Protein AF-A0A3D0MBP3-F1 (afdb_monomer)

Solvent-accessible surface area (backbone atoms only — not comparable to full-atom values): 20313 Å² total; per-residue (Å²): 134,84,72,78,56,65,65,60,55,48,53,52,51,52,50,44,51,55,41,31,74,75,62,36,69,68,48,31,51,51,40,54,50,46,57,50,48,50,50,56,39,34,67,31,51,85,76,56,79,44,67,65,50,31,54,47,48,19,72,72,70,76,48,88,60,51,53,69,51,49,50,47,50,38,62,76,66,43,41,87,35,72,62,51,53,68,51,78,54,68,62,56,62,74,35,57,90,36,65,69,60,40,51,49,49,53,53,47,52,53,52,53,49,51,50,51,52,42,70,40,84,79,44,52,60,51,33,55,52,48,46,50,50,42,48,51,48,53,46,52,57,49,24,72,74,33,71,95,62,62,79,70,77,63,57,61,51,52,50,60,43,50,58,48,51,60,67,72,50,82,78,70,93,63,97,82,67,83,48,65,68,56,52,52,48,54,58,68,69,45,83,74,50,62,70,56,55,52,47,53,56,50,48,48,55,48,40,55,41,38,53,54,14,49,78,70,75,36,73,69,59,73,63,80,70,25,34,34,43,24,33,61,89,88,48,47,64,70,59,52,52,54,51,48,24,47,48,35,24,62,60,65,64,22,90,34,64,41,75,38,79,39,42,52,79,65,29,46,53,98,50,92,83,41,14,54,51,37,36,46,54,54,50,60,73,11,56,26,12,24,36,36,31,44,50,45,34,61,32,67,72,52,62,97,90,47,56,27,60,50,28,52,55,45,49,56,52,51,50,67,79,37,46,78,38,43,32,44,34,38,27,29,46,57,71,50,42,54,52,36,39,69,72,38,74,68,46,50,73,52,44,76,42,78,44,70,36,64,79,76,51,81,84,70,74,112

Nearest PDB structures (foldseek):
  3syk-assembly1_A  TM=8.388E-01  e=9.137E-13  Cereibacter sphaeroides
  3syl-assembly1_B  TM=8.172E-01  e=1.512E-12  Cereibacter sphaeroides
  2qp9-assembly1_X  TM=7.281E-01  e=1.583E-05  Saccharomyces cerevisiae
  5w0t-assembly1_A-2  TM=5.488E-01  e=2.585E-04  Saccharomyces cerevisiae S288C

Secondary structure (DSSP, 8-state):
---S-HHHHHHHHHHHHHHHHHHHHHHHHHHHHHHHHHHHHHHTTTS---HHHHHHHHHHHT----HHHHHHHHHHTTTTSHHHHHSPPHHHHHHTT-HHHHHHHHHHHHHHHHHHHHH-TT--HHHHHHHHHHHHHHHHHHHHH-TTS---HHHHHHHHHHHHHHHHT-S---TTPPPHHHHHHHHHHSSS-HHHHHHHHHHHHHHHHHHHHHHTTPPPPP----EEEE--TTSSHHHHHHHHHHHHHHTTSSSS--EEEE-HHHH--SSTTTHHHHHHHHHHHTTTSEEEETTGGGGT-PPTT-THHHHHHHHHHHHHHTTTT-EEEEEE-HHHHHHHHHH-HHHHHH--EEEE-PPPPGGG--

Foldseek 3Di:
DDADDVVLVVLLVVLLVVQCVPPNDVLSVLVLVVLLLLLLLLLCLVVAQDQLSVVLSCSNSVDDDDSVRSVCVCVVVVSNDPCNLQDDRPSLVVCLVPLVSLLSVLVSLLSSLLVSQLVRLARALSSLLSSLSNSCNSQVSSCVSVVVDGDDPLVVLLVVLQVVVVVVPPDDDDPPQDGLVRLLVVVVPQPDQPVVNSVLSSVSSLLVSQVSSVVVVRDRHQDQQAAEEAEDPPLCPLVVLLSVQSNCCSSVLFVDSAEAEEECVQQFDPDPPCNLVSLVVSLVSQWSTEYEYEPLLVLLPDDVVGCSVVSVVSNLVSCVVRRSTYYYYYYDHPVSVVVSCVSDVSSCVNHVYYTYRYDDDPVRVD

Mean predicted aligned error: 8.8 Å

Sequence (366 aa):
MKKFSEAIKSQLSDLYQAYSTKAGSDMTEAMKNEVKGFLAYLTASNGVVSAEEVDFINKYLDTNFRTRDLASYITTNNIFSHEYATSLPYAFRTFLDDEALSRQYITVMHAIGKECVIADQKAESAEVDSLNDRMETLTKAFDQRYPDRPITLAKDTIQSVQQKEEESSAGGENKDEETLDQLLKELDELIGLTSVKKNVYSLLHLQEIQMERVKRGIPKIPISNHLIFTGNPGTGKTTVARLLGKIYYKIGLLPNKNFVEVDRSGMVAGYVGQTAIEVKNVFDSAKGGVLFIDEAYSLANGLPGDYGTEAIETLLKRMEDNRDQIVVIVAGYPELMEQFLKSNPGLMSRFSKKIYFPDYTPEELV

pLDDT: mean 83.5, std 11.33, range [39.75, 98.12]

Structure (mmCIF, N/CA/C/O backbone):
data_AF-A0A3D0MBP3-F1
#
_entry.id   AF-A0A3D0MBP3-F1
#
loop_
_atom_site.group_PDB
_atom_site.id
_atom_site.type_symbol
_atom_site.label_atom_id
_atom_site.label_alt_id
_atom_site.label_comp_id
_atom_site.label_asym_id
_atom_site.label_entity_id
_atom_site.label_seq_id
_atom_site.pdbx_PDB_ins_code
_atom_site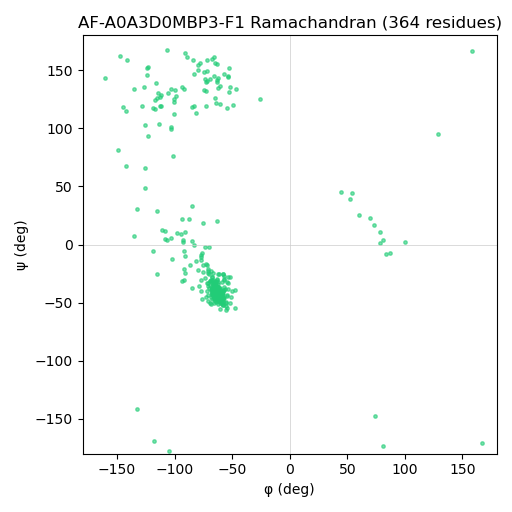.Cartn_x
_atom_site.Cartn_y
_atom_site.Cartn_z
_atom_site.occupancy
_atom_site.B_iso_or_equiv
_atom_site.auth_seq_id
_atom_site.auth_comp_id
_atom_site.auth_asym_id
_atom_site.auth_atom_id
_atom_site.pdbx_PDB_model_num
ATOM 1 N N . MET A 1 1 ? 8.781 -25.118 -11.946 1.00 41.38 1 MET A N 1
ATOM 2 C CA . MET A 1 1 ? 9.011 -23.670 -12.155 1.00 41.38 1 MET A CA 1
ATOM 3 C C . MET A 1 1 ? 9.166 -23.405 -13.641 1.00 41.38 1 MET A C 1
ATOM 5 O O . MET A 1 1 ? 10.126 -23.901 -14.226 1.00 41.38 1 MET A O 1
ATOM 9 N N . LYS A 1 2 ? 8.204 -22.714 -14.266 1.00 45.25 2 LYS A N 1
ATOM 10 C CA . LYS A 1 2 ? 8.305 -22.325 -15.680 1.00 45.25 2 LYS A CA 1
ATOM 11 C C . LYS A 1 2 ? 9.497 -21.374 -15.849 1.00 45.25 2 LYS A C 1
ATOM 13 O O . LYS A 1 2 ? 9.767 -20.563 -14.969 1.00 45.25 2 LYS A O 1
ATOM 18 N N . LYS A 1 3 ? 10.241 -21.545 -16.945 1.00 49.91 3 LYS A N 1
ATOM 19 C CA . LYS A 1 3 ? 11.227 -20.568 -17.424 1.00 49.91 3 LYS A CA 1
ATOM 20 C C . LYS A 1 3 ? 10.527 -19.207 -17.549 1.00 49.91 3 LYS A C 1
ATOM 22 O O . LYS A 1 3 ? 9.321 -19.191 -17.789 1.00 49.91 3 LYS A O 1
ATOM 27 N N . PHE A 1 4 ? 11.287 -18.122 -17.396 1.00 58.09 4 PHE A N 1
ATOM 28 C CA . PHE A 1 4 ? 10.941 -16.773 -17.862 1.00 58.09 4 PHE A CA 1
ATOM 29 C C . PHE A 1 4 ? 9.983 -16.865 -19.049 1.00 58.09 4 PHE A C 1
ATOM 31 O O . PHE A 1 4 ? 10.307 -17.592 -19.996 1.00 58.09 4 PHE A O 1
ATOM 38 N N . SER A 1 5 ? 8.816 -16.219 -18.979 1.00 68.25 5 SER A N 1
ATOM 39 C CA . SER A 1 5 ? 7.863 -16.276 -20.090 1.00 68.25 5 SER A CA 1
ATOM 40 C C . SER A 1 5 ? 8.614 -15.951 -21.380 1.00 68.25 5 SER A C 1
ATOM 42 O O . SER A 1 5 ? 9.228 -14.890 -21.469 1.00 68.25 5 SER A O 1
ATOM 44 N N . GLU A 1 6 ? 8.626 -16.869 -22.352 1.00 73.06 6 GLU A N 1
ATOM 45 C CA . GLU A 1 6 ? 9.377 -16.691 -23.607 1.00 73.06 6 GLU A CA 1
ATOM 46 C C . GLU A 1 6 ? 9.043 -15.337 -24.267 1.00 73.06 6 GLU A C 1
ATOM 48 O O . GLU A 1 6 ? 9.904 -14.713 -24.879 1.00 73.06 6 GLU A O 1
ATOM 53 N N . ALA A 1 7 ? 7.834 -14.816 -24.019 1.00 76.44 7 ALA A N 1
ATOM 54 C CA . ALA A 1 7 ? 7.409 -13.474 -24.399 1.00 76.44 7 ALA A CA 1
ATOM 55 C C . ALA A 1 7 ? 8.281 -12.351 -23.807 1.00 76.44 7 ALA A C 1
ATOM 57 O O . ALA A 1 7 ? 8.761 -11.506 -24.554 1.00 76.44 7 ALA A O 1
ATOM 58 N N . ILE A 1 8 ? 8.535 -12.340 -22.494 1.00 79.62 8 ILE A N 1
ATOM 59 C CA . ILE A 1 8 ? 9.353 -11.287 -21.871 1.00 79.62 8 ILE A CA 1
ATOM 60 C C . ILE A 1 8 ? 10.803 -11.414 -22.386 1.00 79.62 8 ILE A C 1
ATOM 62 O O . ILE A 1 8 ? 11.500 -10.417 -22.560 1.00 79.62 8 ILE A O 1
ATOM 66 N N . LYS A 1 9 ? 11.288 -12.647 -22.626 1.00 79.81 9 LYS A N 1
ATOM 67 C CA . LYS A 1 9 ? 12.655 -12.901 -23.124 1.00 79.81 9 LYS A CA 1
ATOM 68 C C . LYS A 1 9 ? 12.827 -12.323 -24.521 1.00 79.81 9 LYS A C 1
ATOM 70 O O . LYS A 1 9 ? 13.835 -11.677 -24.794 1.00 79.81 9 LYS A O 1
ATOM 75 N N . SER A 1 10 ? 11.814 -12.524 -25.364 1.00 83.38 10 SER A N 1
ATOM 76 C CA . SER A 1 10 ? 11.716 -11.891 -26.675 1.00 83.38 10 SER A CA 1
ATOM 77 C C . SER A 1 10 ? 11.743 -10.372 -26.541 1.00 83.38 10 SER A C 1
ATOM 79 O O . SER A 1 10 ? 12.615 -9.742 -27.121 1.00 83.38 10 SER A O 1
ATOM 81 N N . GLN A 1 11 ? 10.888 -9.788 -25.694 1.00 86.00 11 GLN A N 1
ATOM 82 C CA . GLN A 1 11 ? 10.828 -8.335 -25.504 1.00 86.00 11 GLN A CA 1
ATOM 83 C C . GLN A 1 11 ? 12.164 -7.729 -25.043 1.00 86.00 11 GLN A C 1
ATOM 85 O O . GLN A 1 11 ? 12.553 -6.659 -25.511 1.00 86.00 11 GLN A O 1
ATOM 90 N N . LEU A 1 12 ? 12.881 -8.411 -24.144 1.00 85.50 12 LEU A N 1
ATOM 91 C CA . LEU A 1 12 ? 14.204 -7.987 -23.689 1.00 85.50 12 LEU A CA 1
ATOM 92 C C . LEU A 1 12 ? 15.254 -8.088 -24.805 1.00 85.50 12 LEU A C 1
ATOM 94 O O . LEU A 1 12 ? 16.068 -7.181 -24.967 1.00 85.50 12 LEU A O 1
ATOM 98 N N . SER A 1 13 ? 15.220 -9.166 -25.593 1.00 86.19 13 SER A N 1
ATOM 99 C CA . SER A 1 13 ? 16.083 -9.331 -26.767 1.00 86.19 13 SER A CA 1
ATOM 100 C C . SER A 1 13 ? 15.828 -8.242 -27.811 1.00 86.19 13 SER A C 1
ATOM 102 O O . SER A 1 13 ? 16.778 -7.649 -28.321 1.00 86.19 13 SER A O 1
ATOM 104 N N . ASP A 1 14 ? 14.559 -7.933 -28.083 1.00 88.19 14 ASP A N 1
ATOM 105 C CA . ASP A 1 14 ? 14.148 -6.887 -29.021 1.00 88.19 14 ASP A CA 1
ATOM 106 C C . ASP A 1 14 ? 14.632 -5.509 -28.552 1.00 88.19 14 ASP A C 1
ATOM 108 O O . ASP A 1 14 ? 15.142 -4.717 -29.348 1.00 88.19 14 ASP A O 1
ATOM 112 N N . LEU A 1 15 ? 14.542 -5.235 -27.245 1.00 88.00 15 LEU A N 1
ATOM 113 C CA . LEU A 1 15 ? 15.068 -4.010 -26.645 1.00 88.00 15 LEU A CA 1
ATOM 114 C C . LEU A 1 15 ? 16.592 -3.916 -26.812 1.00 88.00 15 LEU A C 1
ATOM 116 O O . LEU A 1 15 ? 17.096 -2.894 -27.276 1.00 88.00 15 LEU A O 1
ATOM 120 N N . TYR A 1 16 ? 17.337 -4.983 -26.506 1.00 88.62 16 TYR A N 1
ATOM 121 C CA . TYR A 1 16 ? 18.791 -5.010 -26.704 1.00 88.62 16 TYR A CA 1
ATOM 122 C C . TYR A 1 16 ? 19.185 -4.815 -28.170 1.00 88.62 16 TYR A C 1
ATOM 124 O O . TYR A 1 16 ? 20.125 -4.074 -28.458 1.00 88.62 16 TYR A O 1
ATOM 132 N N . GLN A 1 17 ? 18.459 -5.428 -29.104 1.00 87.12 17 GLN A N 1
ATOM 133 C CA . GLN A 1 17 ? 18.712 -5.266 -30.532 1.00 87.12 17 GLN A CA 1
ATOM 134 C C . GLN A 1 17 ? 18.439 -3.829 -31.002 1.00 87.12 17 GLN A C 1
ATOM 136 O O . GLN A 1 17 ? 19.233 -3.273 -31.769 1.00 87.12 17 GLN A O 1
ATOM 141 N N . ALA A 1 18 ? 17.363 -3.201 -30.521 1.00 86.44 18 ALA A N 1
ATOM 142 C CA . ALA A 1 18 ? 17.049 -1.807 -30.827 1.00 86.44 18 ALA A CA 1
ATOM 143 C C . ALA A 1 18 ? 18.142 -0.848 -30.318 1.00 86.44 18 ALA A C 1
ATOM 145 O O . ALA A 1 18 ? 18.577 0.040 -31.054 1.00 86.44 18 ALA A O 1
ATOM 146 N N . TYR A 1 19 ? 18.643 -1.074 -29.099 1.00 84.69 19 TYR A N 1
ATOM 147 C CA . TYR A 1 19 ? 19.753 -0.313 -28.515 1.00 84.69 19 TYR A CA 1
ATOM 148 C C . TYR A 1 19 ? 21.064 -0.519 -29.285 1.00 84.69 19 TYR A C 1
ATOM 150 O O . TYR A 1 19 ? 21.741 0.454 -29.623 1.00 84.69 19 TYR A O 1
ATOM 158 N N . SER A 1 20 ? 21.390 -1.769 -29.627 1.00 85.19 20 SER A N 1
ATOM 159 C CA . SER A 1 20 ? 22.582 -2.114 -30.410 1.00 85.19 20 SER A CA 1
ATOM 160 C C . SER A 1 20 ? 22.586 -1.430 -31.776 1.00 85.19 20 SER A C 1
ATOM 162 O O . SER A 1 20 ? 23.591 -0.847 -32.180 1.00 85.19 20 SER A O 1
ATOM 164 N N . THR A 1 21 ? 21.434 -1.422 -32.451 1.00 84.69 21 THR A N 1
ATOM 165 C CA . THR A 1 21 ? 21.275 -0.804 -33.775 1.00 84.69 21 THR A CA 1
ATOM 166 C C . THR A 1 21 ? 21.469 0.714 -33.730 1.00 84.69 21 THR A C 1
ATOM 168 O O . THR A 1 21 ? 22.002 1.285 -34.678 1.00 84.69 21 THR A O 1
ATOM 171 N N . LYS A 1 22 ? 21.053 1.380 -32.644 1.00 80.50 22 LYS A N 1
ATOM 172 C CA . LYS A 1 22 ? 21.104 2.848 -32.541 1.00 80.50 22 LYS A CA 1
ATOM 173 C C . LYS A 1 22 ? 22.388 3.406 -31.924 1.00 80.50 22 LYS A C 1
ATOM 175 O O . LYS A 1 22 ? 22.766 4.517 -32.278 1.00 80.50 22 LYS A O 1
ATOM 180 N N . ALA A 1 23 ? 23.045 2.683 -31.015 1.00 75.56 23 ALA A N 1
ATOM 181 C CA . ALA A 1 23 ? 24.188 3.205 -30.252 1.00 75.56 23 ALA A CA 1
ATOM 182 C C . ALA A 1 23 ? 25.395 2.253 -30.143 1.00 75.56 23 ALA A C 1
ATOM 184 O O . ALA A 1 23 ? 26.353 2.563 -29.436 1.00 75.56 23 ALA A O 1
ATOM 185 N N . GLY A 1 24 ? 25.388 1.118 -30.847 1.00 78.88 24 GLY A N 1
ATOM 186 C CA . GLY A 1 24 ? 26.517 0.187 -30.889 1.00 78.88 24 GLY A CA 1
ATOM 187 C C . GLY A 1 24 ? 26.619 -0.764 -29.687 1.00 78.88 24 GLY A C 1
ATOM 188 O O . GLY A 1 24 ? 25.726 -0.860 -28.838 1.00 78.88 24 GLY A O 1
ATOM 189 N N . SER A 1 25 ? 27.719 -1.523 -29.633 1.00 76.56 25 SER A N 1
ATOM 190 C CA . SER A 1 25 ? 27.949 -2.590 -28.644 1.00 76.56 25 SER A CA 1
ATOM 191 C C . SER A 1 25 ? 28.044 -2.081 -27.207 1.00 76.56 25 SER A C 1
ATOM 193 O O . SER A 1 25 ? 27.489 -2.701 -26.302 1.00 76.56 25 SER A O 1
ATOM 195 N N . ASP A 1 26 ? 28.689 -0.935 -26.997 1.00 76.81 26 ASP A N 1
ATOM 196 C CA . ASP A 1 26 ? 28.994 -0.419 -25.657 1.00 76.81 26 ASP A CA 1
ATOM 197 C C . ASP A 1 26 ? 27.719 -0.015 -24.907 1.00 76.81 26 ASP A C 1
ATOM 199 O O . ASP A 1 26 ? 27.559 -0.294 -23.719 1.00 76.81 26 ASP A O 1
ATOM 203 N N . MET A 1 27 ? 26.752 0.556 -25.628 1.00 78.75 27 MET A N 1
ATOM 204 C CA . MET A 1 27 ? 25.443 0.898 -25.074 1.00 78.75 27 MET A CA 1
ATOM 205 C C . MET A 1 27 ? 24.605 -0.347 -24.752 1.00 78.75 27 MET A C 1
ATOM 207 O O . MET A 1 27 ? 23.828 -0.353 -23.798 1.00 78.75 27 MET A O 1
ATOM 211 N N . THR A 1 28 ? 24.782 -1.426 -25.516 1.00 80.88 28 THR A N 1
ATOM 212 C CA . THR A 1 28 ? 24.110 -2.704 -25.242 1.00 80.88 28 THR A CA 1
ATOM 213 C C . THR A 1 28 ? 24.629 -3.318 -23.940 1.00 80.88 28 THR A C 1
ATOM 215 O O . THR A 1 28 ? 23.846 -3.820 -23.136 1.00 80.88 28 THR A O 1
ATOM 218 N N . GLU A 1 29 ? 25.937 -3.240 -23.690 1.00 82.19 29 GLU A N 1
ATOM 219 C CA . GLU A 1 29 ? 26.527 -3.678 -22.420 1.00 82.19 29 GLU A CA 1
ATOM 220 C C . GLU A 1 29 ? 26.117 -2.779 -21.246 1.00 82.19 29 GLU A C 1
ATOM 222 O O . GLU A 1 29 ? 25.800 -3.287 -20.169 1.00 82.19 29 GLU A O 1
ATOM 227 N N . ALA A 1 30 ? 26.032 -1.459 -21.444 1.00 82.06 30 ALA A N 1
ATOM 228 C CA . ALA A 1 30 ? 25.479 -0.551 -20.437 1.00 82.06 30 ALA A CA 1
ATOM 229 C C . ALA A 1 30 ? 24.037 -0.941 -20.062 1.00 82.06 30 ALA A C 1
ATOM 231 O O . ALA A 1 30 ? 23.723 -1.087 -18.884 1.00 82.06 30 ALA A O 1
ATOM 232 N N . MET A 1 31 ? 23.193 -1.216 -21.059 1.00 84.81 31 MET A N 1
ATOM 233 C CA . MET A 1 31 ? 21.812 -1.655 -20.860 1.00 84.81 31 MET A CA 1
ATOM 234 C C . MET A 1 31 ? 21.721 -2.984 -20.093 1.00 84.81 31 MET A C 1
ATOM 236 O O . MET A 1 31 ? 20.949 -3.103 -19.143 1.00 84.81 31 MET A O 1
ATOM 240 N N . LYS A 1 32 ? 22.526 -3.992 -20.451 1.00 85.38 32 LYS A N 1
ATOM 241 C CA . LYS A 1 32 ? 22.570 -5.265 -19.707 1.00 85.38 32 LYS A CA 1
ATOM 242 C C . LYS A 1 32 ? 22.965 -5.054 -18.245 1.00 85.38 32 LYS A C 1
ATOM 244 O O . LYS A 1 32 ? 22.375 -5.663 -17.352 1.00 85.38 32 LYS A O 1
ATOM 249 N N . ASN A 1 33 ? 23.942 -4.180 -17.995 1.00 84.94 33 ASN A N 1
ATOM 250 C CA . ASN A 1 33 ? 24.356 -3.821 -16.640 1.00 84.94 33 ASN A CA 1
ATOM 251 C C . ASN A 1 33 ? 23.249 -3.091 -15.869 1.00 84.94 33 ASN A C 1
ATOM 253 O O . ASN A 1 33 ? 23.109 -3.312 -14.669 1.00 84.94 33 ASN A O 1
ATOM 257 N N . GLU A 1 34 ? 22.424 -2.284 -16.534 1.00 88.44 34 GLU A N 1
ATOM 258 C CA . GLU A 1 34 ? 21.263 -1.647 -15.907 1.00 88.44 34 GLU A CA 1
ATOM 259 C C . GLU A 1 34 ? 20.168 -2.635 -15.538 1.00 88.44 34 GLU A C 1
ATOM 261 O O . GLU A 1 34 ? 19.672 -2.579 -14.417 1.00 88.44 34 GLU A O 1
ATOM 266 N N . VAL A 1 35 ? 19.818 -3.565 -16.431 1.00 88.81 35 VAL A N 1
ATOM 267 C CA . VAL A 1 35 ? 18.836 -4.621 -16.133 1.00 88.81 35 VAL A CA 1
ATOM 268 C C . VAL A 1 35 ? 19.302 -5.444 -14.934 1.00 88.81 35 VAL A C 1
ATOM 270 O O . VAL A 1 35 ? 18.529 -5.740 -14.025 1.00 88.81 35 VAL A O 1
ATOM 273 N N . LYS A 1 36 ? 20.598 -5.756 -14.896 1.00 87.50 36 LYS A N 1
ATOM 274 C CA . LYS A 1 36 ? 21.237 -6.445 -13.779 1.00 87.50 36 LYS A CA 1
ATOM 275 C C . LYS A 1 36 ? 21.181 -5.648 -12.477 1.00 87.50 36 LYS A C 1
ATOM 277 O O . LYS A 1 36 ? 20.814 -6.208 -11.446 1.00 87.50 36 LYS A O 1
ATOM 282 N N . GLY A 1 37 ? 21.513 -4.360 -12.524 1.00 89.00 37 GLY A N 1
ATOM 283 C CA . GLY A 1 37 ? 21.410 -3.462 -11.376 1.00 89.00 37 GLY A CA 1
ATOM 284 C C . GLY A 1 37 ? 19.976 -3.340 -10.867 1.00 89.00 37 GLY A C 1
ATOM 285 O O . GLY A 1 37 ? 19.743 -3.412 -9.666 1.00 89.00 37 GLY A O 1
ATOM 286 N N . PHE A 1 38 ? 19.012 -3.238 -11.782 1.00 90.94 38 PHE A N 1
ATOM 287 C CA . PHE A 1 38 ? 17.598 -3.112 -11.460 1.00 90.94 38 PHE A CA 1
ATOM 288 C C . PHE A 1 38 ? 17.054 -4.364 -10.776 1.00 90.94 38 PHE A C 1
ATOM 290 O O . PHE A 1 38 ? 16.378 -4.255 -9.761 1.00 90.94 38 PHE A O 1
ATOM 297 N N . LEU A 1 39 ? 17.380 -5.556 -11.275 1.00 88.12 39 LEU A N 1
ATOM 298 C CA . LEU A 1 39 ? 16.955 -6.786 -10.610 1.00 88.12 39 LEU A CA 1
ATOM 299 C C . LEU A 1 39 ? 17.611 -6.953 -9.240 1.00 88.12 39 LEU A C 1
ATOM 301 O O . LEU A 1 39 ? 16.915 -7.314 -8.302 1.00 88.12 39 LEU A O 1
ATOM 305 N N . ALA A 1 40 ? 18.899 -6.620 -9.103 1.00 86.81 40 ALA A N 1
ATOM 306 C CA . ALA A 1 40 ? 19.574 -6.616 -7.804 1.00 86.81 40 ALA A CA 1
ATOM 307 C C . ALA A 1 40 ? 18.937 -5.626 -6.812 1.00 86.81 40 ALA A C 1
ATOM 309 O O . ALA A 1 40 ? 18.829 -5.927 -5.625 1.00 86.81 40 ALA A O 1
ATOM 310 N N . TYR A 1 41 ? 18.500 -4.463 -7.304 1.00 88.62 41 TYR A N 1
ATOM 311 C CA . TYR A 1 41 ? 17.755 -3.474 -6.528 1.00 88.62 41 TYR A CA 1
ATOM 312 C C . TYR A 1 41 ? 16.402 -4.017 -6.053 1.00 88.62 41 TYR A C 1
ATOM 314 O O . TYR A 1 41 ? 16.038 -3.817 -4.900 1.00 88.62 41 TYR A O 1
ATOM 322 N N . LEU A 1 42 ? 15.668 -4.729 -6.914 1.00 87.06 42 LEU A N 1
ATOM 323 C CA . LEU A 1 42 ? 14.382 -5.309 -6.530 1.00 87.06 42 LEU A CA 1
ATOM 324 C C . LEU A 1 42 ? 14.538 -6.446 -5.525 1.00 87.06 42 LEU A C 1
ATOM 326 O O . LEU A 1 42 ? 13.863 -6.432 -4.507 1.00 87.06 42 LEU A O 1
ATOM 330 N N . THR A 1 43 ? 15.410 -7.418 -5.798 1.00 77.75 43 THR A N 1
ATOM 331 C CA . THR A 1 43 ? 15.470 -8.664 -5.016 1.00 77.75 43 THR A CA 1
ATOM 332 C C . THR A 1 43 ? 16.020 -8.482 -3.611 1.00 77.75 43 THR A C 1
ATOM 334 O O . THR A 1 43 ? 15.721 -9.292 -2.755 1.00 77.75 43 THR A O 1
ATOM 337 N N . ALA A 1 44 ? 16.830 -7.452 -3.366 1.00 74.62 44 ALA A N 1
ATOM 338 C CA . ALA A 1 44 ? 17.398 -7.195 -2.042 1.00 74.62 44 ALA A CA 1
ATOM 339 C C . ALA A 1 44 ? 16.892 -5.869 -1.440 1.00 74.62 44 ALA A C 1
ATOM 341 O O . ALA A 1 44 ? 17.568 -5.232 -0.633 1.00 74.62 44 ALA A O 1
ATOM 342 N N . SER A 1 45 ? 15.673 -5.463 -1.814 1.00 76.19 45 SER A N 1
ATOM 343 C CA . SER A 1 45 ? 14.979 -4.272 -1.299 1.00 76.19 45 SER A CA 1
ATOM 344 C C . SER A 1 45 ? 14.803 -4.271 0.228 1.00 76.19 45 SER A C 1
ATOM 346 O O . SER A 1 45 ? 14.775 -3.210 0.851 1.00 76.19 45 SER A O 1
ATOM 348 N N . ASN A 1 46 ? 14.750 -5.455 0.844 1.00 73.31 46 ASN A N 1
ATOM 349 C CA . ASN A 1 46 ? 14.724 -5.661 2.295 1.00 73.31 46 ASN A CA 1
ATOM 350 C C . ASN A 1 46 ? 16.094 -5.408 2.972 1.00 73.31 46 ASN A C 1
ATOM 352 O O . ASN A 1 46 ? 16.218 -5.500 4.194 1.00 73.31 46 ASN A O 1
ATOM 356 N N . GLY A 1 47 ? 17.132 -5.090 2.190 1.00 71.06 47 GLY A N 1
ATOM 357 C CA . GLY A 1 47 ? 18.488 -4.805 2.652 1.00 71.06 47 GLY A CA 1
ATOM 358 C C . GLY A 1 47 ? 19.342 -6.043 2.945 1.00 71.06 47 GLY A C 1
ATOM 359 O O . GLY A 1 47 ? 20.482 -5.889 3.391 1.00 71.06 47 GLY A O 1
ATOM 360 N N . VAL A 1 48 ? 18.842 -7.258 2.700 1.00 75.38 48 VAL A N 1
ATOM 361 C CA . VAL A 1 48 ? 19.548 -8.516 2.977 1.00 75.38 48 VAL A CA 1
ATOM 362 C C . VAL A 1 48 ? 19.551 -9.397 1.736 1.00 75.38 48 VAL A C 1
ATOM 364 O O . VAL A 1 48 ? 18.509 -9.847 1.294 1.00 75.38 48 VAL A O 1
ATOM 367 N N . VAL A 1 49 ? 20.742 -9.713 1.221 1.00 80.44 49 VAL A N 1
ATOM 368 C CA . VAL A 1 49 ? 20.878 -10.614 0.069 1.00 80.44 49 VAL A CA 1
ATOM 369 C C . VAL A 1 49 ? 20.791 -12.074 0.517 1.00 80.44 49 VAL A C 1
ATOM 371 O O . VAL A 1 49 ? 21.704 -12.569 1.190 1.00 80.44 49 VAL A O 1
ATOM 374 N N . SER A 1 50 ? 19.739 -12.784 0.115 1.00 80.38 50 SER A N 1
ATOM 375 C CA . SER A 1 50 ? 19.575 -14.217 0.395 1.00 80.38 50 SER A CA 1
ATOM 376 C C . SER A 1 50 ? 20.199 -15.117 -0.684 1.00 80.38 50 SER A C 1
ATOM 378 O O . SER A 1 50 ? 20.505 -14.695 -1.801 1.00 80.38 50 SER A O 1
ATOM 380 N N . ALA A 1 51 ? 20.448 -16.391 -0.353 1.00 81.12 51 ALA A N 1
ATOM 381 C CA . ALA A 1 51 ? 20.934 -17.363 -1.337 1.00 81.12 51 ALA A CA 1
ATOM 382 C C . ALA A 1 51 ? 19.877 -17.633 -2.419 1.00 81.12 51 ALA A C 1
ATOM 384 O O . ALA A 1 51 ? 20.219 -17.805 -3.586 1.00 81.12 51 ALA A O 1
ATOM 385 N N . GLU A 1 52 ? 18.599 -17.610 -2.042 1.00 76.69 52 GLU A N 1
ATOM 386 C CA . GLU A 1 52 ? 17.487 -17.803 -2.963 1.00 76.69 52 GLU A CA 1
ATOM 387 C C . GLU A 1 52 ? 17.356 -16.655 -3.976 1.00 76.69 52 GLU A C 1
ATOM 389 O O . GLU A 1 52 ? 17.152 -16.923 -5.160 1.00 76.69 52 GLU A O 1
ATOM 394 N N . GLU A 1 53 ? 17.551 -15.400 -3.559 1.00 78.75 53 GLU A N 1
ATOM 395 C CA . GLU A 1 53 ? 17.590 -14.236 -4.465 1.00 78.75 53 GLU A CA 1
ATOM 396 C C . GLU A 1 53 ? 18.752 -14.320 -5.463 1.00 78.75 53 GLU A C 1
ATOM 398 O O . GLU A 1 53 ? 18.613 -13.984 -6.640 1.00 78.75 53 GLU A O 1
ATOM 403 N N . VAL A 1 54 ? 19.912 -14.803 -5.013 1.00 80.94 54 VAL A N 1
ATOM 404 C CA . VAL A 1 54 ? 21.097 -14.984 -5.864 1.00 80.94 54 VAL A CA 1
ATOM 405 C C . VAL A 1 54 ? 20.858 -16.080 -6.896 1.00 80.94 54 VAL A C 1
ATOM 407 O O . VAL A 1 54 ? 21.136 -15.882 -8.080 1.00 80.94 54 VAL A O 1
ATOM 410 N N . ASP A 1 55 ? 20.321 -17.224 -6.468 1.00 79.12 55 ASP A N 1
ATOM 411 C CA . ASP A 1 55 ? 19.955 -18.325 -7.359 1.00 79.12 55 ASP A CA 1
ATOM 412 C C . ASP A 1 55 ? 18.894 -17.883 -8.371 1.00 79.12 55 ASP A C 1
ATOM 414 O O . ASP A 1 55 ? 18.965 -18.240 -9.553 1.00 79.12 55 ASP A O 1
ATOM 418 N N . PHE A 1 56 ? 17.942 -17.060 -7.925 1.00 75.56 56 PHE A N 1
ATOM 419 C CA . PHE A 1 56 ? 16.953 -16.436 -8.786 1.00 75.56 56 PHE A CA 1
ATOM 420 C C . PHE A 1 56 ? 17.618 -15.552 -9.850 1.00 75.56 56 PHE A C 1
ATOM 422 O O . PHE A 1 56 ? 17.432 -15.807 -11.042 1.00 75.56 56 PHE A O 1
ATOM 429 N N . ILE A 1 57 ? 18.446 -14.580 -9.451 1.00 78.81 57 ILE A N 1
ATOM 430 C CA . ILE A 1 57 ? 19.149 -13.671 -10.371 1.00 78.81 57 ILE A CA 1
ATOM 431 C C . ILE A 1 57 ? 20.015 -14.446 -11.362 1.00 78.81 57 ILE A C 1
ATOM 433 O O . ILE A 1 57 ? 19.948 -14.186 -12.561 1.00 78.81 57 ILE A O 1
ATOM 437 N N . ASN A 1 58 ? 20.786 -15.426 -10.892 1.00 81.69 58 ASN A N 1
ATOM 438 C CA . ASN A 1 58 ? 21.645 -16.248 -11.743 1.00 81.69 58 ASN A CA 1
ATOM 439 C C . ASN A 1 58 ? 20.868 -16.986 -12.816 1.00 81.69 58 ASN A C 1
ATOM 441 O O . ASN A 1 58 ? 21.236 -16.969 -13.989 1.00 81.69 58 ASN A O 1
ATOM 445 N N . LYS A 1 59 ? 19.746 -17.583 -12.424 1.00 73.44 59 LYS A N 1
ATOM 446 C CA . LYS A 1 59 ? 18.859 -18.273 -13.350 1.00 73.44 59 LYS A CA 1
ATOM 447 C C . LYS A 1 59 ? 18.157 -17.313 -14.316 1.00 73.44 59 LYS A C 1
ATOM 449 O O . LYS A 1 59 ? 17.821 -17.720 -15.428 1.00 73.44 59 LYS A O 1
ATOM 454 N N . TYR A 1 60 ? 17.895 -16.078 -13.888 1.00 71.62 60 TYR A N 1
ATOM 455 C CA . TYR A 1 60 ? 17.138 -15.080 -14.644 1.00 71.62 60 TYR A CA 1
ATOM 456 C C . TYR A 1 60 ? 18.004 -14.301 -15.645 1.00 71.62 60 TYR A C 1
ATOM 458 O O . TYR A 1 60 ? 17.553 -14.024 -16.755 1.00 71.62 60 T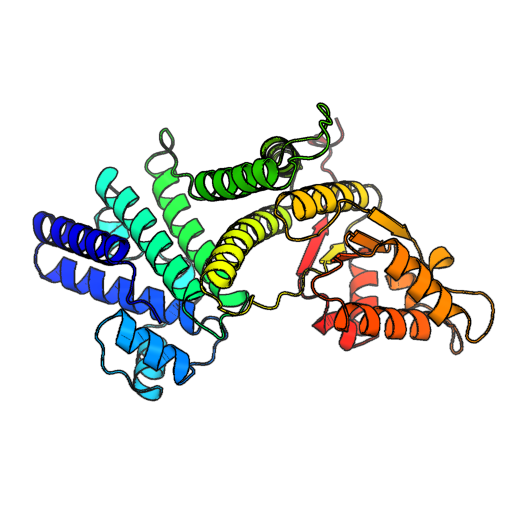YR A O 1
ATOM 466 N N . LEU A 1 61 ? 19.250 -13.991 -15.278 1.00 71.75 61 LEU A N 1
ATOM 467 C CA . LEU A 1 61 ? 20.202 -13.202 -16.068 1.00 71.75 61 LEU A CA 1
ATOM 468 C C . LEU A 1 61 ? 21.331 -14.024 -16.703 1.00 71.75 61 LEU A C 1
ATOM 470 O O . LEU A 1 61 ? 22.222 -13.438 -17.312 1.00 71.75 61 LEU A O 1
ATOM 474 N N . ASP A 1 62 ? 21.305 -15.352 -16.557 1.00 71.19 62 ASP A N 1
ATOM 475 C CA . ASP A 1 62 ? 22.391 -16.254 -16.974 1.00 71.19 62 ASP A CA 1
ATOM 476 C C . ASP A 1 62 ? 23.750 -15.842 -16.366 1.00 71.19 62 ASP A C 1
ATOM 478 O O . ASP A 1 62 ? 24.783 -15.762 -17.031 1.00 71.19 62 ASP A O 1
ATOM 482 N N . THR A 1 63 ? 23.735 -15.509 -15.069 1.00 76.69 63 THR A N 1
ATOM 483 C CA . THR A 1 63 ? 24.928 -15.121 -14.300 1.00 76.69 63 THR A CA 1
ATOM 484 C C . THR A 1 63 ? 25.372 -16.220 -13.337 1.00 76.69 63 THR A C 1
ATOM 486 O O . THR A 1 63 ? 24.646 -17.171 -13.076 1.00 76.69 63 THR A O 1
ATOM 489 N N . ASN A 1 64 ? 26.581 -16.080 -12.780 1.00 81.25 64 ASN A N 1
ATOM 490 C CA . ASN A 1 64 ? 27.174 -17.031 -11.830 1.00 81.25 64 ASN A CA 1
ATOM 491 C C . ASN A 1 64 ? 27.621 -16.345 -10.527 1.00 81.25 64 ASN A C 1
ATOM 493 O O . ASN A 1 64 ? 28.757 -16.501 -10.079 1.00 81.25 64 ASN A O 1
ATOM 497 N N . PHE A 1 65 ? 26.752 -15.530 -9.937 1.00 80.50 65 PHE A N 1
ATOM 498 C CA . PHE A 1 65 ? 27.001 -14.877 -8.660 1.00 80.50 65 PHE A CA 1
ATOM 499 C C . PHE A 1 65 ? 26.955 -15.848 -7.484 1.00 80.50 65 PHE A C 1
ATOM 501 O O . PHE A 1 65 ? 26.073 -16.692 -7.386 1.00 80.50 65 PHE A O 1
ATOM 508 N N . ARG A 1 66 ? 27.850 -15.667 -6.518 1.00 85.38 66 ARG A N 1
ATOM 509 C CA . ARG A 1 66 ? 27.628 -16.106 -5.135 1.00 85.38 66 ARG A CA 1
ATOM 510 C C . ARG A 1 66 ? 26.988 -14.965 -4.346 1.00 85.38 66 ARG A C 1
ATOM 512 O O . ARG A 1 66 ? 27.099 -13.805 -4.737 1.00 85.38 66 ARG A O 1
ATOM 519 N N . THR A 1 67 ? 26.424 -15.258 -3.176 1.00 82.75 67 THR A N 1
ATOM 520 C CA . THR A 1 67 ? 25.828 -14.245 -2.282 1.00 82.75 67 THR A CA 1
ATOM 521 C C . THR A 1 67 ? 26.765 -13.074 -2.000 1.00 82.75 67 THR A C 1
ATOM 523 O O . THR A 1 67 ? 26.379 -11.918 -2.142 1.00 82.75 67 THR A O 1
ATOM 526 N N . ARG A 1 68 ? 28.040 -13.357 -1.703 1.00 84.75 68 ARG A N 1
ATOM 527 C CA . ARG A 1 68 ? 29.062 -12.317 -1.493 1.00 84.75 68 ARG A CA 1
ATOM 528 C C . ARG A 1 68 ? 29.315 -11.462 -2.742 1.00 84.75 68 ARG A C 1
ATOM 530 O O . ARG A 1 68 ? 29.668 -10.297 -2.613 1.00 84.75 68 ARG A O 1
ATOM 537 N N . ASP A 1 69 ? 29.179 -12.048 -3.931 1.00 86.31 69 ASP A N 1
ATOM 538 C CA . ASP A 1 69 ? 29.497 -11.387 -5.194 1.00 86.31 69 ASP A CA 1
ATOM 539 C C . ASP A 1 69 ? 28.365 -10.416 -5.558 1.00 86.31 69 ASP A C 1
ATOM 541 O O . ASP A 1 69 ? 28.635 -9.287 -5.959 1.00 86.31 69 ASP A O 1
ATOM 545 N N . LEU A 1 70 ? 27.105 -10.817 -5.335 1.00 83.38 70 LEU A N 1
ATOM 546 C CA . LEU A 1 70 ? 25.945 -9.936 -5.482 1.00 83.38 70 LEU A CA 1
ATOM 547 C C . LEU A 1 70 ? 25.943 -8.822 -4.424 1.00 83.38 70 LEU A C 1
ATOM 549 O O . LEU A 1 70 ? 25.757 -7.659 -4.771 1.00 83.38 70 LEU A O 1
ATOM 553 N N . ALA A 1 71 ? 26.238 -9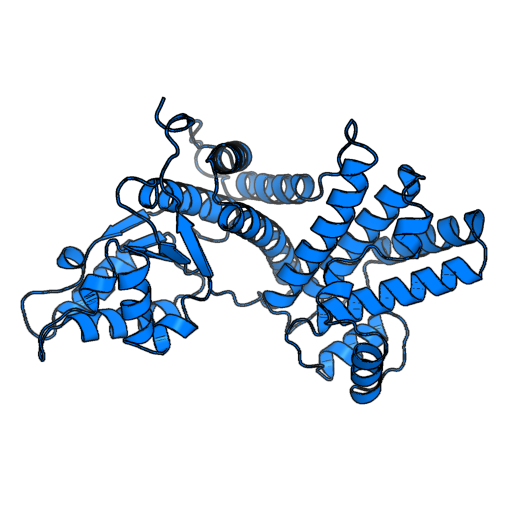.147 -3.161 1.00 83.69 71 ALA A N 1
ATOM 554 C CA . ALA A 1 71 ? 26.382 -8.146 -2.104 1.00 83.69 71 ALA A CA 1
ATOM 555 C C . ALA A 1 71 ? 27.492 -7.131 -2.433 1.00 83.69 71 ALA A C 1
ATOM 557 O O . ALA A 1 71 ? 27.272 -5.924 -2.358 1.00 83.69 71 ALA A O 1
ATOM 558 N N . SER A 1 72 ? 28.660 -7.603 -2.886 1.00 85.81 72 SER A N 1
ATOM 559 C CA . SER A 1 72 ? 29.739 -6.723 -3.343 1.00 85.81 72 SER A CA 1
ATOM 560 C C . SER A 1 72 ? 29.306 -5.874 -4.533 1.00 85.81 72 SER A C 1
ATOM 562 O O . SER A 1 72 ? 29.606 -4.688 -4.561 1.00 85.81 72 SER A O 1
ATOM 564 N N . TYR A 1 73 ? 28.594 -6.447 -5.506 1.00 86.06 73 TYR A N 1
ATOM 565 C CA . TYR A 1 73 ? 28.085 -5.708 -6.658 1.00 86.06 73 TYR A CA 1
ATOM 566 C C . TYR A 1 73 ? 27.138 -4.580 -6.229 1.00 86.06 73 TYR A C 1
ATOM 568 O O . TYR A 1 73 ? 27.298 -3.450 -6.687 1.00 86.06 73 TYR A O 1
ATOM 576 N N . ILE A 1 74 ? 26.219 -4.856 -5.304 1.00 84.94 74 ILE A N 1
ATOM 577 C CA . ILE A 1 74 ? 25.297 -3.873 -4.728 1.00 84.94 74 ILE A CA 1
ATOM 578 C C . ILE A 1 74 ? 26.055 -2.738 -4.040 1.00 84.94 74 ILE A C 1
ATOM 580 O O . ILE A 1 74 ? 25.779 -1.571 -4.312 1.00 84.94 74 ILE A O 1
ATOM 584 N N . THR A 1 75 ? 27.027 -3.062 -3.182 1.00 85.69 75 THR A N 1
ATOM 585 C CA . THR A 1 75 ? 27.812 -2.051 -2.463 1.00 85.69 75 THR A CA 1
ATOM 586 C C . THR A 1 75 ? 28.675 -1.225 -3.415 1.00 85.69 75 THR A C 1
ATOM 588 O O . THR A 1 75 ? 28.666 -0.000 -3.343 1.00 85.69 75 THR A O 1
ATOM 591 N N . THR A 1 76 ? 29.396 -1.867 -4.337 1.00 87.00 76 THR A N 1
ATOM 592 C CA . THR A 1 76 ? 30.292 -1.186 -5.284 1.00 87.00 76 THR A CA 1
ATOM 593 C C . THR A 1 76 ? 29.536 -0.261 -6.236 1.00 87.00 76 THR A C 1
ATOM 595 O O . THR A 1 76 ? 30.051 0.798 -6.577 1.00 87.00 76 THR A O 1
ATOM 598 N N . ASN A 1 77 ? 28.322 -0.636 -6.647 1.00 84.25 77 ASN A N 1
ATOM 599 C CA . ASN A 1 77 ? 27.501 0.159 -7.566 1.00 84.25 77 ASN A CA 1
ATOM 600 C C . ASN A 1 77 ? 26.456 1.021 -6.842 1.00 84.25 77 ASN A C 1
ATOM 602 O O . ASN A 1 77 ? 25.590 1.598 -7.493 1.00 84.25 77 ASN A O 1
ATOM 606 N N . ASN A 1 78 ? 26.531 1.110 -5.509 1.00 83.69 78 ASN A N 1
ATOM 607 C CA . ASN A 1 78 ? 25.666 1.941 -4.675 1.00 83.69 78 ASN A CA 1
ATOM 608 C C . ASN A 1 78 ? 24.156 1.724 -4.927 1.00 83.69 78 ASN A C 1
ATOM 610 O O . ASN A 1 78 ? 23.372 2.674 -4.941 1.00 83.69 78 ASN A O 1
ATOM 614 N N . ILE A 1 79 ? 23.747 0.469 -5.143 1.00 83.94 79 ILE A N 1
ATOM 615 C CA . ILE A 1 79 ? 22.416 0.116 -5.673 1.00 83.94 79 ILE A CA 1
ATOM 616 C C . ILE A 1 79 ? 21.274 0.447 -4.697 1.00 83.94 79 ILE A C 1
ATOM 618 O O . ILE A 1 79 ? 20.191 0.817 -5.132 1.00 83.94 79 ILE A O 1
ATOM 622 N N . PHE A 1 80 ? 21.507 0.390 -3.382 1.00 79.06 80 PHE A N 1
ATOM 623 C CA . PHE A 1 80 ? 20.499 0.766 -2.372 1.00 79.06 80 PHE A CA 1
ATOM 624 C C . PHE A 1 80 ? 20.541 2.230 -1.948 1.00 79.06 80 PHE A C 1
ATOM 626 O O . PHE A 1 80 ? 19.905 2.619 -0.970 1.00 79.06 80 PHE A O 1
ATOM 633 N N . SER A 1 81 ? 21.291 3.067 -2.660 1.00 79.81 81 SER A N 1
ATOM 634 C CA . SER A 1 81 ? 21.274 4.492 -2.369 1.00 79.81 81 SER A CA 1
ATOM 635 C C . SER A 1 81 ? 19.961 5.137 -2.798 1.00 79.81 81 SER A C 1
ATOM 637 O O . SER A 1 81 ? 19.349 4.768 -3.803 1.00 79.81 81 SER A O 1
ATOM 639 N N . HIS A 1 82 ? 19.571 6.183 -2.070 1.00 78.12 82 HIS A N 1
ATOM 640 C CA . HIS A 1 82 ? 18.499 7.078 -2.501 1.00 78.12 82 HIS A CA 1
ATOM 641 C C . HIS A 1 82 ? 18.764 7.643 -3.911 1.00 78.12 82 HIS A C 1
ATOM 643 O O . HIS A 1 82 ? 17.835 7.837 -4.692 1.00 78.12 82 HIS A O 1
ATOM 649 N N . GLU A 1 83 ? 20.039 7.843 -4.257 1.00 83.31 83 GLU A N 1
ATOM 650 C CA . GLU A 1 83 ? 20.483 8.255 -5.588 1.00 83.31 83 GLU A CA 1
ATOM 651 C C . GLU A 1 83 ? 20.134 7.214 -6.661 1.00 83.31 83 GLU A C 1
ATOM 653 O O . GLU A 1 83 ? 19.583 7.573 -7.696 1.00 83.31 83 GLU A O 1
ATOM 658 N N . TYR A 1 84 ? 20.368 5.921 -6.426 1.00 84.62 84 TYR A N 1
ATOM 659 C CA . TYR A 1 84 ? 20.002 4.876 -7.387 1.00 84.62 84 TYR A CA 1
ATOM 660 C C . TYR A 1 84 ? 18.485 4.807 -7.611 1.00 84.62 84 TYR A C 1
ATOM 662 O O . TYR A 1 84 ? 18.027 4.745 -8.753 1.00 84.62 84 TYR A O 1
ATOM 670 N N . ALA A 1 85 ? 17.704 4.871 -6.528 1.00 79.00 85 ALA A N 1
ATOM 671 C CA . ALA A 1 85 ? 16.245 4.798 -6.591 1.00 79.00 85 ALA A CA 1
ATOM 672 C C . ALA A 1 85 ? 15.628 5.956 -7.398 1.00 79.00 85 ALA A C 1
ATOM 674 O O . ALA A 1 85 ? 14.659 5.756 -8.128 1.00 79.00 85 ALA A O 1
ATOM 675 N N . THR A 1 86 ? 16.210 7.155 -7.296 1.00 82.19 86 THR A N 1
ATOM 676 C CA . THR A 1 86 ? 15.659 8.390 -7.882 1.00 82.19 86 THR A CA 1
ATOM 677 C C . THR A 1 86 ? 16.341 8.833 -9.177 1.00 82.19 86 THR A C 1
ATOM 679 O O . THR A 1 86 ? 15.823 9.699 -9.883 1.00 82.19 86 THR A O 1
ATOM 682 N N . SER A 1 87 ? 17.488 8.248 -9.531 1.00 88.94 87 SER A N 1
ATOM 683 C CA . SER A 1 87 ? 18.217 8.597 -10.751 1.00 88.94 87 SER A CA 1
ATOM 684 C C . SER A 1 87 ? 17.681 7.871 -11.983 1.00 88.94 87 SER A C 1
ATOM 686 O O . SER A 1 87 ? 17.237 6.714 -11.954 1.00 88.94 87 SER A O 1
ATOM 688 N N . LEU A 1 88 ? 17.749 8.560 -13.122 1.00 91.19 88 LEU A N 1
ATOM 689 C CA . LEU A 1 88 ? 17.457 7.940 -14.405 1.00 91.19 88 LEU A CA 1
ATOM 690 C C . LEU A 1 88 ? 18.620 7.036 -14.828 1.00 91.19 88 LEU A C 1
ATOM 692 O O . LEU A 1 88 ? 19.770 7.485 -14.785 1.00 91.19 88 LEU A O 1
ATOM 696 N N . PRO A 1 89 ? 18.336 5.799 -15.278 1.00 91.25 89 PRO A N 1
ATOM 697 C CA . PRO A 1 89 ? 19.349 4.943 -15.875 1.00 91.25 89 PRO A CA 1
ATOM 698 C C . PRO A 1 89 ? 20.055 5.667 -17.027 1.00 91.25 89 PRO A C 1
ATOM 700 O O . PRO A 1 89 ? 19.439 6.442 -17.764 1.00 91.25 89 PRO A O 1
ATOM 703 N N . TYR A 1 90 ? 21.347 5.413 -17.198 1.00 88.56 90 TYR A N 1
ATOM 704 C CA . TYR A 1 90 ? 22.156 5.997 -18.261 1.00 88.56 90 TYR A CA 1
ATOM 705 C C . TYR A 1 90 ? 21.589 5.690 -19.656 1.00 88.56 90 TYR A C 1
ATOM 707 O O . TYR A 1 90 ? 21.450 6.601 -20.477 1.00 88.56 90 TYR A O 1
ATOM 715 N N . ALA A 1 91 ? 21.217 4.438 -19.918 1.00 86.69 91 ALA A N 1
ATOM 716 C CA . ALA A 1 91 ? 20.683 3.982 -21.190 1.00 86.69 91 ALA A CA 1
ATOM 717 C C . ALA A 1 91 ? 19.296 4.593 -21.442 1.00 86.69 91 ALA A C 1
ATOM 719 O O . ALA A 1 91 ? 19.011 5.032 -22.552 1.00 86.69 91 ALA A O 1
ATOM 720 N N . PHE A 1 92 ? 18.456 4.719 -20.410 1.00 91.12 92 PHE A N 1
ATOM 721 C CA . PHE A 1 92 ? 17.172 5.417 -20.522 1.00 91.12 92 PHE A CA 1
ATOM 722 C C . PHE A 1 92 ? 17.351 6.913 -20.813 1.00 91.12 92 PHE A C 1
ATOM 724 O O . PHE A 1 92 ? 16.774 7.432 -21.762 1.00 91.12 92 PHE A O 1
ATOM 731 N N . ARG A 1 93 ? 18.220 7.603 -20.063 1.00 91.31 93 ARG A N 1
ATOM 732 C CA . ARG A 1 93 ? 18.531 9.026 -20.274 1.00 91.31 93 ARG A CA 1
ATOM 733 C C . ARG A 1 93 ? 19.047 9.297 -21.686 1.00 91.31 93 ARG A C 1
ATOM 735 O O . ARG A 1 93 ? 18.693 10.311 -22.273 1.00 91.31 93 ARG A O 1
ATOM 742 N N . THR A 1 94 ? 19.867 8.396 -22.225 1.00 88.12 94 THR A N 1
ATOM 743 C CA . THR A 1 94 ? 20.436 8.538 -23.575 1.00 88.12 94 THR A CA 1
ATOM 744 C C . THR A 1 94 ? 19.369 8.485 -24.670 1.00 88.12 94 THR A C 1
ATOM 746 O O . THR A 1 94 ? 19.511 9.154 -25.688 1.00 88.12 94 THR A O 1
ATOM 749 N N . PHE A 1 95 ? 18.290 7.730 -24.456 1.00 88.06 95 PHE A N 1
ATOM 750 C CA . PHE A 1 95 ? 17.228 7.540 -25.444 1.00 88.06 95 PHE A CA 1
ATOM 751 C C . PHE A 1 95 ? 15.907 8.199 -25.070 1.00 88.06 95 PHE A C 1
ATOM 753 O O . PHE A 1 95 ? 14.911 7.954 -25.743 1.00 88.06 95 PHE A O 1
ATOM 760 N N . LEU A 1 96 ? 15.900 9.074 -24.062 1.00 91.12 96 LEU A N 1
ATOM 761 C CA . LEU A 1 96 ? 14.695 9.775 -23.620 1.00 91.12 96 LEU A CA 1
ATOM 762 C C . LEU A 1 96 ? 14.041 10.582 -24.757 1.00 91.12 96 LEU A C 1
ATOM 764 O O . LEU A 1 96 ? 12.822 10.723 -24.801 1.00 91.12 96 LEU A O 1
ATOM 768 N N . ASP A 1 97 ? 14.842 11.057 -25.714 1.00 91.50 97 ASP A N 1
ATOM 769 C CA . ASP A 1 97 ? 14.389 11.770 -26.917 1.00 91.50 97 ASP A CA 1
ATOM 770 C C . ASP A 1 97 ? 13.788 10.866 -28.007 1.00 91.50 97 ASP A C 1
ATOM 772 O O . ASP A 1 97 ? 13.231 11.357 -28.988 1.00 91.50 97 ASP A O 1
ATOM 776 N N . ASP A 1 98 ? 13.870 9.548 -27.838 1.00 92.81 98 ASP A N 1
ATOM 777 C CA . ASP A 1 98 ? 13.229 8.562 -28.696 1.00 92.81 98 ASP A CA 1
ATOM 778 C C . ASP A 1 98 ? 11.980 8.003 -28.005 1.00 92.81 98 ASP A C 1
ATOM 780 O O . ASP A 1 98 ? 12.067 7.136 -27.131 1.00 92.81 98 ASP A O 1
ATOM 784 N N . GLU A 1 99 ? 10.807 8.518 -28.389 1.00 92.69 99 GLU A N 1
ATOM 785 C CA . GLU A 1 99 ? 9.533 8.185 -27.740 1.00 92.69 99 GLU A CA 1
ATOM 786 C C . GLU A 1 99 ? 9.285 6.670 -27.723 1.00 92.69 99 GLU A C 1
ATOM 788 O O . GLU A 1 99 ? 8.998 6.087 -26.676 1.00 92.69 99 GLU A O 1
ATOM 793 N N . ALA A 1 100 ? 9.413 6.019 -28.882 1.00 91.00 100 ALA A N 1
ATOM 794 C CA . ALA A 1 100 ? 9.099 4.605 -29.036 1.00 91.00 100 ALA A CA 1
ATOM 795 C C . ALA A 1 100 ? 10.042 3.731 -28.202 1.00 91.00 100 ALA A C 1
ATOM 797 O O . ALA A 1 100 ? 9.586 2.830 -27.495 1.00 91.00 100 ALA A O 1
ATOM 798 N N . LEU A 1 101 ? 11.344 4.023 -28.243 1.00 90.75 101 LEU A N 1
ATOM 799 C CA . LEU A 1 101 ? 12.333 3.250 -27.504 1.00 90.75 101 LEU A CA 1
ATOM 800 C C . LEU A 1 101 ? 12.231 3.479 -25.991 1.00 90.75 101 LEU A C 1
ATOM 802 O O . LEU A 1 101 ? 12.344 2.526 -25.225 1.00 90.75 101 LEU A O 1
ATOM 806 N N . SER A 1 102 ? 11.943 4.707 -25.558 1.00 92.38 102 SER A N 1
ATOM 807 C CA . SER A 1 102 ? 11.711 5.020 -24.144 1.00 92.38 102 SER A CA 1
ATOM 808 C C . SER A 1 102 ? 10.472 4.318 -23.593 1.00 92.38 102 SER A C 1
ATOM 810 O O . SER A 1 102 ? 10.529 3.725 -22.515 1.00 92.38 102 SER A O 1
ATOM 812 N N . ARG A 1 103 ? 9.360 4.307 -24.344 1.00 92.12 103 ARG A N 1
ATOM 813 C CA . ARG A 1 103 ? 8.165 3.529 -23.968 1.00 92.12 103 ARG A CA 1
ATOM 814 C C . ARG A 1 103 ? 8.469 2.042 -23.880 1.00 92.12 103 ARG A C 1
ATOM 816 O O . ARG A 1 103 ? 8.041 1.386 -22.929 1.00 92.12 103 ARG A O 1
ATOM 823 N N . GLN A 1 104 ? 9.199 1.514 -24.861 1.00 90.62 104 GLN A N 1
ATOM 824 C CA . GLN A 1 104 ? 9.594 0.111 -24.880 1.00 90.62 104 GLN A CA 1
ATOM 825 C C . GLN A 1 104 ? 10.459 -0.224 -23.660 1.00 90.62 104 GLN A C 1
ATOM 827 O O . GLN A 1 104 ? 10.174 -1.207 -22.985 1.00 90.62 104 GLN A O 1
ATOM 832 N N . TYR A 1 105 ? 11.441 0.618 -23.322 1.00 92.50 105 TYR A N 1
ATOM 833 C CA . TYR A 1 105 ? 12.268 0.465 -22.124 1.00 92.50 105 TYR A CA 1
ATOM 834 C C . TYR A 1 105 ? 11.402 0.363 -20.866 1.00 92.50 105 TYR A C 1
ATOM 836 O O . TYR A 1 105 ? 11.497 -0.625 -20.143 1.00 92.50 105 TYR A O 1
ATOM 844 N N . ILE A 1 106 ? 10.518 1.339 -20.624 1.00 92.38 106 ILE A N 1
ATOM 845 C CA . ILE A 1 106 ? 9.669 1.359 -19.421 1.00 92.38 106 ILE A CA 1
ATOM 846 C C . ILE A 1 106 ? 8.800 0.104 -19.350 1.00 92.38 106 ILE A C 1
ATOM 848 O O . ILE A 1 106 ? 8.729 -0.545 -18.310 1.00 92.38 106 ILE A O 1
ATOM 852 N N . THR A 1 107 ? 8.186 -0.273 -20.472 1.00 89.88 107 THR A N 1
ATOM 853 C CA . THR A 1 107 ? 7.309 -1.447 -20.556 1.00 89.88 107 THR A CA 1
ATOM 854 C C . THR A 1 107 ? 8.066 -2.735 -20.235 1.00 89.88 107 THR A C 1
ATOM 856 O O . THR A 1 107 ? 7.591 -3.557 -19.453 1.00 89.88 107 THR A O 1
ATOM 859 N N . VAL A 1 108 ? 9.265 -2.903 -20.797 1.00 89.75 108 VAL A N 1
ATOM 860 C CA . VAL A 1 108 ? 10.105 -4.086 -20.573 1.00 89.75 108 VAL A CA 1
ATOM 861 C C . VAL A 1 108 ? 10.611 -4.140 -19.135 1.00 89.75 108 VAL A C 1
ATOM 863 O O . VAL A 1 108 ? 10.549 -5.200 -18.516 1.00 89.75 108 VAL A O 1
ATOM 866 N N . MET A 1 109 ? 11.055 -3.014 -18.572 1.00 91.81 109 MET A N 1
ATOM 867 C CA . MET A 1 109 ? 11.511 -2.956 -17.180 1.00 91.81 109 MET A CA 1
ATOM 868 C C . MET A 1 109 ? 10.371 -3.247 -16.203 1.00 91.81 109 MET A C 1
ATOM 870 O O . MET A 1 109 ? 10.559 -4.025 -15.269 1.00 91.81 109 MET A O 1
ATOM 874 N N . HIS A 1 110 ? 9.173 -2.714 -16.453 1.00 90.25 110 HIS A N 1
ATOM 875 C CA . HIS A 1 110 ? 7.985 -3.033 -15.665 1.00 90.25 110 HIS A CA 1
ATOM 876 C C . HIS A 1 110 ? 7.640 -4.527 -15.744 1.00 90.25 110 HIS A C 1
ATOM 878 O O . HIS A 1 110 ? 7.452 -5.170 -14.713 1.00 90.25 110 HIS A O 1
ATOM 884 N N . ALA A 1 111 ? 7.618 -5.107 -16.950 1.00 87.12 111 ALA A N 1
ATOM 885 C CA . ALA A 1 111 ? 7.306 -6.521 -17.158 1.00 87.12 111 ALA A CA 1
ATOM 886 C C . ALA A 1 111 ? 8.323 -7.452 -16.478 1.00 87.12 111 ALA A C 1
ATOM 888 O O . ALA A 1 111 ? 7.941 -8.406 -15.798 1.00 87.12 111 ALA A O 1
ATOM 889 N N . ILE A 1 112 ? 9.615 -7.154 -16.623 1.00 87.56 112 ILE A N 1
ATOM 890 C CA . ILE A 1 112 ? 10.700 -7.908 -15.991 1.00 87.56 112 ILE A CA 1
ATOM 891 C C . ILE A 1 112 ? 10.645 -7.780 -14.470 1.00 87.56 112 ILE A C 1
ATOM 893 O O . ILE A 1 112 ? 10.791 -8.782 -13.774 1.00 87.56 112 ILE A O 1
ATOM 897 N N . GLY A 1 113 ? 10.421 -6.570 -13.957 1.00 89.00 113 GLY A N 1
ATOM 898 C CA . GLY A 1 113 ? 10.290 -6.329 -12.526 1.00 89.00 113 GLY A CA 1
ATOM 899 C C . GLY A 1 113 ? 9.104 -7.084 -11.927 1.00 89.00 113 GLY A C 1
ATOM 900 O O . GLY A 1 113 ? 9.263 -7.776 -10.927 1.00 89.00 113 GLY A O 1
ATOM 901 N N . LYS A 1 114 ? 7.938 -7.052 -12.583 1.00 87.75 114 LYS A N 1
ATOM 902 C CA . LYS A 1 114 ? 6.763 -7.830 -12.163 1.00 87.75 114 LYS A CA 1
ATOM 903 C C . LYS A 1 114 ? 7.041 -9.327 -12.143 1.00 87.75 114 LYS A C 1
ATOM 905 O O . LYS A 1 114 ? 6.739 -9.986 -11.155 1.00 87.75 114 LYS A O 1
ATOM 910 N N . GLU A 1 115 ? 7.625 -9.872 -13.209 1.00 85.56 115 GLU A N 1
ATOM 911 C CA . GLU A 1 115 ? 7.953 -11.300 -13.273 1.00 85.56 115 GLU A CA 1
ATOM 912 C C . GLU A 1 115 ? 8.982 -11.696 -12.204 1.00 85.56 115 GLU A C 1
ATOM 914 O O . GLU A 1 115 ? 8.853 -12.775 -11.626 1.00 85.56 115 GLU A O 1
ATOM 919 N N . CYS A 1 116 ? 9.940 -10.814 -11.897 1.00 84.12 116 CYS A N 1
ATOM 920 C CA . CYS A 1 116 ? 10.886 -10.981 -10.796 1.00 84.12 116 CYS A CA 1
ATOM 921 C C . CYS A 1 116 ? 10.155 -11.189 -9.465 1.00 84.12 116 CYS A C 1
ATOM 923 O O . CYS A 1 116 ? 10.296 -12.243 -8.844 1.00 84.12 116 CYS A O 1
ATOM 925 N N . VAL A 1 117 ? 9.283 -10.248 -9.092 1.00 86.25 117 VAL A N 1
ATOM 926 C CA . VAL A 1 117 ? 8.515 -10.345 -7.845 1.00 86.25 117 VAL A CA 1
ATOM 927 C C . VAL A 1 117 ? 7.576 -11.556 -7.858 1.00 86.25 117 VAL A C 1
ATOM 929 O O . VAL A 1 117 ? 7.452 -12.249 -6.856 1.00 86.25 117 VAL A O 1
ATOM 932 N N . ILE A 1 118 ? 6.901 -11.861 -8.973 1.00 84.00 118 ILE A N 1
ATOM 933 C CA . ILE A 1 118 ? 5.971 -13.003 -9.061 1.00 84.00 118 ILE A CA 1
ATOM 934 C C . ILE A 1 118 ? 6.696 -14.336 -8.849 1.00 84.00 118 ILE A C 1
ATOM 936 O O . ILE A 1 118 ? 6.154 -15.239 -8.210 1.00 84.00 118 ILE A O 1
ATOM 940 N N . ALA A 1 119 ? 7.878 -14.493 -9.439 1.00 79.69 119 ALA A N 1
ATOM 941 C CA . ALA A 1 119 ? 8.599 -15.758 -9.441 1.00 79.69 119 ALA A CA 1
ATOM 942 C C . ALA A 1 119 ? 9.353 -16.030 -8.131 1.00 79.69 119 ALA A C 1
ATOM 944 O O . ALA A 1 119 ? 9.635 -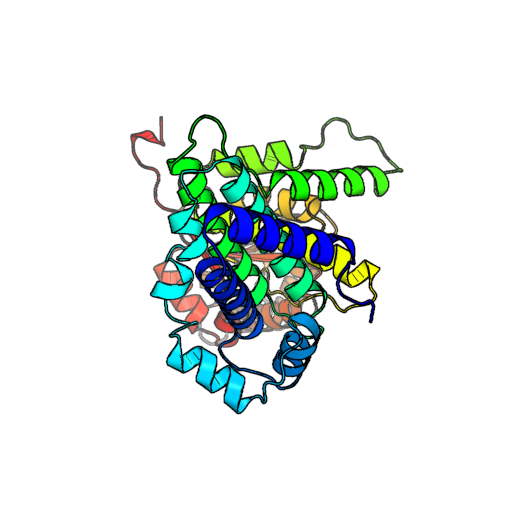17.196 -7.835 1.00 79.69 119 ALA A O 1
ATOM 945 N N . ASP A 1 120 ? 9.651 -14.992 -7.351 1.00 81.06 120 ASP A N 1
ATOM 946 C CA . ASP A 1 120 ? 10.301 -15.126 -6.054 1.00 81.06 120 ASP A CA 1
ATOM 947 C C . ASP A 1 120 ? 9.345 -15.703 -4.995 1.00 81.06 120 ASP A C 1
ATOM 949 O O . ASP A 1 120 ? 8.316 -15.127 -4.644 1.00 81.06 120 ASP A O 1
ATOM 953 N N . GLN A 1 121 ? 9.691 -16.862 -4.438 1.00 79.75 121 GLN A N 1
ATOM 954 C CA . GLN A 1 121 ? 8.875 -17.525 -3.420 1.00 79.75 121 GLN A CA 1
ATOM 955 C C . GLN A 1 121 ? 8.829 -16.776 -2.086 1.00 79.75 121 GLN A C 1
ATOM 957 O O . GLN A 1 121 ? 7.879 -16.993 -1.333 1.00 79.75 121 GLN A O 1
ATOM 962 N N . LYS A 1 122 ? 9.818 -15.924 -1.799 1.00 79.56 122 LYS A N 1
ATOM 963 C CA . LYS A 1 122 ? 9.949 -15.196 -0.533 1.00 79.56 122 LYS A CA 1
ATOM 964 C C . LYS A 1 122 ? 9.665 -13.699 -0.646 1.00 79.56 122 LYS A C 1
ATOM 966 O O . LYS A 1 122 ? 9.789 -13.031 0.370 1.00 79.56 122 LYS A O 1
ATOM 971 N N . ALA A 1 123 ? 9.238 -13.223 -1.818 1.00 81.75 123 ALA A N 1
ATOM 972 C CA . ALA A 1 123 ? 8.944 -11.813 -2.040 1.00 81.75 123 ALA A CA 1
ATOM 973 C C . ALA A 1 123 ? 8.096 -11.205 -0.912 1.00 81.75 123 ALA A C 1
ATOM 975 O O . ALA A 1 123 ? 7.077 -11.779 -0.504 1.00 81.75 123 ALA A O 1
ATOM 976 N N . GLU A 1 124 ? 8.501 -10.027 -0.460 1.00 82.06 124 GLU A N 1
ATOM 977 C CA . GLU A 1 124 ? 7.808 -9.193 0.510 1.00 82.06 124 GLU A CA 1
ATOM 978 C C . GLU A 1 124 ? 7.132 -7.989 -0.183 1.00 82.06 124 GLU A C 1
ATOM 980 O O . GLU A 1 124 ? 7.102 -7.846 -1.411 1.00 82.06 124 GLU A O 1
ATOM 985 N N . SER A 1 125 ? 6.490 -7.114 0.597 1.00 80.12 125 SER A N 1
ATOM 986 C CA . SER A 1 125 ? 5.887 -5.898 0.036 1.00 80.12 125 SER A CA 1
ATOM 987 C C . SER A 1 125 ? 6.937 -4.868 -0.398 1.00 80.12 125 SER A C 1
ATOM 989 O O . SER A 1 125 ? 6.643 -4.029 -1.247 1.00 80.12 125 SER A O 1
ATOM 991 N N . ALA A 1 126 ? 8.149 -4.932 0.163 1.00 82.75 126 ALA A N 1
ATOM 992 C CA . ALA A 1 126 ? 9.225 -3.978 -0.098 1.00 82.75 126 ALA A CA 1
ATOM 993 C C . ALA A 1 126 ? 9.724 -4.038 -1.553 1.00 82.75 126 ALA A C 1
ATOM 995 O O . ALA A 1 126 ? 10.059 -3.009 -2.139 1.00 82.75 126 ALA A O 1
ATOM 996 N N . GLU A 1 127 ? 9.722 -5.218 -2.171 1.00 86.19 127 GLU A N 1
ATOM 997 C CA . GLU A 1 127 ? 10.077 -5.448 -3.572 1.00 86.19 127 GLU A CA 1
ATOM 998 C C . GLU A 1 127 ? 9.050 -4.808 -4.510 1.00 86.19 127 GLU A C 1
ATOM 1000 O O . GLU A 1 127 ? 9.416 -4.225 -5.531 1.00 86.19 127 GLU A O 1
ATOM 1005 N N . VAL A 1 128 ? 7.763 -4.871 -4.150 1.00 85.62 128 VAL A N 1
ATOM 1006 C CA . VAL A 1 128 ? 6.685 -4.234 -4.922 1.00 85.62 128 VAL A CA 1
ATOM 1007 C C . VAL A 1 128 ? 6.741 -2.720 -4.796 1.00 85.62 128 VAL A C 1
ATOM 1009 O O . VAL A 1 128 ? 6.640 -2.027 -5.806 1.00 85.62 128 VAL A O 1
ATOM 1012 N N . ASP A 1 129 ? 6.958 -2.205 -3.587 1.00 83.62 129 ASP A N 1
ATOM 1013 C CA . ASP A 1 129 ? 7.146 -0.770 -3.373 1.00 83.62 129 ASP A CA 1
ATOM 1014 C C . ASP A 1 129 ? 8.379 -0.256 -4.143 1.00 83.62 129 ASP A C 1
ATOM 1016 O O . ASP A 1 129 ? 8.278 0.733 -4.866 1.00 83.62 129 ASP A O 1
ATOM 1020 N N . SER A 1 130 ? 9.499 -0.989 -4.116 1.00 87.19 130 SER A N 1
ATOM 1021 C CA . SER A 1 130 ? 10.714 -0.654 -4.883 1.00 87.19 130 SER A CA 1
ATOM 1022 C C . SER A 1 130 ? 10.479 -0.662 -6.397 1.00 87.19 130 SER A C 1
ATOM 1024 O O . SER A 1 130 ? 10.964 0.214 -7.118 1.00 87.19 130 SER A O 1
ATOM 1026 N N . LEU A 1 131 ? 9.709 -1.631 -6.904 1.00 89.69 131 LEU A N 1
ATOM 1027 C CA . LEU A 1 131 ? 9.304 -1.669 -8.308 1.00 89.69 131 LEU A CA 1
ATOM 1028 C C . LEU A 1 131 ? 8.473 -0.438 -8.677 1.00 89.69 131 LEU A C 1
ATOM 1030 O O . LEU A 1 131 ? 8.760 0.209 -9.686 1.00 89.69 131 LEU A O 1
ATOM 1034 N N . ASN A 1 132 ? 7.478 -0.100 -7.860 1.00 87.25 132 ASN A N 1
ATOM 1035 C CA . ASN A 1 132 ? 6.601 1.041 -8.101 1.00 87.25 132 ASN A CA 1
ATOM 1036 C C . ASN A 1 132 ? 7.373 2.361 -8.079 1.00 87.25 132 ASN A C 1
ATOM 1038 O O . ASN A 1 132 ? 7.229 3.152 -9.008 1.00 87.25 132 ASN A O 1
ATOM 1042 N N . ASP A 1 133 ? 8.245 2.562 -7.092 1.00 86.62 133 ASP A N 1
ATOM 1043 C CA . ASP A 1 133 ? 9.100 3.748 -6.979 1.00 86.62 133 ASP A CA 1
ATOM 1044 C C . ASP A 1 133 ? 10.008 3.907 -8.202 1.00 86.62 133 ASP A C 1
ATOM 1046 O O . ASP A 1 133 ? 10.172 5.007 -8.754 1.00 86.62 133 ASP A O 1
ATOM 1050 N N . ARG A 1 134 ? 10.574 2.791 -8.679 1.00 89.62 134 ARG A N 1
ATOM 1051 C CA . ARG A 1 134 ? 11.406 2.811 -9.879 1.00 89.62 134 ARG A CA 1
ATOM 1052 C C . ARG A 1 134 ? 10.593 3.177 -11.110 1.00 89.62 134 ARG A C 1
ATOM 1054 O O . ARG A 1 134 ? 11.054 3.991 -11.910 1.00 89.62 134 ARG A O 1
ATOM 1061 N N . MET A 1 135 ? 9.419 2.574 -11.280 1.00 90.44 135 MET A N 1
ATOM 1062 C CA . MET A 1 135 ? 8.564 2.855 -12.430 1.00 90.44 135 MET A CA 1
ATOM 1063 C C . MET A 1 135 ? 8.066 4.297 -12.403 1.00 90.44 135 MET A C 1
ATOM 1065 O O . MET A 1 135 ? 8.172 4.959 -13.427 1.00 90.44 135 MET A O 1
ATOM 1069 N N . GLU A 1 136 ? 7.650 4.817 -11.246 1.00 87.94 136 GLU A N 1
ATOM 1070 C CA . GLU A 1 136 ? 7.246 6.217 -11.063 1.00 87.94 136 GLU A CA 1
ATOM 1071 C C . GLU A 1 136 ? 8.348 7.186 -11.520 1.00 87.94 136 GLU A C 1
ATOM 1073 O O . GLU A 1 136 ? 8.086 8.146 -12.245 1.00 87.94 136 GLU A O 1
ATOM 1078 N N . THR A 1 137 ? 9.604 6.904 -11.164 1.00 90.56 137 THR A N 1
ATOM 1079 C CA . THR A 1 137 ? 10.758 7.707 -11.596 1.00 90.56 137 THR A CA 1
ATOM 1080 C C . THR A 1 137 ? 10.907 7.730 -13.122 1.00 90.56 137 THR A C 1
ATOM 1082 O O . THR A 1 137 ? 11.136 8.790 -13.710 1.00 90.56 137 THR A O 1
ATOM 1085 N N . LEU A 1 138 ? 10.760 6.577 -13.783 1.00 92.25 138 LEU A N 1
ATOM 1086 C CA . LEU A 1 138 ? 10.890 6.476 -15.239 1.00 92.25 138 LEU A CA 1
ATOM 1087 C C . LEU A 1 138 ? 9.698 7.101 -15.974 1.00 92.25 138 LEU A C 1
ATOM 1089 O O . LEU A 1 138 ? 9.899 7.851 -16.932 1.00 92.25 138 LEU A O 1
ATOM 1093 N N . THR A 1 139 ? 8.469 6.822 -15.530 1.00 91.31 139 THR A N 1
ATOM 1094 C CA . THR A 1 139 ? 7.251 7.358 -16.149 1.00 91.31 139 THR A CA 1
ATOM 1095 C C . THR A 1 139 ? 7.190 8.867 -15.995 1.00 91.31 139 THR A C 1
ATOM 1097 O O . THR A 1 139 ? 6.931 9.555 -16.972 1.00 91.31 139 THR A O 1
ATOM 1100 N N . LYS A 1 140 ? 7.552 9.415 -14.827 1.00 91.38 140 LYS A N 1
ATOM 1101 C CA . LYS A 1 140 ? 7.591 10.866 -14.610 1.00 91.38 140 LYS A CA 1
ATOM 1102 C C . LYS A 1 140 ? 8.556 11.570 -15.562 1.00 91.38 140 LYS A C 1
ATOM 1104 O O . LYS A 1 140 ? 8.209 12.608 -16.118 1.00 91.38 140 LYS A O 1
ATOM 1109 N N . ALA A 1 141 ? 9.753 11.022 -15.769 1.00 93.31 141 ALA A N 1
ATOM 1110 C CA . ALA A 1 141 ? 10.708 11.594 -16.716 1.00 93.31 141 ALA A CA 1
ATOM 1111 C C . ALA A 1 141 ? 10.219 11.500 -18.169 1.00 93.31 141 ALA A C 1
ATOM 1113 O O . ALA A 1 141 ? 10.405 12.438 -18.945 1.00 93.31 141 ALA A O 1
ATOM 1114 N N . PHE A 1 142 ? 9.566 10.393 -18.529 1.00 94.31 142 PHE A N 1
ATOM 1115 C CA . PHE A 1 142 ? 8.949 10.227 -19.840 1.00 94.31 142 PHE A CA 1
ATOM 1116 C C . PHE A 1 142 ? 7.802 11.220 -20.067 1.00 94.31 142 PHE A C 1
ATOM 1118 O O . PHE A 1 142 ? 7.798 11.930 -21.068 1.00 94.31 142 PHE A O 1
ATOM 1125 N N . ASP A 1 143 ? 6.870 11.330 -19.124 1.00 92.50 143 ASP A N 1
ATOM 1126 C CA . ASP A 1 143 ? 5.692 12.194 -19.226 1.00 92.50 143 ASP A CA 1
ATOM 1127 C C . ASP A 1 143 ? 6.077 13.679 -19.237 1.00 92.50 143 ASP A C 1
ATOM 1129 O O . ASP A 1 143 ? 5.470 14.475 -19.947 1.00 92.50 143 ASP A O 1
ATOM 1133 N N . GLN A 1 144 ? 7.140 14.062 -18.520 1.00 93.69 144 GLN A N 1
ATOM 1134 C CA . GLN A 1 144 ? 7.718 15.407 -18.620 1.00 93.69 144 GLN A CA 1
ATOM 1135 C C . GLN A 1 144 ? 8.262 15.707 -20.021 1.00 93.69 144 GLN A C 1
ATOM 1137 O O . GLN A 1 144 ? 8.202 16.852 -20.471 1.00 93.69 144 GLN A O 1
ATOM 1142 N N . ARG A 1 145 ? 8.806 14.698 -20.711 1.00 94.62 145 ARG A N 1
ATOM 1143 C CA . ARG A 1 145 ? 9.304 14.844 -22.081 1.00 94.62 145 ARG A CA 1
ATOM 1144 C C . ARG A 1 145 ? 8.171 14.833 -23.110 1.00 94.62 145 ARG A C 1
ATOM 1146 O O . ARG A 1 145 ? 8.259 15.569 -24.092 1.00 94.62 145 ARG A O 1
ATOM 1153 N N . TYR A 1 146 ? 7.127 14.038 -22.872 1.00 93.00 146 TYR A N 1
ATOM 1154 C CA . TYR A 1 146 ? 5.995 13.813 -23.775 1.00 93.00 146 TYR A CA 1
ATOM 1155 C C . TYR A 1 146 ? 4.641 14.096 -23.090 1.00 93.00 146 TYR A C 1
ATOM 1157 O O . TYR A 1 146 ? 3.826 13.181 -22.941 1.00 93.00 146 TYR A O 1
ATOM 1165 N N . PRO A 1 147 ? 4.354 15.355 -22.707 1.00 90.31 147 PRO A N 1
ATOM 1166 C CA . PRO A 1 147 ? 3.164 15.697 -21.918 1.00 90.31 147 PRO A CA 1
ATOM 1167 C C . PRO A 1 147 ? 1.842 15.395 -22.637 1.00 90.31 147 PRO A C 1
ATOM 1169 O O . PRO A 1 147 ? 0.860 15.034 -21.996 1.00 90.31 147 PRO A O 1
ATOM 1172 N N . ASP A 1 148 ? 1.819 15.476 -23.970 1.00 91.06 148 ASP A N 1
ATOM 1173 C CA . ASP A 1 148 ? 0.626 15.186 -24.779 1.00 91.06 148 ASP A CA 1
ATOM 1174 C C . ASP A 1 148 ? 0.348 13.681 -24.933 1.00 91.06 148 ASP A C 1
ATOM 1176 O O . ASP A 1 148 ? -0.675 13.280 -25.493 1.00 91.06 148 ASP A O 1
ATOM 1180 N N . ARG A 1 149 ? 1.281 12.826 -24.499 1.00 87.75 149 ARG A N 1
ATOM 1181 C CA . ARG A 1 149 ? 1.196 11.370 -24.641 1.00 87.75 149 ARG A CA 1
ATOM 1182 C C . ARG A 1 149 ? 1.766 10.680 -23.397 1.00 87.75 149 ARG A C 1
ATOM 1184 O O . ARG A 1 149 ? 2.791 10.007 -23.504 1.00 87.75 149 ARG A O 1
ATOM 1191 N N . PRO A 1 150 ? 1.127 10.792 -22.227 1.00 84.62 150 PRO A N 1
ATOM 1192 C CA . PRO A 1 150 ? 1.632 10.139 -21.029 1.00 84.62 150 PRO A CA 1
ATOM 1193 C C . PRO A 1 150 ? 1.631 8.611 -21.172 1.00 84.62 150 PRO A C 1
ATOM 1195 O O . PRO A 1 150 ? 0.882 8.033 -21.967 1.00 84.62 150 PRO A O 1
ATOM 1198 N N . ILE A 1 151 ? 2.486 7.933 -20.415 1.00 83.38 151 ILE A N 1
ATOM 1199 C CA . ILE A 1 151 ? 2.450 6.476 -20.272 1.00 83.38 151 ILE A CA 1
ATOM 1200 C C . ILE A 1 151 ? 1.582 6.101 -19.065 1.00 83.38 151 ILE A C 1
ATOM 1202 O O . ILE A 1 151 ? 1.703 6.684 -17.994 1.00 83.38 151 ILE A O 1
ATOM 1206 N N . THR A 1 152 ? 0.679 5.127 -19.207 1.00 73.44 152 THR A N 1
ATOM 1207 C CA . THR A 1 152 ? -0.201 4.713 -18.100 1.00 73.44 152 THR A CA 1
ATOM 1208 C C . THR A 1 152 ? -0.058 3.227 -17.809 1.00 73.44 152 THR A C 1
ATOM 1210 O O . THR A 1 152 ? -0.754 2.410 -18.397 1.00 73.44 152 THR A O 1
ATOM 1213 N N . LEU A 1 153 ? 0.824 2.880 -16.868 1.00 71.12 153 LEU A N 1
ATOM 1214 C CA . LEU A 1 153 ? 1.041 1.487 -16.449 1.00 71.12 153 LEU A CA 1
ATOM 1215 C C . LEU A 1 153 ? -0.115 0.935 -15.592 1.00 71.12 153 LEU A C 1
ATOM 1217 O O . LEU A 1 153 ? -0.392 -0.258 -15.634 1.00 71.12 153 LEU A O 1
ATOM 1221 N N . ALA A 1 154 ? -0.816 1.799 -14.847 1.00 60.81 154 ALA A N 1
ATOM 1222 C CA . ALA A 1 154 ? -1.883 1.397 -13.926 1.00 60.81 154 ALA A CA 1
ATOM 1223 C C . ALA A 1 154 ? -3.204 1.007 -14.620 1.00 60.81 154 ALA A C 1
ATOM 1225 O O . ALA A 1 154 ? -3.989 0.252 -14.053 1.00 60.81 154 ALA A O 1
ATOM 1226 N N . LYS A 1 155 ? -3.470 1.495 -15.842 1.00 59.38 155 LYS A N 1
ATOM 1227 C CA . LYS A 1 155 ? -4.733 1.225 -16.558 1.00 59.38 155 LYS A CA 1
ATOM 1228 C C . LYS A 1 155 ? -4.887 -0.245 -16.936 1.00 59.38 155 LYS A C 1
ATOM 1230 O O . LYS A 1 155 ? -5.980 -0.785 -16.790 1.00 59.38 155 LYS A O 1
ATOM 1235 N N . ASP A 1 156 ? -3.801 -0.890 -17.352 1.00 58.25 156 ASP A N 1
ATOM 1236 C CA . ASP A 1 156 ? -3.803 -2.318 -17.686 1.00 58.25 156 ASP A CA 1
ATOM 1237 C C . ASP A 1 156 ? -4.108 -3.165 -16.439 1.00 58.25 156 ASP A C 1
ATOM 1239 O O . ASP A 1 156 ? -4.917 -4.095 -16.482 1.00 58.25 156 ASP A O 1
ATOM 1243 N N . THR A 1 157 ? -3.543 -2.774 -15.292 1.00 61.03 157 THR A N 1
ATOM 1244 C CA . THR A 1 157 ? -3.831 -3.369 -13.982 1.00 61.03 157 THR A CA 1
ATOM 1245 C C . THR A 1 157 ? -5.308 -3.205 -13.618 1.00 61.03 157 THR A C 1
ATOM 1247 O O . THR A 1 157 ? -5.972 -4.189 -13.299 1.00 61.03 157 THR A O 1
ATOM 1250 N N . ILE A 1 158 ? -5.850 -1.986 -13.716 1.00 61.19 158 ILE A N 1
ATOM 1251 C CA . ILE A 1 158 ? -7.253 -1.675 -13.393 1.00 61.19 158 ILE A CA 1
ATOM 1252 C C . ILE A 1 158 ? -8.214 -2.495 -14.267 1.00 61.19 158 ILE A C 1
ATOM 1254 O O . ILE A 1 158 ? -9.148 -3.094 -13.738 1.00 61.19 158 ILE A O 1
ATOM 1258 N N . GLN A 1 159 ? -7.960 -2.597 -15.576 1.00 60.03 159 GLN A N 1
ATOM 1259 C CA . GLN A 1 159 ? -8.778 -3.409 -16.486 1.00 60.03 159 GLN A CA 1
ATOM 1260 C C . GLN A 1 159 ? -8.737 -4.900 -16.132 1.00 60.03 159 GLN A C 1
ATOM 1262 O O . GLN A 1 159 ? -9.775 -5.561 -16.133 1.00 60.03 159 GLN A O 1
ATOM 1267 N N . SER A 1 160 ? -7.559 -5.432 -15.787 1.00 63.00 160 SER A N 1
ATOM 1268 C CA . SER A 1 160 ? -7.415 -6.839 -15.390 1.00 63.00 160 SER A CA 1
ATOM 1269 C C . SER A 1 160 ? -8.164 -7.176 -14.092 1.00 63.00 160 SER A C 1
ATOM 1271 O O . SER A 1 160 ? -8.693 -8.280 -13.945 1.00 63.00 160 SER A O 1
ATOM 1273 N N . VAL A 1 161 ? -8.236 -6.217 -13.163 1.00 63.38 161 VAL A N 1
ATOM 1274 C CA . VAL A 1 161 ? -8.988 -6.331 -11.910 1.00 63.38 161 VAL A CA 1
ATOM 1275 C C . VAL A 1 161 ? -10.491 -6.290 -12.195 1.00 63.38 161 VAL A C 1
ATOM 1277 O O . VAL A 1 161 ? -11.206 -7.192 -11.767 1.00 63.38 161 VAL A O 1
ATOM 1280 N N . GLN A 1 162 ? -10.953 -5.320 -12.991 1.00 63.59 162 GLN A N 1
ATOM 1281 C CA . GLN A 1 162 ? -12.367 -5.149 -13.352 1.00 63.59 162 GLN A CA 1
ATOM 1282 C C . GLN A 1 162 ? -12.950 -6.357 -14.104 1.00 63.59 162 GLN A C 1
ATOM 1284 O O . GLN A 1 162 ? -14.032 -6.825 -13.760 1.00 63.59 162 GLN A O 1
ATOM 1289 N N . GLN A 1 163 ? -12.220 -6.933 -15.066 1.00 59.69 163 GLN A N 1
ATOM 1290 C CA . GLN A 1 163 ? -12.678 -8.127 -15.800 1.00 59.69 163 GLN A CA 1
ATOM 1291 C C . GLN A 1 163 ? -12.945 -9.325 -14.872 1.00 59.69 163 GLN A C 1
ATOM 1293 O O . GLN A 1 163 ? -13.852 -10.119 -15.109 1.00 59.69 163 GLN A O 1
ATOM 1298 N N . LYS A 1 164 ? -12.191 -9.446 -13.774 1.00 59.72 164 LYS A N 1
ATOM 1299 C CA . LYS A 1 164 ? -12.397 -10.494 -12.766 1.00 59.72 164 LYS A CA 1
ATOM 1300 C C . LYS A 1 164 ? -13.575 -10.222 -11.832 1.00 59.72 164 LYS A C 1
ATOM 1302 O O . LYS A 1 164 ? -14.195 -11.175 -11.353 1.00 59.72 164 LYS A O 1
ATOM 1307 N N . GLU A 1 165 ? -13.884 -8.958 -11.550 1.00 56.75 165 GLU A N 1
ATOM 1308 C CA . GLU A 1 165 ? -15.097 -8.596 -10.806 1.00 56.75 165 GLU A CA 1
ATOM 1309 C C . GLU A 1 165 ? -16.347 -9.019 -11.579 1.00 56.75 165 GLU A C 1
ATOM 1311 O O . GLU A 1 165 ? -17.264 -9.606 -11.009 1.00 56.7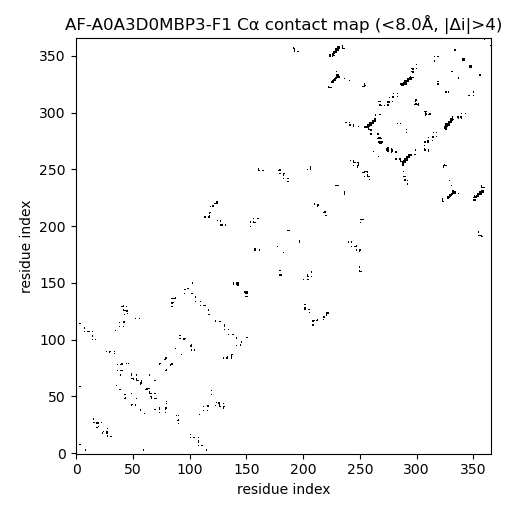5 165 GLU A O 1
ATOM 1316 N N . GLU A 1 166 ? -16.354 -8.803 -12.894 1.00 53.47 166 GLU A N 1
ATOM 1317 C CA . GLU A 1 166 ? -17.450 -9.210 -13.778 1.00 53.47 166 GLU A CA 1
ATOM 1318 C C . GLU A 1 166 ? -17.594 -10.744 -13.858 1.00 53.47 166 GLU A C 1
ATOM 1320 O O . GLU A 1 166 ? -18.709 -11.262 -13.825 1.00 53.47 166 GLU A O 1
ATOM 1325 N N . GLU A 1 167 ? -16.489 -11.501 -13.865 1.00 54.09 167 GLU A N 1
ATOM 1326 C CA . GLU A 1 167 ? -16.521 -12.977 -13.855 1.00 54.09 167 GLU A CA 1
ATOM 1327 C C . GLU A 1 167 ? -16.962 -13.582 -12.506 1.00 54.09 167 GLU A C 1
ATOM 1329 O O . GLU A 1 167 ? -17.603 -14.635 -12.473 1.00 54.09 167 GLU A O 1
ATOM 1334 N N . SER A 1 168 ? -16.627 -12.939 -11.381 1.00 52.03 168 SER A N 1
ATOM 1335 C CA . SER A 1 168 ? -16.964 -13.413 -10.025 1.00 52.03 168 SER A CA 1
ATOM 1336 C C . SER A 1 168 ? -18.349 -12.973 -9.534 1.00 52.03 168 SER A C 1
ATOM 1338 O O . SER A 1 168 ? -18.899 -13.598 -8.626 1.00 52.03 168 SER A O 1
ATOM 1340 N N . SER A 1 169 ? -18.948 -11.960 -10.166 1.00 50.44 169 SER A N 1
ATOM 1341 C CA . SER A 1 169 ? -20.279 -11.421 -9.849 1.00 50.44 169 SER A CA 1
ATOM 1342 C C . SER A 1 169 ? -21.424 -12.029 -10.673 1.00 50.44 169 SER A C 1
ATOM 1344 O O . SER A 1 169 ? -22.512 -11.459 -10.727 1.00 50.44 169 SER A O 1
ATOM 1346 N N . ALA A 1 170 ? -21.251 -13.231 -11.242 1.00 42.09 170 ALA A N 1
ATOM 1347 C CA . ALA A 1 170 ? -22.269 -13.943 -12.037 1.00 42.09 170 ALA A CA 1
ATOM 1348 C C . ALA A 1 170 ? -23.572 -14.344 -11.280 1.00 42.09 170 ALA A C 1
ATOM 1350 O O . ALA A 1 170 ? -24.320 -15.212 -11.729 1.00 42.09 170 ALA A O 1
ATOM 1351 N N . GLY A 1 171 ? -23.887 -13.712 -10.147 1.00 39.75 171 GLY A N 1
ATOM 1352 C CA . GLY A 1 171 ? -25.130 -13.881 -9.403 1.00 39.75 171 GLY A CA 1
ATOM 1353 C C . GLY A 1 171 ? -25.546 -12.609 -8.664 1.00 39.75 171 GLY A C 1
ATOM 1354 O O . GLY A 1 171 ? -25.347 -12.516 -7.458 1.00 39.75 171 GLY A O 1
ATOM 1355 N N . GLY A 1 172 ? -26.176 -11.669 -9.377 1.00 41.28 172 GLY A N 1
ATOM 1356 C CA . GLY A 1 172 ? -26.947 -10.565 -8.792 1.00 41.28 172 GLY A CA 1
ATOM 1357 C C . GLY A 1 172 ? -26.558 -9.187 -9.322 1.00 41.28 172 GLY A C 1
ATOM 1358 O O . GLY A 1 172 ? -25.652 -8.551 -8.797 1.00 41.28 172 GLY A O 1
ATOM 1359 N N . GLU A 1 173 ? -27.283 -8.710 -10.337 1.00 42.09 173 GLU A N 1
ATOM 1360 C CA . GLU A 1 173 ? -27.185 -7.336 -10.835 1.00 42.09 173 GLU A CA 1
ATOM 1361 C C . GLU A 1 173 ? -27.543 -6.331 -9.731 1.00 42.09 173 GLU A C 1
ATOM 1363 O O . GLU A 1 173 ? -28.675 -6.314 -9.244 1.00 42.09 173 GLU A O 1
ATOM 1368 N N . ASN A 1 174 ? -26.615 -5.435 -9.397 1.00 44.50 174 ASN A N 1
ATOM 1369 C CA . ASN A 1 174 ? -26.955 -4.160 -8.781 1.00 44.50 174 ASN A CA 1
ATOM 1370 C C . ASN A 1 174 ? -26.328 -3.046 -9.627 1.00 44.50 174 ASN A C 1
ATOM 1372 O O . ASN A 1 174 ? -25.119 -2.836 -9.601 1.00 44.50 174 ASN A O 1
ATOM 1376 N N . LYS A 1 175 ? -27.159 -2.374 -10.433 1.00 47.41 175 LYS A N 1
ATOM 1377 C CA . LYS A 1 175 ? -26.752 -1.373 -11.439 1.00 47.41 175 LYS A CA 1
ATOM 1378 C C . LYS A 1 175 ? -26.217 -0.053 -10.858 1.00 47.41 175 LYS A C 1
ATOM 1380 O O . LYS A 1 175 ? -25.776 0.788 -11.631 1.00 47.41 175 LYS A O 1
ATOM 1385 N N . ASP A 1 176 ? -26.210 0.092 -9.533 1.00 54.34 176 ASP A N 1
ATOM 1386 C CA . ASP A 1 176 ? -25.795 1.308 -8.819 1.00 54.34 176 ASP A CA 1
ATOM 1387 C C . ASP A 1 176 ? -24.448 1.161 -8.084 1.00 54.34 176 ASP A C 1
ATOM 1389 O O . ASP A 1 176 ? -24.107 1.990 -7.239 1.00 54.34 176 ASP A O 1
ATOM 1393 N N . GLU A 1 177 ? -23.676 0.097 -8.332 1.00 75.56 177 GLU A N 1
ATOM 1394 C CA . GLU A 1 177 ? -22.386 -0.068 -7.659 1.00 75.56 177 GLU A CA 1
ATOM 1395 C C . GLU A 1 177 ? -21.276 0.725 -8.367 1.00 75.56 177 GLU A C 1
ATOM 1397 O O . GLU A 1 177 ? -20.974 0.478 -9.533 1.00 75.56 177 GLU A O 1
ATOM 1402 N N . GLU A 1 178 ? -20.667 1.671 -7.643 1.00 83.69 178 GLU A N 1
ATOM 1403 C CA . GLU A 1 178 ? -19.544 2.486 -8.124 1.00 83.69 178 GLU A CA 1
ATOM 1404 C C . GLU A 1 178 ? -18.429 1.600 -8.693 1.00 83.69 178 GLU A C 1
ATOM 1406 O O . GLU A 1 178 ? -18.056 0.579 -8.102 1.00 83.69 178 GLU A O 1
ATOM 1411 N N . THR A 1 179 ? -17.883 1.981 -9.845 1.00 89.12 179 THR A N 1
ATOM 1412 C CA . THR A 1 179 ? -16.774 1.251 -10.465 1.00 89.12 179 THR A CA 1
ATOM 1413 C C . THR A 1 179 ? -15.457 1.581 -9.768 1.00 89.12 179 THR A C 1
ATOM 1415 O O . THR A 1 179 ? -15.291 2.654 -9.188 1.00 89.12 179 THR A O 1
ATOM 1418 N N . LEU A 1 180 ? -14.471 0.682 -9.863 1.00 87.00 180 LEU A N 1
ATOM 1419 C CA . LEU A 1 180 ? -13.122 0.962 -9.361 1.00 87.00 180 LEU A CA 1
ATOM 1420 C C . LEU A 1 180 ? -12.547 2.265 -9.948 1.00 87.00 180 LEU A C 1
ATOM 1422 O O . LEU A 1 180 ? -11.922 3.028 -9.223 1.00 87.00 180 LEU A O 1
ATOM 1426 N N . ASP A 1 181 ? -12.800 2.549 -11.228 1.00 85.44 181 ASP A N 1
ATOM 1427 C CA . ASP A 1 181 ? -12.336 3.777 -11.889 1.00 85.44 181 ASP A CA 1
ATOM 1428 C C . ASP A 1 181 ? -12.978 5.035 -11.281 1.00 85.44 181 ASP A C 1
ATOM 1430 O O . ASP A 1 181 ? -12.285 6.012 -11.007 1.00 85.44 181 ASP A O 1
ATOM 1434 N N . GLN A 1 182 ? -14.279 4.987 -10.972 1.00 90.00 182 GLN A N 1
ATOM 1435 C CA . GLN A 1 182 ? -14.976 6.077 -10.282 1.00 90.00 182 GLN A CA 1
ATOM 1436 C C . GLN A 1 182 ? -14.410 6.319 -8.880 1.00 90.00 182 GLN A C 1
ATOM 1438 O O . GLN A 1 182 ? -14.154 7.465 -8.523 1.00 90.00 182 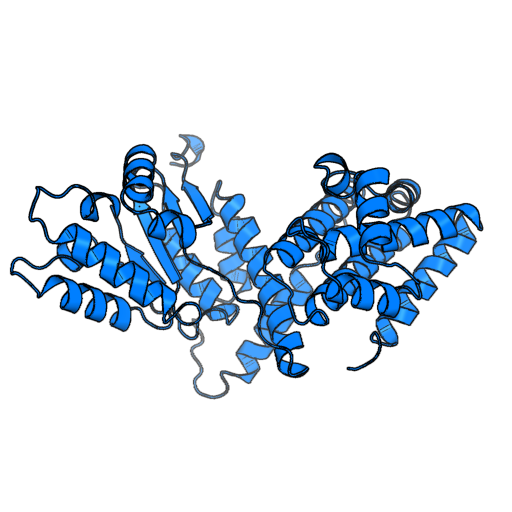GLN A O 1
ATOM 1443 N N . LEU A 1 183 ? -14.164 5.254 -8.111 1.00 91.62 183 LEU A N 1
ATOM 1444 C CA . LEU A 1 183 ? -13.615 5.358 -6.755 1.00 91.62 183 LEU A CA 1
ATOM 1445 C C . LEU A 1 183 ? -12.167 5.869 -6.748 1.00 91.62 183 LEU A C 1
ATOM 1447 O O . LEU A 1 183 ? -11.791 6.654 -5.880 1.00 91.62 183 LEU A O 1
ATOM 1451 N N . LEU A 1 184 ? -11.342 5.434 -7.707 1.00 89.12 184 LEU A N 1
ATOM 1452 C CA . LEU A 1 184 ? -9.975 5.938 -7.867 1.00 89.12 184 LEU A CA 1
ATOM 1453 C C . LEU A 1 184 ? -9.975 7.407 -8.284 1.00 89.12 184 LEU A C 1
ATOM 1455 O O . LEU A 1 184 ? -9.183 8.184 -7.760 1.00 89.12 184 LEU A O 1
ATOM 1459 N N . LYS A 1 185 ? -10.901 7.805 -9.160 1.00 89.69 185 LYS A N 1
ATOM 1460 C CA . LYS A 1 185 ? -11.074 9.205 -9.538 1.00 89.69 185 LYS A CA 1
ATOM 1461 C C . LYS A 1 185 ? -11.506 10.064 -8.348 1.00 89.69 185 LYS A C 1
ATOM 1463 O O . LYS A 1 185 ? -10.920 11.119 -8.137 1.00 89.69 185 LYS A O 1
ATOM 1468 N N . GLU A 1 186 ? -12.470 9.601 -7.553 1.00 90.94 186 GLU A N 1
ATOM 1469 C CA . GLU A 1 186 ? -12.880 10.274 -6.313 1.00 90.94 186 GLU A CA 1
ATOM 1470 C C . GLU A 1 186 ? -11.686 10.427 -5.360 1.00 90.94 186 GLU A C 1
ATOM 1472 O O . GLU A 1 186 ? -11.441 11.513 -4.840 1.00 90.94 186 GLU A O 1
ATOM 1477 N N . LEU A 1 187 ? -10.882 9.370 -5.186 1.00 89.50 187 LEU A N 1
ATOM 1478 C CA . LEU A 1 187 ? -9.663 9.425 -4.378 1.00 89.50 187 LEU A CA 1
ATOM 1479 C C . LEU A 1 187 ? -8.660 10.451 -4.927 1.00 89.50 187 LEU A C 1
ATOM 1481 O O . LEU A 1 187 ? -8.048 11.177 -4.144 1.00 89.50 187 LEU A O 1
ATOM 1485 N N . ASP A 1 188 ? -8.480 10.517 -6.245 1.00 87.06 188 ASP A N 1
ATOM 1486 C CA . ASP A 1 188 ? -7.556 11.444 -6.898 1.00 87.06 188 ASP A CA 1
ATOM 1487 C C . ASP A 1 188 ? -8.016 12.907 -6.806 1.00 87.06 188 ASP A C 1
ATOM 1489 O O . ASP A 1 188 ? -7.161 13.791 -6.695 1.00 87.06 188 ASP A O 1
ATOM 1493 N N . GLU A 1 189 ? -9.327 13.159 -6.776 1.00 88.31 189 GLU A N 1
ATOM 1494 C CA . GLU A 1 189 ? -9.933 14.484 -6.582 1.00 88.31 189 GLU A CA 1
ATOM 1495 C C . GLU A 1 189 ? -9.750 15.020 -5.151 1.00 88.31 189 GLU A C 1
ATOM 1497 O O . GLU A 1 189 ? -9.699 16.236 -4.954 1.00 88.31 189 GLU A O 1
ATOM 1502 N N . LEU A 1 190 ? -9.580 14.147 -4.149 1.00 83.88 190 LEU A N 1
ATOM 1503 C CA . LEU A 1 190 ? -9.315 14.579 -2.775 1.00 83.88 190 LEU A CA 1
ATOM 1504 C C . LEU A 1 190 ? -7.969 15.296 -2.671 1.00 83.88 190 LEU A C 1
ATOM 1506 O O . LEU A 1 190 ? -6.922 14.763 -3.050 1.00 83.88 190 LEU A O 1
ATOM 1510 N N . ILE A 1 191 ? -7.984 16.506 -2.121 1.00 77.75 191 ILE A N 1
ATOM 1511 C CA . ILE A 1 191 ? -6.782 17.330 -2.030 1.00 77.75 191 ILE A CA 1
ATOM 1512 C C . ILE A 1 191 ? -5.846 16.786 -0.944 1.00 77.75 191 ILE A C 1
ATOM 1514 O O . ILE A 1 191 ? -6.267 16.270 0.093 1.00 77.75 191 ILE A O 1
ATOM 1518 N N . GLY A 1 192 ? -4.543 16.847 -1.216 1.00 70.50 192 GLY A N 1
ATOM 1519 C CA . GLY A 1 192 ? -3.530 16.201 -0.392 1.00 70.50 192 GLY A CA 1
ATOM 1520 C C . GLY A 1 192 ? -3.508 14.680 -0.579 1.00 70.50 192 GLY A C 1
ATOM 1521 O O . GLY A 1 192 ? -3.723 14.160 -1.674 1.00 70.50 192 GLY A O 1
ATOM 1522 N N . LEU A 1 193 ? -3.180 13.955 0.494 1.00 77.62 193 LEU A N 1
ATOM 1523 C CA . LEU A 1 193 ? -3.212 12.486 0.553 1.00 77.62 193 LEU A CA 1
ATOM 1524 C C . LEU A 1 193 ? -2.311 11.752 -0.454 1.00 77.62 193 LEU A C 1
ATOM 1526 O O . LEU A 1 193 ? -2.554 10.586 -0.760 1.00 77.62 193 LEU A O 1
ATOM 1530 N N . THR A 1 194 ? -1.228 12.376 -0.921 1.00 79.44 194 THR A N 1
ATOM 1531 C CA . THR A 1 194 ? -0.274 11.761 -1.862 1.00 79.44 194 THR A CA 1
ATOM 1532 C C . THR A 1 194 ? 0.191 10.374 -1.409 1.00 79.44 194 THR A C 1
ATOM 1534 O O . THR A 1 194 ? 0.276 9.455 -2.219 1.00 79.44 194 THR A O 1
ATOM 1537 N N . SER A 1 195 ? 0.434 10.188 -0.106 1.00 75.44 195 SER A N 1
ATOM 1538 C CA . SER A 1 195 ? 0.823 8.890 0.457 1.00 75.44 195 SER A CA 1
ATOM 1539 C C . SER A 1 195 ? -0.288 7.837 0.379 1.00 75.44 195 SER A C 1
ATOM 1541 O O . SER A 1 195 ? 0.010 6.670 0.137 1.00 75.44 195 SER A O 1
ATOM 1543 N N . VAL A 1 196 ? -1.557 8.233 0.533 1.00 80.50 196 VAL A N 1
ATOM 1544 C CA . VAL A 1 196 ? -2.721 7.341 0.382 1.00 80.50 196 VAL A CA 1
ATOM 1545 C C . VAL A 1 196 ? -2.872 6.921 -1.066 1.00 80.50 196 VAL A C 1
ATOM 1547 O O . VAL A 1 196 ? -2.939 5.728 -1.342 1.00 80.50 196 VAL A O 1
ATOM 1550 N N . LYS A 1 197 ? -2.869 7.895 -1.983 1.00 84.56 197 LYS A N 1
ATOM 1551 C CA . LYS A 1 197 ? -2.989 7.660 -3.426 1.00 84.56 197 LYS A CA 1
ATOM 1552 C C . LYS A 1 197 ? -1.908 6.688 -3.877 1.00 84.56 197 LYS A C 1
ATOM 1554 O O . LYS A 1 197 ? -2.212 5.615 -4.390 1.00 84.56 197 LYS A O 1
ATOM 1559 N N . LYS A 1 198 ? -0.647 6.995 -3.553 1.00 80.62 198 LYS A N 1
ATOM 1560 C CA . LYS A 1 198 ? 0.493 6.116 -3.832 1.00 80.62 198 LYS A CA 1
ATOM 1561 C C . LYS A 1 198 ? 0.294 4.718 -3.251 1.00 80.62 198 LYS A C 1
ATOM 1563 O O . LYS A 1 198 ? 0.534 3.736 -3.944 1.00 80.62 198 LYS A O 1
ATOM 1568 N N . ASN A 1 199 ? -0.181 4.606 -2.009 1.00 80.19 199 ASN A N 1
ATOM 1569 C CA . ASN A 1 199 ? -0.397 3.300 -1.404 1.00 80.19 199 ASN A CA 1
ATOM 1570 C C . ASN A 1 199 ? -1.510 2.488 -2.088 1.00 80.19 199 ASN A C 1
ATOM 1572 O O . ASN A 1 199 ? -1.330 1.287 -2.277 1.00 80.19 199 ASN A O 1
ATOM 1576 N N . VAL A 1 200 ? -2.615 3.118 -2.486 1.00 84.56 200 VAL A N 1
ATOM 1577 C CA . VAL A 1 200 ? -3.703 2.461 -3.226 1.00 84.56 200 VAL A CA 1
ATOM 1578 C C . VAL A 1 200 ? -3.212 1.954 -4.581 1.00 84.56 200 VAL A C 1
ATOM 1580 O O . VAL A 1 200 ? -3.451 0.795 -4.919 1.00 84.56 200 VAL A O 1
ATOM 1583 N N . TYR A 1 201 ? -2.453 2.769 -5.316 1.00 82.75 201 TYR A N 1
ATOM 1584 C CA . TYR A 1 201 ? -1.837 2.344 -6.574 1.00 82.75 201 TYR A CA 1
ATOM 1585 C C . TYR A 1 201 ? -0.814 1.212 -6.373 1.00 82.75 201 TYR A C 1
ATOM 1587 O O . TYR A 1 201 ? -0.819 0.246 -7.137 1.00 82.75 201 TYR A O 1
ATOM 1595 N N . SER A 1 202 ? -0.015 1.243 -5.299 1.00 81.44 202 SER A N 1
ATOM 1596 C CA . SER A 1 202 ? 0.851 0.109 -4.946 1.00 81.44 202 SER A CA 1
ATOM 1597 C C . SER A 1 202 ? 0.055 -1.167 -4.666 1.00 81.44 202 SER A C 1
ATOM 1599 O O . SER A 1 202 ? 0.448 -2.244 -5.113 1.00 81.44 202 SER A O 1
ATOM 1601 N N . LEU A 1 203 ? -1.069 -1.064 -3.948 1.00 82.31 203 LEU A N 1
ATOM 1602 C CA . LEU A 1 203 ? -1.932 -2.206 -3.642 1.00 82.31 203 LEU A CA 1
ATOM 1603 C C . LEU A 1 203 ? -2.590 -2.785 -4.899 1.00 82.31 203 LEU A C 1
ATOM 1605 O O . LEU A 1 203 ? -2.701 -4.003 -4.995 1.00 82.31 203 LEU A O 1
ATOM 1609 N N . LEU A 1 204 ? -2.965 -1.955 -5.876 1.00 83.50 204 LEU A N 1
ATOM 1610 C CA . LEU A 1 204 ? -3.462 -2.412 -7.179 1.00 83.50 204 LEU A CA 1
ATOM 1611 C C . LEU A 1 204 ? -2.440 -3.307 -7.890 1.00 83.50 204 LEU A C 1
ATOM 1613 O O . LEU A 1 204 ? -2.757 -4.435 -8.269 1.00 83.50 204 LEU A O 1
ATOM 1617 N N . HIS A 1 205 ? -1.200 -2.833 -8.025 1.00 80.56 205 HIS A N 1
ATOM 1618 C CA . HIS A 1 205 ? -0.125 -3.605 -8.659 1.00 80.56 205 HIS A CA 1
ATOM 1619 C C . HIS A 1 205 ? 0.196 -4.880 -7.876 1.00 80.56 205 HIS A C 1
ATOM 1621 O O . HIS A 1 205 ? 0.397 -5.951 -8.452 1.00 80.56 205 HIS A O 1
ATOM 1627 N N . LEU A 1 206 ? 0.197 -4.784 -6.546 1.00 83.88 206 LEU A N 1
ATOM 1628 C CA . LEU A 1 206 ? 0.395 -5.927 -5.672 1.00 83.88 206 LEU A CA 1
ATOM 1629 C C . LEU A 1 206 ? -0.701 -6.975 -5.862 1.00 83.88 206 LEU A C 1
ATOM 1631 O O . LEU A 1 206 ? -0.381 -8.152 -5.965 1.00 83.88 206 LEU A O 1
ATOM 1635 N N . GLN A 1 207 ? -1.973 -6.585 -5.962 1.00 83.50 207 GLN A N 1
ATOM 1636 C CA . GLN A 1 207 ? -3.061 -7.535 -6.209 1.00 83.50 207 GLN A CA 1
ATOM 1637 C C . GLN A 1 207 ? -2.895 -8.265 -7.539 1.00 83.50 207 GLN A C 1
ATOM 1639 O O . GLN A 1 207 ? -3.066 -9.483 -7.589 1.00 83.50 207 GLN A O 1
ATOM 1644 N N . GLU A 1 208 ? -2.476 -7.573 -8.594 1.00 82.25 208 GLU A N 1
ATOM 1645 C CA . GLU A 1 208 ? -2.175 -8.216 -9.873 1.00 82.25 208 GLU A CA 1
ATOM 1646 C C . GLU A 1 208 ? -1.056 -9.268 -9.734 1.00 82.25 208 GLU A C 1
ATOM 1648 O O . GLU A 1 208 ? -1.211 -10.415 -10.166 1.00 82.25 208 GLU A O 1
ATOM 1653 N N . ILE A 1 209 ? 0.035 -8.918 -9.041 1.00 84.62 209 ILE A N 1
ATOM 1654 C CA . ILE A 1 209 ? 1.134 -9.842 -8.717 1.00 84.62 209 ILE A CA 1
ATOM 1655 C C . ILE A 1 209 ? 0.612 -11.044 -7.917 1.00 84.62 209 ILE A C 1
ATOM 1657 O O . ILE A 1 209 ? 0.896 -12.192 -8.265 1.00 84.62 209 ILE A O 1
ATOM 1661 N N . GLN A 1 210 ? -0.191 -10.813 -6.877 1.00 85.81 210 GLN A N 1
ATOM 1662 C CA . GLN A 1 210 ? -0.768 -11.860 -6.029 1.00 85.81 210 GLN A CA 1
ATOM 1663 C C . GLN A 1 210 ? -1.644 -12.822 -6.835 1.00 85.81 210 GLN A C 1
ATOM 1665 O O . GLN A 1 210 ? -1.582 -14.037 -6.637 1.00 85.81 210 GLN A O 1
ATOM 1670 N N . MET A 1 211 ? -2.446 -12.303 -7.767 1.00 81.88 211 MET A N 1
ATOM 1671 C CA . MET A 1 211 ? -3.287 -13.118 -8.639 1.00 81.88 211 MET A CA 1
ATOM 1672 C C . MET A 1 211 ? -2.454 -14.040 -9.533 1.00 81.88 211 MET A C 1
ATOM 1674 O O . MET A 1 211 ? -2.785 -15.221 -9.663 1.00 81.88 211 MET A O 1
ATOM 1678 N N . GLU A 1 212 ? -1.371 -13.537 -10.122 1.00 83.50 212 GLU A N 1
ATOM 1679 C CA . GLU A 1 212 ? -0.461 -14.351 -10.933 1.00 83.50 212 GLU A CA 1
ATOM 1680 C C . GLU A 1 212 ? 0.297 -15.386 -10.098 1.00 83.50 212 GLU A C 1
ATOM 1682 O O . GLU A 1 212 ? 0.427 -16.540 -10.516 1.00 83.50 212 GLU A O 1
ATOM 1687 N N . ARG A 1 213 ? 0.727 -15.025 -8.883 1.00 87.00 213 ARG A N 1
ATOM 1688 C CA . ARG A 1 213 ? 1.337 -15.967 -7.932 1.00 87.00 213 ARG A CA 1
ATOM 1689 C C . ARG A 1 213 ? 0.391 -17.125 -7.626 1.00 87.00 213 ARG A C 1
ATOM 1691 O O . ARG A 1 213 ? 0.769 -18.282 -7.811 1.00 87.00 213 ARG A O 1
ATOM 1698 N N . VAL A 1 214 ? -0.866 -16.828 -7.287 1.00 85.50 214 VAL A N 1
ATOM 1699 C CA . VAL A 1 214 ?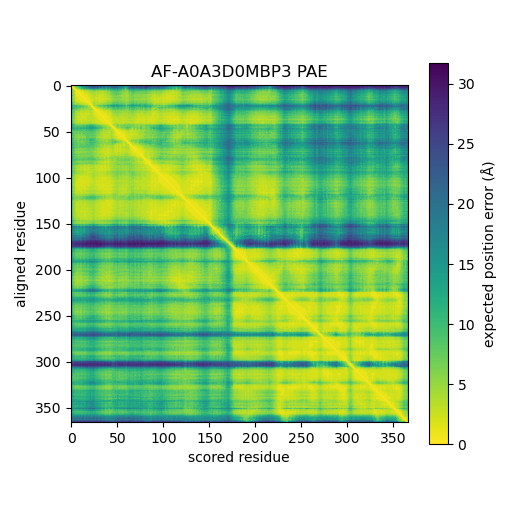 -1.895 -17.844 -7.011 1.00 85.50 214 VAL A CA 1
ATOM 1700 C C . VAL A 1 214 ? -2.136 -18.748 -8.224 1.00 85.50 214 VAL A C 1
ATOM 1702 O O . VAL A 1 214 ? -2.121 -19.969 -8.071 1.00 85.50 214 VAL A O 1
ATOM 1705 N N . LYS A 1 215 ? -2.275 -18.193 -9.441 1.00 83.75 215 LYS A N 1
ATOM 1706 C CA . LYS A 1 215 ? -2.422 -18.990 -10.682 1.00 83.75 215 LYS A CA 1
ATOM 1707 C C . LYS A 1 215 ? -1.255 -19.958 -10.903 1.00 83.75 215 LYS A C 1
ATOM 1709 O O . LYS A 1 215 ? -1.428 -21.015 -11.508 1.00 83.75 215 LYS A O 1
ATOM 1714 N N . ARG A 1 216 ? -0.058 -19.599 -10.433 1.00 83.31 216 ARG A N 1
ATOM 1715 C CA . ARG A 1 216 ? 1.173 -20.393 -10.557 1.00 83.31 216 ARG A CA 1
ATOM 1716 C C . ARG A 1 216 ? 1.425 -21.312 -9.354 1.00 83.31 216 ARG A C 1
ATOM 1718 O O . ARG A 1 216 ? 2.441 -22.005 -9.346 1.00 83.31 216 ARG A O 1
ATOM 1725 N N . GLY A 1 217 ? 0.526 -21.337 -8.367 1.00 84.44 217 GLY A N 1
ATOM 1726 C CA . GLY A 1 217 ? 0.684 -22.108 -7.130 1.00 84.44 217 GLY A CA 1
ATOM 1727 C C . GLY A 1 217 ? 1.773 -21.565 -6.198 1.00 84.44 217 GLY A C 1
ATOM 1728 O O . GLY A 1 217 ? 2.318 -22.318 -5.396 1.00 84.44 217 GLY A O 1
ATOM 1729 N N . ILE A 1 218 ? 2.123 -20.283 -6.329 1.00 85.38 218 ILE A N 1
ATOM 1730 C CA . ILE A 1 218 ? 3.104 -19.584 -5.494 1.00 85.38 218 ILE A CA 1
ATOM 1731 C C . ILE A 1 218 ? 2.350 -18.889 -4.343 1.00 85.38 218 ILE A C 1
ATOM 1733 O O . ILE A 1 218 ? 1.306 -18.278 -4.596 1.00 85.38 218 ILE A O 1
ATOM 1737 N N . PRO A 1 219 ? 2.838 -18.965 -3.087 1.00 83.75 219 PRO A N 1
ATOM 1738 C CA . PRO A 1 219 ? 2.200 -18.306 -1.951 1.00 83.75 219 PRO A CA 1
ATOM 1739 C C . PRO A 1 219 ? 2.046 -16.797 -2.144 1.00 83.75 219 PRO A C 1
ATOM 1741 O O . PRO A 1 219 ? 2.902 -16.139 -2.743 1.00 83.75 219 PRO A O 1
ATOM 1744 N N . LYS A 1 220 ? 0.966 -16.244 -1.591 1.00 85.25 220 LYS A N 1
ATOM 1745 C CA . LYS A 1 220 ? 0.757 -14.798 -1.515 1.00 85.25 220 LYS A CA 1
ATOM 1746 C C . LYS A 1 220 ? 1.847 -14.138 -0.664 1.00 85.25 220 LYS A C 1
ATOM 1748 O O . LYS A 1 220 ? 2.258 -14.689 0.352 1.00 85.25 220 LYS A O 1
ATOM 1753 N N . ILE A 1 221 ? 2.261 -12.948 -1.075 1.00 82.94 221 ILE A N 1
ATOM 1754 C CA . ILE A 1 221 ? 3.082 -12.025 -0.295 1.00 82.94 221 ILE A CA 1
ATOM 1755 C C . ILE A 1 221 ? 2.264 -11.598 0.935 1.00 82.94 221 ILE A C 1
ATOM 1757 O O . ILE A 1 221 ? 1.149 -11.096 0.748 1.00 82.94 221 ILE A O 1
ATOM 1761 N N . PRO A 1 222 ? 2.750 -11.821 2.168 1.00 73.69 222 PRO A N 1
ATOM 1762 C CA . PRO A 1 222 ? 2.070 -11.376 3.378 1.00 73.69 222 PRO A CA 1
ATOM 1763 C C . PRO A 1 222 ? 2.200 -9.858 3.519 1.00 73.69 222 PRO A C 1
ATOM 1765 O O . PRO A 1 222 ? 3.289 -9.308 3.377 1.00 73.69 222 PRO A O 1
ATOM 1768 N N . ILE A 1 223 ? 1.096 -9.162 3.801 1.00 74.19 223 ILE A N 1
ATOM 1769 C CA . ILE A 1 223 ? 1.082 -7.693 3.862 1.00 74.19 223 ILE A CA 1
ATOM 1770 C C . ILE A 1 223 ? 0.312 -7.250 5.103 1.00 74.19 223 ILE A C 1
ATOM 1772 O O . ILE A 1 223 ? -0.789 -7.735 5.357 1.00 74.19 223 ILE A O 1
ATOM 1776 N N . SER A 1 224 ? 0.864 -6.297 5.859 1.00 74.56 224 SER A N 1
ATOM 1777 C CA . SER A 1 224 ? 0.066 -5.544 6.831 1.00 74.56 224 SER A CA 1
ATOM 1778 C C . SER A 1 224 ? -0.616 -4.377 6.126 1.00 74.56 224 SER A C 1
ATOM 1780 O O . SER A 1 224 ? 0.048 -3.490 5.585 1.00 74.56 224 SER A O 1
ATOM 1782 N N . ASN A 1 225 ? -1.946 -4.377 6.140 1.00 84.31 225 ASN A N 1
ATOM 1783 C CA . ASN A 1 225 ? -2.764 -3.342 5.505 1.00 84.31 225 ASN A CA 1
ATOM 1784 C C . ASN A 1 225 ? -3.349 -2.348 6.515 1.00 84.31 225 ASN A C 1
ATOM 1786 O O . ASN A 1 225 ? -4.151 -1.497 6.143 1.00 84.31 225 ASN A O 1
ATOM 1790 N N . HIS A 1 226 ? -2.978 -2.459 7.793 1.00 91.50 226 HIS A N 1
ATOM 1791 C CA . HIS A 1 226 ? -3.485 -1.583 8.843 1.00 91.50 226 HIS A CA 1
ATOM 1792 C C . HIS A 1 226 ? -2.882 -0.176 8.726 1.00 91.50 226 HIS A C 1
ATOM 1794 O O . HIS A 1 226 ? -1.691 -0.020 8.447 1.00 91.50 226 HIS A O 1
ATOM 1800 N N . LEU A 1 227 ? -3.704 0.850 8.952 1.00 92.44 227 LEU A N 1
ATOM 1801 C CA . LEU A 1 227 ? -3.343 2.251 8.717 1.00 92.44 227 LEU A CA 1
ATOM 1802 C C . LEU A 1 227 ? -3.513 3.095 9.981 1.00 92.44 227 LEU A C 1
ATOM 1804 O O . LEU A 1 227 ? -4.376 2.828 10.817 1.00 92.44 227 LEU A O 1
ATOM 1808 N N . ILE A 1 228 ? -2.712 4.153 10.083 1.00 94.44 228 ILE A N 1
ATOM 1809 C CA . ILE A 1 228 ? -2.847 5.196 11.102 1.00 94.44 228 ILE A CA 1
ATOM 1810 C C . ILE A 1 228 ? -3.259 6.478 10.398 1.00 94.44 228 ILE A C 1
ATOM 1812 O O . ILE A 1 228 ? -2.513 6.985 9.562 1.00 94.44 228 ILE A O 1
ATOM 1816 N N . PHE A 1 229 ? -4.415 7.026 10.745 1.00 95.19 229 PHE A N 1
ATOM 1817 C CA . PHE A 1 229 ? -4.880 8.317 10.259 1.00 95.19 229 PHE A CA 1
ATOM 1818 C C . PHE A 1 229 ? -4.631 9.376 11.330 1.00 95.19 229 PHE A C 1
ATOM 1820 O O . PHE A 1 229 ? -5.064 9.250 12.471 1.00 95.19 229 PHE A O 1
ATOM 1827 N N . THR A 1 230 ? -3.929 10.444 10.969 1.00 94.44 230 THR A N 1
ATOM 1828 C CA . THR A 1 230 ? -3.642 11.554 11.885 1.00 94.44 230 THR A CA 1
ATOM 1829 C C . THR A 1 230 ? -4.063 12.875 11.283 1.00 94.44 230 THR A C 1
ATOM 1831 O O . THR A 1 230 ? -3.793 13.111 10.115 1.00 94.44 230 THR A O 1
ATOM 1834 N N . GLY A 1 231 ? -4.711 13.734 12.063 1.00 92.38 231 GLY A N 1
ATOM 1835 C CA . GLY A 1 231 ? -5.140 15.060 11.612 1.00 92.38 231 GLY A CA 1
ATOM 1836 C C . GLY A 1 231 ? -6.276 15.607 12.467 1.00 92.38 231 GLY A C 1
ATOM 1837 O O . GLY A 1 231 ? -6.897 14.854 13.225 1.00 92.38 231 GLY A O 1
ATOM 1838 N N . ASN A 1 232 ? -6.566 16.897 12.333 1.00 89.69 232 ASN A N 1
ATOM 1839 C CA . ASN A 1 232 ? -7.596 17.562 13.130 1.00 89.69 232 ASN A CA 1
ATOM 1840 C C . ASN A 1 232 ? -9.017 17.058 12.791 1.00 89.69 232 ASN A C 1
ATOM 1842 O O . ASN A 1 232 ? -9.229 16.422 11.754 1.00 89.69 232 ASN A O 1
ATOM 1846 N N . PRO A 1 233 ? -10.011 17.246 13.674 1.00 89.56 233 PRO A N 1
ATOM 1847 C CA . PRO A 1 233 ? -11.406 16.944 13.378 1.00 89.56 233 PRO A CA 1
ATOM 1848 C C . PRO A 1 233 ? -11.865 17.637 12.098 1.00 89.56 233 PRO A C 1
ATOM 1850 O O . PRO A 1 233 ? -11.452 18.753 11.803 1.00 89.56 233 PRO A O 1
ATOM 1853 N N . GLY A 1 234 ? -12.721 16.966 11.333 1.00 84.69 234 GLY A N 1
ATOM 1854 C CA . GLY A 1 234 ? -13.255 17.520 10.091 1.00 84.69 234 GLY A CA 1
ATOM 1855 C C . GLY A 1 234 ? -12.363 17.363 8.858 1.00 84.69 234 GLY A C 1
ATOM 1856 O O . GLY A 1 234 ? -12.875 17.570 7.772 1.00 84.69 234 GLY A O 1
ATOM 1857 N N . THR A 1 235 ? -11.110 16.896 8.955 1.00 86.56 235 THR A N 1
ATOM 1858 C CA . THR A 1 235 ? -10.203 16.718 7.790 1.00 86.56 235 THR A CA 1
ATOM 1859 C C . THR A 1 235 ? -10.514 15.505 6.891 1.00 86.56 235 THR A C 1
ATOM 1861 O O . THR A 1 235 ? -9.657 15.025 6.156 1.00 86.56 235 THR A O 1
ATOM 1864 N N . GLY A 1 236 ? -11.724 14.941 6.967 1.00 88.81 236 GLY A N 1
ATOM 1865 C CA . GLY A 1 236 ? -12.166 13.867 6.064 1.00 88.81 236 GLY A CA 1
ATOM 1866 C C . GLY A 1 236 ? -11.653 12.449 6.368 1.00 88.81 236 GLY A C 1
ATOM 1867 O O . GLY A 1 236 ? -11.873 11.549 5.559 1.00 88.81 236 GLY A O 1
ATOM 1868 N N . LYS A 1 237 ? -11.023 12.202 7.528 1.00 93.69 237 LYS A N 1
ATOM 1869 C CA . LYS A 1 237 ? -10.489 10.878 7.933 1.00 93.69 237 LYS A CA 1
ATOM 1870 C C . LYS A 1 237 ? -11.484 9.724 7.733 1.00 93.69 237 LYS A C 1
ATOM 1872 O O . LYS A 1 237 ? -11.167 8.756 7.044 1.00 93.69 237 LYS A O 1
ATOM 1877 N N . THR A 1 238 ? -12.687 9.833 8.300 1.00 94.19 238 THR A N 1
ATOM 1878 C CA . THR A 1 238 ? -13.727 8.794 8.203 1.00 94.19 238 THR A CA 1
ATOM 1879 C C . THR A 1 238 ? -14.218 8.611 6.765 1.00 94.19 238 THR A C 1
ATOM 1881 O O . THR A 1 238 ? -14.413 7.483 6.312 1.00 94.19 238 THR A O 1
ATOM 1884 N N . THR A 1 239 ? -14.366 9.706 6.011 1.00 92.25 239 THR A N 1
ATOM 1885 C CA . THR A 1 239 ? -14.770 9.675 4.596 1.00 92.25 239 THR A CA 1
ATOM 1886 C C . THR A 1 239 ? -13.761 8.899 3.755 1.00 92.25 239 THR A C 1
ATOM 1888 O O . THR A 1 239 ? -14.135 7.974 3.035 1.00 92.25 239 THR A O 1
ATOM 1891 N N . VAL A 1 240 ? -12.469 9.196 3.918 1.00 93.06 240 VAL A N 1
ATOM 1892 C CA . VAL A 1 240 ? -11.389 8.491 3.215 1.00 93.06 240 VAL A CA 1
ATOM 1893 C C . VAL A 1 240 ? -11.304 7.030 3.635 1.00 93.06 240 VAL A C 1
ATOM 1895 O O . VAL A 1 240 ? -11.130 6.165 2.784 1.00 93.06 240 VAL A O 1
ATOM 1898 N N . ALA A 1 241 ? -11.485 6.719 4.920 1.00 94.38 241 ALA A N 1
ATOM 1899 C CA . ALA A 1 241 ? -11.503 5.337 5.393 1.00 94.38 241 ALA A CA 1
ATOM 1900 C C . ALA A 1 241 ? -12.618 4.516 4.720 1.00 94.38 241 ALA A C 1
ATOM 1902 O O . ALA A 1 241 ? -12.395 3.373 4.315 1.00 94.38 241 ALA A O 1
ATOM 1903 N N . ARG A 1 242 ? -13.804 5.112 4.551 1.00 95.19 242 ARG A N 1
ATOM 1904 C CA . ARG A 1 242 ? -14.941 4.477 3.875 1.00 95.19 242 ARG A CA 1
ATOM 1905 C C . ARG A 1 242 ? -14.674 4.271 2.383 1.00 95.19 242 ARG A C 1
ATOM 1907 O O . ARG A 1 242 ? -14.960 3.191 1.868 1.00 95.19 242 ARG A O 1
ATOM 1914 N N . LEU A 1 243 ? -14.094 5.268 1.711 1.00 93.81 243 LEU A N 1
ATOM 1915 C CA . LEU A 1 243 ? -13.674 5.168 0.311 1.00 93.81 243 LEU A CA 1
ATOM 1916 C C . LEU A 1 243 ? -12.634 4.054 0.115 1.00 93.81 243 LEU A C 1
ATOM 1918 O O . LEU A 1 243 ? -12.807 3.196 -0.749 1.00 93.81 243 LEU A O 1
ATOM 1922 N N . LEU A 1 244 ? -11.610 3.992 0.974 1.00 92.56 244 LEU A N 1
ATOM 1923 C CA . LEU A 1 244 ? -10.616 2.916 0.949 1.00 92.56 244 LEU A CA 1
ATOM 1924 C C . LEU A 1 244 ? -11.249 1.538 1.141 1.00 92.56 244 LEU A C 1
ATOM 1926 O O . LEU A 1 244 ? -10.864 0.608 0.445 1.00 92.56 244 LEU A O 1
ATOM 1930 N N . GLY A 1 245 ? -12.243 1.395 2.023 1.00 93.12 245 GLY A N 1
ATOM 1931 C CA . GLY A 1 245 ? -12.967 0.132 2.191 1.00 93.12 245 GLY A CA 1
ATOM 1932 C C . GLY A 1 245 ? -13.640 -0.349 0.901 1.00 93.12 245 GLY A C 1
ATOM 1933 O O . GLY A 1 245 ? -13.533 -1.526 0.553 1.00 93.12 245 GLY A O 1
ATOM 1934 N N . LYS A 1 246 ? -14.267 0.565 0.147 1.00 93.44 246 LYS A N 1
ATOM 1935 C CA . LYS A 1 246 ? -14.847 0.255 -1.171 1.00 93.44 246 LYS A CA 1
ATOM 1936 C C . LYS A 1 246 ? -13.765 -0.134 -2.180 1.00 93.44 246 LYS A C 1
ATOM 1938 O O . LYS A 1 246 ? -13.909 -1.148 -2.856 1.00 93.44 246 LYS A O 1
ATOM 1943 N N . ILE A 1 247 ? -12.672 0.628 -2.251 1.00 91.56 247 ILE A N 1
ATOM 1944 C CA . ILE A 1 247 ? -11.553 0.342 -3.161 1.00 91.56 247 ILE A CA 1
ATOM 1945 C C . ILE A 1 247 ? -10.936 -1.022 -2.837 1.00 91.56 247 ILE A C 1
ATOM 1947 O O . ILE A 1 247 ? -10.747 -1.836 -3.730 1.00 91.56 247 ILE A O 1
ATOM 1951 N N . TYR A 1 248 ? -10.671 -1.315 -1.564 1.00 90.56 248 TYR A N 1
ATOM 1952 C CA . TYR A 1 248 ? -10.078 -2.578 -1.120 1.00 90.56 248 TYR A CA 1
ATOM 1953 C C . TYR A 1 248 ? -10.949 -3.788 -1.439 1.00 90.56 248 TYR A C 1
ATOM 1955 O O . TYR A 1 248 ? -10.419 -4.835 -1.813 1.00 90.56 248 TYR A O 1
ATOM 1963 N N . TYR A 1 249 ? -12.269 -3.639 -1.346 1.00 89.62 249 TYR A N 1
ATOM 1964 C CA . TYR A 1 249 ? -13.198 -4.639 -1.854 1.00 89.62 249 TYR A CA 1
ATOM 1965 C C . TYR A 1 249 ? -13.050 -4.819 -3.371 1.00 89.62 249 TYR A C 1
ATOM 1967 O O . TYR A 1 249 ? -12.819 -5.936 -3.831 1.00 89.62 249 TYR A O 1
ATOM 1975 N N . LYS A 1 250 ? -13.083 -3.719 -4.135 1.00 88.56 250 LYS A N 1
ATOM 1976 C CA . LYS A 1 250 ? -13.036 -3.761 -5.604 1.00 88.56 250 LYS A CA 1
ATOM 1977 C C . LYS A 1 250 ? -11.734 -4.331 -6.178 1.00 88.56 250 LYS A C 1
ATOM 1979 O O . LYS A 1 250 ? -11.714 -4.998 -7.205 1.00 88.56 250 LYS A O 1
ATOM 1984 N N . ILE A 1 251 ? -10.612 -4.118 -5.493 1.00 86.00 251 ILE A N 1
ATOM 1985 C CA . ILE A 1 251 ? -9.320 -4.688 -5.907 1.00 86.00 251 ILE A CA 1
ATOM 1986 C C . ILE A 1 251 ? -9.124 -6.138 -5.442 1.00 86.00 251 ILE A C 1
ATOM 1988 O O . ILE A 1 251 ? -8.077 -6.729 -5.699 1.00 86.00 251 ILE A O 1
ATOM 1992 N N . GLY A 1 252 ? -10.100 -6.713 -4.730 1.00 82.50 252 GLY A N 1
ATOM 1993 C CA . GLY A 1 252 ? -10.031 -8.071 -4.193 1.00 82.50 252 GLY A CA 1
ATOM 1994 C C . GLY A 1 252 ? -9.090 -8.230 -2.994 1.00 82.50 252 GLY A C 1
ATOM 1995 O O . GLY A 1 252 ? -8.718 -9.356 -2.655 1.00 82.50 252 GLY A O 1
ATOM 1996 N N . LEU A 1 253 ? -8.698 -7.125 -2.346 1.00 84.75 253 LEU A N 1
ATOM 1997 C CA . LEU A 1 253 ? -7.934 -7.161 -1.097 1.00 84.75 253 LEU A CA 1
ATOM 1998 C C . LEU A 1 253 ? -8.818 -7.620 0.068 1.00 84.75 253 LEU A C 1
ATOM 2000 O O . LEU A 1 253 ? -8.370 -8.390 0.914 1.00 84.75 253 LEU A O 1
ATOM 2004 N N . LEU A 1 254 ? -10.064 -7.151 0.096 1.00 87.94 254 LEU A N 1
ATOM 2005 C CA . LEU A 1 254 ? -11.063 -7.493 1.100 1.00 87.94 254 LEU A CA 1
ATOM 2006 C C . LEU A 1 254 ? -12.234 -8.241 0.449 1.00 87.94 254 LEU A C 1
ATOM 2008 O O . LEU A 1 254 ? -12.664 -7.868 -0.640 1.00 87.94 254 LEU A O 1
ATOM 2012 N N . PRO A 1 255 ? -12.778 -9.293 1.084 1.00 86.25 255 PRO A N 1
ATOM 2013 C CA . PRO A 1 255 ? -13.881 -10.062 0.510 1.00 86.25 255 PRO A CA 1
ATOM 2014 C C . PRO A 1 255 ? -15.223 -9.317 0.526 1.00 86.25 255 PRO A C 1
ATOM 2016 O O . PRO A 1 255 ? -16.151 -9.744 -0.155 1.00 86.25 255 PRO A O 1
ATOM 2019 N N . ASN A 1 256 ? -15.373 -8.252 1.321 1.00 88.19 256 ASN A N 1
ATOM 2020 C CA . ASN A 1 256 ? -16.590 -7.449 1.354 1.00 88.19 256 ASN A CA 1
ATOM 2021 C C . ASN A 1 256 ? -16.302 -5.966 1.651 1.00 88.19 256 ASN A C 1
ATOM 2023 O O . ASN A 1 256 ? -15.239 -5.590 2.134 1.00 88.19 256 ASN A O 1
ATOM 2027 N N . LYS A 1 257 ? -17.277 -5.103 1.347 1.00 88.19 257 LYS A N 1
ATOM 2028 C CA . LYS A 1 257 ? -17.212 -3.645 1.569 1.00 88.19 257 LYS A CA 1
ATOM 2029 C C . LYS A 1 257 ? -17.688 -3.211 2.961 1.00 88.19 257 LYS A C 1
ATOM 2031 O O . LYS A 1 257 ? -18.146 -2.083 3.137 1.00 88.19 257 LYS A O 1
ATOM 2036 N N . ASN A 1 258 ? -17.673 -4.131 3.924 1.00 92.56 258 ASN A N 1
ATOM 2037 C CA . ASN A 1 258 ? -18.160 -3.862 5.268 1.00 92.56 258 ASN A CA 1
ATOM 2038 C C . ASN A 1 258 ? -17.310 -2.772 5.939 1.00 92.56 258 ASN A C 1
ATOM 2040 O O . ASN A 1 258 ? -16.093 -2.725 5.761 1.00 92.56 258 ASN A O 1
ATOM 2044 N N . PHE A 1 259 ? -17.950 -1.887 6.693 1.00 96.50 259 PHE A N 1
ATOM 2045 C CA . PHE A 1 259 ? -17.286 -0.775 7.360 1.00 96.50 259 PHE A CA 1
ATOM 2046 C C . PHE A 1 259 ? -17.921 -0.573 8.729 1.00 96.50 259 PHE A C 1
ATOM 2048 O O . PHE A 1 259 ? -19.097 -0.215 8.819 1.00 96.50 259 PHE A O 1
ATOM 2055 N N . VAL A 1 260 ? -17.137 -0.792 9.778 1.00 97.69 260 VAL A N 1
ATOM 2056 C CA . VAL A 1 260 ? -17.557 -0.599 11.166 1.00 97.69 260 VAL A CA 1
ATOM 2057 C C . VAL A 1 260 ? -16.729 0.523 11.762 1.00 97.69 260 VAL A C 1
ATOM 2059 O O . VAL A 1 260 ? -15.504 0.484 11.720 1.00 97.69 260 VAL A O 1
ATOM 2062 N N . GLU A 1 261 ? -17.413 1.516 12.312 1.00 97.69 261 GLU A N 1
ATOM 2063 C CA . GLU A 1 261 ? -16.823 2.670 12.981 1.00 97.69 261 GLU A CA 1
ATOM 2064 C C . GLU A 1 261 ? -17.136 2.594 14.471 1.00 97.69 261 GLU A C 1
ATOM 2066 O O . GLU A 1 261 ? -18.289 2.386 14.853 1.00 97.69 261 GLU A O 1
ATOM 2071 N N . VAL A 1 262 ? -16.103 2.723 15.298 1.00 97.19 262 VAL A N 1
ATOM 2072 C CA . VAL A 1 262 ? -16.202 2.692 16.759 1.00 97.19 262 VAL A CA 1
ATOM 2073 C C . VAL A 1 262 ? -15.261 3.709 17.388 1.00 97.19 262 VAL A C 1
ATOM 2075 O O . VAL A 1 262 ? -14.260 4.104 16.797 1.00 97.19 262 VAL A O 1
ATOM 2078 N N . ASP A 1 263 ? -15.562 4.075 18.624 1.00 94.44 263 ASP A N 1
ATOM 2079 C CA . ASP A 1 263 ? -14.667 4.788 19.526 1.00 94.44 263 ASP A CA 1
ATOM 2080 C C . ASP A 1 263 ? -14.388 3.919 20.767 1.00 94.44 263 ASP A C 1
ATOM 2082 O O . ASP A 1 263 ? -14.748 2.737 20.835 1.00 94.44 263 ASP A O 1
ATOM 2086 N N . ARG A 1 264 ? -13.776 4.505 21.799 1.00 91.69 264 ARG A N 1
ATOM 2087 C CA . ARG A 1 264 ? -13.537 3.812 23.071 1.00 91.69 264 ARG A CA 1
ATOM 2088 C C . ARG A 1 264 ? -14.805 3.256 23.719 1.00 91.69 264 ARG A C 1
ATOM 2090 O O . ARG A 1 264 ? -14.738 2.177 24.305 1.00 91.69 264 ARG A O 1
ATOM 2097 N N . SER A 1 265 ? -15.931 3.964 23.651 1.00 90.81 265 SER A N 1
ATOM 2098 C CA . SER A 1 265 ? -17.180 3.526 24.285 1.00 90.81 265 SER A CA 1
ATOM 2099 C C . SER A 1 265 ? -17.737 2.256 23.640 1.00 90.81 265 SER A C 1
ATOM 2101 O O . SER A 1 265 ? -18.316 1.424 24.333 1.00 90.81 265 SER A O 1
ATOM 2103 N N . GLY A 1 266 ? -17.484 2.069 22.341 1.00 89.19 266 GLY A N 1
ATOM 2104 C CA . GLY A 1 266 ? -17.834 0.851 21.613 1.00 89.19 266 GLY A CA 1
ATOM 2105 C C . GLY A 1 266 ? -16.900 -0.335 21.871 1.00 89.19 266 GLY A C 1
ATOM 2106 O O . GLY A 1 266 ? -17.239 -1.454 21.505 1.00 89.19 266 GLY A O 1
ATOM 2107 N N . MET A 1 267 ? -15.729 -0.120 22.481 1.00 90.31 267 MET A N 1
ATOM 2108 C CA . MET A 1 267 ? -14.704 -1.161 22.654 1.00 90.31 267 MET A CA 1
ATOM 2109 C C . MET A 1 267 ? -14.425 -1.533 24.112 1.00 90.31 267 MET A C 1
ATOM 2111 O O . MET A 1 267 ? -13.943 -2.635 24.370 1.00 90.31 267 MET A O 1
ATOM 2115 N N . VAL A 1 268 ? -14.683 -0.633 25.061 1.00 86.12 268 VAL A N 1
ATOM 2116 C CA . VAL A 1 268 ? -14.346 -0.817 26.478 1.00 86.12 268 VAL A CA 1
ATOM 2117 C C . VAL A 1 268 ? -15.617 -0.967 27.306 1.00 86.12 268 VAL A C 1
ATOM 2119 O O . VAL A 1 268 ? -16.435 -0.053 27.382 1.00 86.12 268 VAL A O 1
ATOM 2122 N N . ALA A 1 269 ? -15.759 -2.113 27.973 1.00 83.19 269 ALA A N 1
ATOM 2123 C CA . ALA A 1 269 ? -16.891 -2.388 28.847 1.00 83.19 269 ALA A CA 1
ATOM 2124 C C . ALA A 1 269 ? -16.678 -1.808 30.258 1.00 83.19 269 ALA A C 1
ATOM 2126 O O . ALA A 1 269 ? -15.552 -1.593 30.707 1.00 83.19 269 ALA A O 1
ATOM 2127 N N . GLY A 1 270 ? -17.773 -1.601 30.996 1.00 73.94 270 GLY A N 1
ATOM 2128 C CA . GLY A 1 270 ? -17.728 -1.094 32.376 1.00 73.94 270 GLY A CA 1
ATOM 2129 C C . GLY A 1 270 ? -17.332 -2.131 33.438 1.00 73.94 270 GLY A C 1
ATOM 2130 O O . GLY A 1 270 ? -17.092 -1.761 34.587 1.00 73.94 270 GLY A O 1
ATOM 2131 N N . TYR A 1 271 ? -17.269 -3.419 33.082 1.00 74.94 271 TYR A N 1
ATOM 2132 C CA . TYR A 1 271 ? -17.050 -4.530 34.015 1.00 74.94 271 TYR A CA 1
ATOM 2133 C C . TYR A 1 271 ? -15.837 -5.387 33.621 1.00 74.94 271 TYR A C 1
ATOM 2135 O O . TYR A 1 271 ? -15.580 -5.621 32.439 1.00 74.94 271 TYR A O 1
ATOM 2143 N N . VAL A 1 272 ? -15.127 -5.906 34.631 1.00 71.94 272 VAL A N 1
ATOM 2144 C CA . VAL A 1 272 ? -13.931 -6.756 34.471 1.00 71.94 272 VAL A CA 1
ATOM 2145 C C . VAL A 1 272 ? -14.212 -7.947 33.547 1.00 71.94 272 VAL A C 1
ATOM 2147 O O . VAL A 1 272 ? -15.186 -8.675 33.745 1.00 71.94 272 VAL A O 1
ATOM 2150 N N . GLY A 1 273 ? -13.330 -8.177 32.570 1.00 78.19 273 GLY A N 1
ATOM 2151 C CA . GLY A 1 273 ? -13.355 -9.348 31.686 1.00 78.19 273 GLY A CA 1
ATOM 2152 C C . GLY A 1 273 ? -14.381 -9.291 30.548 1.00 78.19 273 GLY A C 1
ATOM 2153 O O . GLY A 1 273 ? -14.470 -10.240 29.769 1.00 78.19 273 GLY A O 1
ATOM 2154 N N . GLN A 1 274 ? -15.149 -8.203 30.426 1.00 88.31 274 GLN A N 1
ATOM 2155 C CA . GLN A 1 274 ? -16.078 -7.999 29.307 1.00 88.31 274 GLN A CA 1
ATOM 2156 C C . GLN A 1 274 ? -15.432 -7.257 28.132 1.00 88.31 274 GLN A C 1
ATOM 2158 O O . GLN A 1 274 ? -15.834 -7.456 26.990 1.00 88.31 274 GLN A O 1
ATOM 2163 N N . THR A 1 275 ? -14.386 -6.467 28.376 1.00 90.75 275 THR A N 1
ATOM 2164 C CA . THR A 1 275 ? -13.718 -5.674 27.335 1.00 90.75 275 THR A CA 1
ATOM 2165 C C . THR A 1 275 ? -13.141 -6.542 26.220 1.00 90.75 275 THR A C 1
ATOM 2167 O O . THR A 1 275 ? -13.378 -6.272 25.045 1.00 90.75 275 THR A O 1
ATOM 2170 N N . ALA A 1 276 ? -12.476 -7.655 26.545 1.00 91.75 276 ALA A N 1
ATOM 2171 C CA . ALA A 1 276 ? -12.003 -8.583 25.518 1.00 91.75 276 ALA A CA 1
ATOM 2172 C C . ALA A 1 276 ? -13.140 -9.216 24.690 1.00 91.75 276 ALA A C 1
ATOM 2174 O O . ALA A 1 276 ? -12.903 -9.645 23.560 1.00 91.75 276 ALA A O 1
ATOM 2175 N N . ILE A 1 277 ? -14.355 -9.321 25.238 1.00 93.19 277 ILE A N 1
ATOM 2176 C CA . ILE A 1 277 ? -15.529 -9.829 24.515 1.00 93.19 277 ILE A CA 1
ATOM 2177 C C . ILE A 1 277 ? -16.044 -8.750 23.561 1.00 93.19 277 ILE A C 1
ATOM 2179 O O . ILE A 1 277 ? -16.233 -9.043 22.383 1.00 93.19 277 ILE A O 1
ATOM 2183 N N . GLU A 1 278 ? -16.184 -7.509 24.028 1.00 94.38 278 GLU A N 1
ATOM 2184 C CA . GLU A 1 278 ? -16.644 -6.398 23.186 1.00 94.38 278 GLU A CA 1
ATOM 2185 C C . GLU A 1 278 ? -15.703 -6.131 22.013 1.00 94.38 278 GLU A C 1
ATOM 2187 O O . GLU A 1 278 ? -16.143 -6.084 20.864 1.00 94.38 278 GLU A O 1
ATOM 2192 N N . VAL A 1 279 ? -14.388 -6.091 22.255 1.00 95.75 279 VAL A N 1
ATOM 2193 C CA . VAL A 1 279 ? -13.408 -5.944 21.168 1.00 95.75 279 VAL A CA 1
ATOM 2194 C C . VAL A 1 279 ? -13.528 -7.069 20.143 1.00 95.75 279 VAL A C 1
ATOM 2196 O O . VAL A 1 279 ? -13.436 -6.809 18.945 1.00 95.75 279 VAL A O 1
ATOM 2199 N N . LYS A 1 280 ? -13.755 -8.317 20.573 1.00 95.50 280 LYS A N 1
ATOM 2200 C CA . LYS A 1 280 ? -13.960 -9.434 19.638 1.00 95.50 280 LYS A CA 1
ATOM 2201 C C . LYS A 1 280 ? -15.240 -9.266 18.833 1.00 95.50 280 LYS A C 1
ATOM 2203 O O . LYS A 1 280 ? -15.188 -9.458 17.626 1.00 95.50 280 LYS A O 1
ATOM 2208 N N . ASN A 1 281 ? -16.344 -8.881 19.467 1.00 95.94 281 ASN A N 1
ATOM 2209 C CA . ASN A 1 281 ? -17.625 -8.683 18.791 1.00 95.94 281 ASN A CA 1
ATOM 2210 C C . ASN A 1 281 ? -17.532 -7.587 17.725 1.00 95.94 281 ASN A C 1
ATOM 2212 O O . ASN A 1 281 ? -17.966 -7.791 16.594 1.00 95.94 281 ASN A O 1
ATOM 2216 N N . VAL A 1 282 ? -16.922 -6.450 18.069 1.00 96.38 282 VAL A N 1
ATOM 2217 C CA . VAL A 1 282 ? -16.681 -5.337 17.140 1.00 96.38 282 VAL A CA 1
ATOM 2218 C C . VAL A 1 282 ? -15.732 -5.743 16.012 1.00 96.38 282 VAL A C 1
ATOM 2220 O O . VAL A 1 282 ? -15.958 -5.422 14.850 1.00 96.38 282 VAL A O 1
ATOM 2223 N N . PHE A 1 283 ? -14.666 -6.477 16.326 1.00 96.12 283 PHE A N 1
ATOM 2224 C CA . PHE A 1 283 ? -13.733 -6.952 15.308 1.00 96.12 283 PHE A CA 1
ATOM 2225 C C . PHE A 1 283 ? -14.397 -7.942 14.345 1.00 96.12 283 PHE A C 1
ATOM 2227 O O . PHE A 1 283 ? -14.216 -7.859 13.131 1.00 96.12 283 PHE A O 1
ATOM 2234 N N . ASP A 1 284 ? -15.178 -8.878 14.880 1.00 95.31 284 ASP A N 1
ATOM 2235 C CA . ASP A 1 284 ? -15.870 -9.897 14.099 1.00 95.31 284 ASP A CA 1
ATOM 2236 C C . ASP A 1 284 ? -16.991 -9.289 13.255 1.00 95.31 284 ASP A C 1
ATOM 2238 O O . ASP A 1 284 ? -17.188 -9.716 12.117 1.00 95.31 284 ASP A O 1
ATOM 2242 N N . SER A 1 285 ? -17.668 -8.250 13.755 1.00 95.50 285 SER A N 1
ATOM 2243 C CA . SER A 1 285 ? -18.670 -7.515 12.982 1.00 95.50 285 SER A CA 1
ATOM 2244 C C . SER A 1 285 ? -18.063 -6.745 11.815 1.00 95.50 285 SER A C 1
ATOM 2246 O O . SER A 1 285 ? -18.772 -6.519 10.843 1.00 95.50 285 SER A O 1
ATOM 2248 N N . ALA A 1 286 ? -16.775 -6.391 11.874 1.00 95.62 286 ALA A N 1
ATOM 2249 C CA . ALA A 1 286 ? -16.021 -5.724 10.811 1.00 95.62 286 ALA A CA 1
ATOM 2250 C C . ALA A 1 286 ? -15.293 -6.695 9.862 1.00 95.62 286 ALA A C 1
ATOM 2252 O O . ALA A 1 286 ? -14.687 -6.277 8.870 1.00 95.62 286 ALA A O 1
ATOM 2253 N N . LYS A 1 287 ? -15.328 -8.001 10.154 1.00 91.75 287 LYS A N 1
ATOM 2254 C CA . LYS A 1 287 ? -14.562 -9.012 9.427 1.00 91.75 287 LYS A CA 1
ATOM 2255 C C . LYS A 1 287 ? -14.946 -9.063 7.947 1.00 91.75 287 LYS A C 1
ATOM 2257 O O . LYS A 1 287 ? -16.116 -9.070 7.568 1.00 91.75 287 LYS A O 1
ATOM 2262 N N . GLY A 1 288 ? -13.922 -9.152 7.111 1.00 89.88 288 GLY A N 1
ATOM 2263 C CA . GLY A 1 288 ? -14.002 -9.080 5.660 1.00 89.88 288 GLY A CA 1
ATOM 2264 C C . GLY A 1 288 ? -13.945 -7.660 5.104 1.00 89.88 288 GLY A C 1
ATOM 2265 O O . GLY A 1 288 ? -13.850 -7.529 3.889 1.00 89.88 288 GLY A O 1
ATOM 2266 N N . GLY A 1 289 ? -13.985 -6.641 5.968 1.00 94.25 289 GLY A N 1
ATOM 2267 C CA . GLY A 1 289 ? -14.050 -5.231 5.610 1.00 94.25 289 GLY A CA 1
ATOM 2268 C C . GLY A 1 289 ? -13.042 -4.377 6.385 1.00 94.25 289 GLY A C 1
ATOM 2269 O O . GLY A 1 289 ? -11.899 -4.785 6.619 1.00 94.25 289 GLY A O 1
ATOM 2270 N N . VAL A 1 290 ? -13.468 -3.176 6.776 1.00 96.50 290 VAL A N 1
ATOM 2271 C CA . VAL A 1 290 ? -12.665 -2.199 7.520 1.00 96.50 290 VAL A CA 1
ATOM 2272 C C . VAL A 1 290 ? -13.243 -1.973 8.918 1.00 96.50 290 VAL A C 1
ATOM 2274 O O . VAL A 1 290 ? -14.429 -1.676 9.062 1.00 96.50 290 VAL A O 1
ATOM 2277 N N . LEU A 1 291 ? -12.385 -2.048 9.938 1.00 97.56 291 LEU A N 1
ATOM 2278 C CA . LEU A 1 291 ? -12.647 -1.548 11.288 1.00 97.56 291 LEU A CA 1
ATOM 2279 C C . LEU A 1 291 ? -11.957 -0.192 11.463 1.00 97.56 291 LEU A C 1
ATOM 2281 O O . LEU A 1 291 ? -10.727 -0.120 11.484 1.00 97.56 291 LEU A O 1
ATOM 2285 N N . PHE A 1 292 ? -12.740 0.870 11.595 1.00 98.12 292 PHE A N 1
ATOM 2286 C CA . PHE A 1 292 ? -12.268 2.221 11.869 1.00 98.12 292 PHE A CA 1
ATOM 2287 C C . PHE A 1 292 ? -12.452 2.548 13.354 1.00 98.12 292 PHE A C 1
ATOM 2289 O O . PHE A 1 292 ? -13.564 2.470 13.872 1.00 98.12 292 PHE A O 1
ATOM 2296 N N . ILE A 1 293 ? -11.360 2.896 14.033 1.00 97.69 293 ILE A N 1
ATOM 2297 C CA . ILE A 1 293 ? -11.341 3.239 15.458 1.00 97.69 293 ILE A CA 1
ATOM 2298 C C . ILE A 1 293 ? -10.984 4.718 15.579 1.00 97.69 293 ILE A C 1
ATOM 2300 O O . ILE A 1 293 ? -9.815 5.082 15.401 1.00 97.69 293 ILE A O 1
ATOM 2304 N N . ASP A 1 294 ? -11.975 5.559 15.863 1.00 96.31 294 ASP A N 1
ATOM 2305 C CA . ASP A 1 294 ? -11.750 6.986 16.076 1.00 96.31 294 ASP A CA 1
ATOM 2306 C C . ASP A 1 294 ? -11.230 7.270 17.487 1.00 96.31 294 ASP A C 1
ATOM 2308 O O . ASP A 1 294 ? -11.490 6.531 18.440 1.00 96.31 294 ASP A O 1
ATOM 2312 N N . GLU A 1 295 ? -10.437 8.333 17.593 1.00 94.81 295 GLU A N 1
ATOM 2313 C CA . GLU A 1 295 ? -9.733 8.736 18.811 1.00 94.81 295 GLU A CA 1
ATOM 2314 C C . GLU A 1 295 ? -9.061 7.562 19.550 1.00 94.81 295 GLU A C 1
ATOM 2316 O O . GLU A 1 295 ? -9.135 7.440 20.776 1.00 94.81 295 GLU A O 1
ATOM 2321 N N . ALA A 1 296 ? -8.373 6.685 18.811 1.00 95.12 296 ALA A N 1
ATOM 2322 C CA . ALA A 1 296 ? -7.848 5.414 19.325 1.00 95.12 296 ALA A CA 1
ATOM 2323 C C . ALA A 1 296 ? -6.889 5.576 20.522 1.00 95.12 296 ALA A C 1
ATOM 2325 O O . ALA A 1 296 ? -6.784 4.685 21.366 1.00 95.12 296 ALA A O 1
ATOM 2326 N N . TYR A 1 297 ? -6.231 6.734 20.647 1.00 92.38 297 TYR A N 1
ATOM 2327 C CA . TYR A 1 297 ? -5.396 7.082 21.802 1.00 92.38 297 TYR A CA 1
ATOM 2328 C C . TYR A 1 297 ? -6.153 7.043 23.135 1.00 92.38 297 TYR A C 1
ATOM 2330 O O . TYR A 1 297 ? -5.552 6.798 24.181 1.00 92.38 297 TYR A O 1
ATOM 2338 N N . SER A 1 298 ? -7.472 7.234 23.114 1.00 91.50 298 SER A N 1
ATOM 2339 C CA . SER A 1 298 ? -8.314 7.143 24.303 1.00 91.50 298 SER A CA 1
ATOM 2340 C C . SER A 1 298 ? -8.278 5.745 24.927 1.00 91.50 298 SER A C 1
ATOM 2342 O O . SER A 1 298 ? -8.439 5.635 26.141 1.00 91.50 298 SER A O 1
ATOM 2344 N N . LEU A 1 299 ? -7.983 4.686 24.160 1.00 89.69 299 LEU A N 1
ATOM 2345 C CA . LEU A 1 299 ? -7.787 3.325 24.678 1.00 89.69 299 LEU A CA 1
ATOM 2346 C C . LEU A 1 299 ? -6.531 3.198 25.554 1.00 89.69 299 LEU A C 1
ATOM 2348 O O . LEU A 1 299 ? -6.500 2.359 26.447 1.00 89.69 299 LEU A O 1
ATOM 2352 N N . ALA A 1 300 ? -5.506 4.026 25.328 1.00 85.44 300 ALA A N 1
ATOM 2353 C CA . ALA A 1 300 ? -4.265 4.002 26.108 1.00 85.44 300 ALA A CA 1
ATOM 2354 C C . ALA A 1 300 ? -4.283 4.954 27.318 1.00 85.44 300 ALA A C 1
ATOM 2356 O O . ALA A 1 300 ? -3.535 4.747 28.269 1.00 85.44 300 ALA A O 1
ATOM 2357 N N . ASN A 1 301 ? -5.147 5.975 27.315 1.00 72.06 301 ASN A N 1
ATOM 2358 C CA . ASN A 1 301 ? -5.166 7.050 28.320 1.00 72.06 301 ASN A CA 1
ATOM 2359 C C . ASN A 1 301 ? -5.970 6.713 29.597 1.00 72.06 301 ASN A C 1
ATOM 2361 O O . ASN A 1 301 ? -6.593 7.584 30.204 1.00 72.06 301 ASN A O 1
ATOM 2365 N N . GLY A 1 302 ? -5.973 5.442 29.999 1.00 65.62 302 GLY A N 1
ATOM 2366 C CA . GLY A 1 302 ? -6.687 4.942 31.173 1.00 65.62 302 GLY A CA 1
ATOM 2367 C C . GLY A 1 30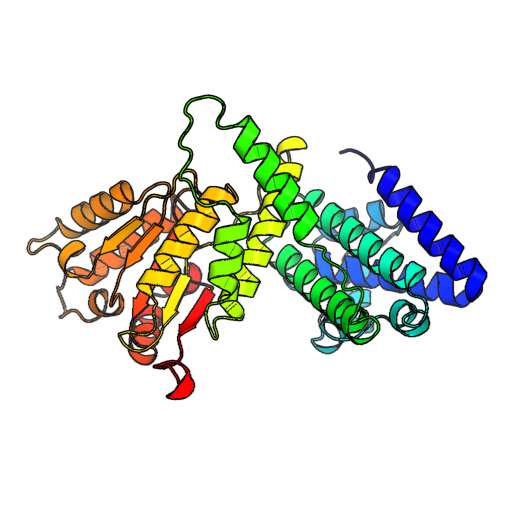2 ? -5.990 5.188 32.513 1.00 65.62 302 GLY A C 1
ATOM 2368 O O . GLY A 1 302 ? -4.766 5.267 32.589 1.00 65.62 302 GLY A O 1
ATOM 2369 N N . LEU A 1 303 ? -6.765 5.244 33.603 1.00 63.88 303 LEU A N 1
ATOM 2370 C CA . LEU A 1 303 ? -6.226 5.150 34.969 1.00 63.88 303 LEU A CA 1
ATOM 2371 C C . LEU A 1 303 ? -5.600 3.757 35.208 1.00 63.88 303 LEU A C 1
ATOM 2373 O O . LEU A 1 303 ? -6.011 2.787 34.572 1.00 63.88 303 LEU A O 1
ATOM 2377 N N . PRO A 1 304 ? -4.655 3.595 36.154 1.00 55.28 304 PRO A N 1
ATOM 2378 C CA . PRO A 1 304 ? -4.193 2.270 36.570 1.00 55.28 304 PRO A CA 1
ATOM 2379 C C . PRO A 1 304 ? -5.379 1.391 37.010 1.00 55.28 304 PRO A C 1
ATOM 2381 O O . PRO A 1 304 ? -6.079 1.734 37.961 1.00 55.28 304 PRO A O 1
ATOM 2384 N N . GLY A 1 305 ? -5.613 0.275 36.310 1.00 60.66 305 GLY A N 1
ATOM 2385 C CA . GLY A 1 305 ? -6.788 -0.594 36.497 1.00 60.66 305 GLY A CA 1
ATOM 2386 C C . GLY A 1 305 ? -7.912 -0.405 35.468 1.00 60.66 305 GLY A C 1
ATOM 2387 O O . GLY A 1 305 ? -8.934 -1.076 35.568 1.00 60.66 305 GLY A O 1
ATOM 2388 N N . ASP A 1 306 ? -7.731 0.480 34.487 1.00 71.00 306 ASP A N 1
ATOM 2389 C CA . ASP A 1 306 ? -8.627 0.637 33.343 1.00 71.00 306 ASP A CA 1
ATOM 2390 C C . ASP A 1 306 ? -8.468 -0.503 32.319 1.00 71.00 306 ASP A C 1
ATOM 2392 O O . ASP A 1 306 ? -7.381 -1.044 32.110 1.00 71.00 306 ASP A O 1
ATOM 2396 N N . TYR A 1 307 ? -9.562 -0.852 31.645 1.00 82.50 307 TYR A N 1
ATOM 2397 C CA . TYR A 1 307 ? -9.634 -1.988 30.723 1.00 82.50 307 TYR A CA 1
ATOM 2398 C C . TYR A 1 307 ? -9.157 -1.650 29.299 1.00 82.50 307 TYR A C 1
ATOM 2400 O O . TYR A 1 307 ? -9.193 -2.497 28.409 1.00 82.50 307 TYR A O 1
ATOM 2408 N N . GLY A 1 308 ? -8.675 -0.427 29.064 1.00 84.00 308 GLY A N 1
ATOM 2409 C CA . GLY A 1 308 ? -8.146 0.002 27.767 1.00 84.00 308 GLY A CA 1
ATOM 2410 C C . GLY A 1 308 ? -6.937 -0.816 27.289 1.00 84.00 308 GLY A C 1
ATOM 2411 O O . GLY A 1 308 ? -6.862 -1.185 26.116 1.00 84.00 308 GLY A O 1
ATOM 2412 N N . THR A 1 309 ? -6.040 -1.213 28.199 1.00 86.69 309 THR A N 1
ATOM 2413 C CA . THR A 1 309 ? -4.907 -2.096 27.865 1.00 86.69 309 THR A CA 1
ATOM 2414 C C . THR A 1 309 ? -5.380 -3.468 27.379 1.00 86.69 309 THR A C 1
ATOM 2416 O O . THR A 1 309 ? -4.871 -3.971 26.380 1.00 86.69 309 THR A O 1
ATOM 2419 N N . GLU A 1 310 ? -6.405 -4.044 28.022 1.00 90.00 310 GLU A N 1
ATOM 2420 C CA . GLU A 1 310 ? -7.015 -5.318 27.607 1.00 90.00 310 GLU A CA 1
ATOM 2421 C C . GLU A 1 310 ? -7.632 -5.208 26.203 1.00 90.00 310 GLU A C 1
ATOM 2423 O O . GLU A 1 310 ? -7.511 -6.133 25.391 1.00 90.00 310 GLU A O 1
ATOM 2428 N N . ALA A 1 311 ? -8.246 -4.061 25.886 1.00 92.25 311 ALA A N 1
ATOM 2429 C CA . ALA A 1 311 ? -8.779 -3.794 24.555 1.00 92.25 311 ALA A CA 1
ATOM 2430 C C . ALA A 1 311 ? -7.669 -3.782 23.491 1.00 92.25 311 ALA A C 1
ATOM 2432 O O . ALA A 1 311 ? -7.801 -4.447 22.461 1.00 92.25 311 ALA A O 1
ATOM 2433 N N . ILE A 1 312 ? -6.557 -3.084 23.757 1.00 92.50 312 ILE A N 1
ATOM 2434 C CA . ILE A 1 312 ? -5.401 -3.001 22.849 1.00 92.50 312 ILE A CA 1
ATOM 2435 C C . ILE A 1 312 ? -4.776 -4.383 22.632 1.00 92.50 312 ILE A C 1
ATOM 2437 O O . ILE A 1 312 ? -4.546 -4.781 21.491 1.00 92.50 312 ILE A O 1
ATOM 2441 N N . GLU A 1 313 ? -4.522 -5.141 23.700 1.00 91.69 313 GLU A N 1
ATOM 2442 C CA . GLU A 1 313 ? -3.938 -6.486 23.606 1.00 91.69 313 GLU A CA 1
ATOM 2443 C C . GLU A 1 313 ? -4.835 -7.444 22.815 1.00 91.69 313 GLU A C 1
ATOM 2445 O O . GLU A 1 313 ? -4.359 -8.190 21.952 1.00 91.69 313 GLU A O 1
ATOM 2450 N N . THR A 1 314 ? -6.146 -7.385 23.062 1.00 94.12 314 THR A N 1
ATOM 2451 C CA . THR A 1 314 ? -7.125 -8.188 22.328 1.00 94.12 314 THR A CA 1
ATOM 2452 C C . THR A 1 314 ? -7.145 -7.802 20.852 1.00 94.12 314 THR A C 1
ATOM 2454 O O . THR A 1 314 ? -7.070 -8.687 19.998 1.00 94.12 314 THR A O 1
ATOM 2457 N N . LEU A 1 315 ? -7.179 -6.504 20.534 1.00 94.94 315 LEU A N 1
ATOM 2458 C CA . LEU A 1 315 ? -7.150 -6.000 19.161 1.00 94.94 315 LEU A CA 1
ATOM 2459 C C . LEU A 1 315 ? -5.887 -6.465 18.419 1.00 94.94 315 LEU A C 1
ATOM 2461 O O . LEU A 1 315 ? -5.994 -7.039 17.336 1.00 94.94 315 LEU A O 1
ATOM 2465 N N . LEU A 1 316 ? -4.704 -6.297 19.019 1.00 93.19 316 LEU A N 1
ATOM 2466 C CA . LEU A 1 316 ? -3.418 -6.700 18.433 1.00 93.19 316 LEU A CA 1
ATOM 2467 C C . LEU A 1 316 ? -3.373 -8.196 18.105 1.00 93.19 316 LEU A C 1
ATOM 2469 O O . LEU A 1 316 ? -2.898 -8.583 17.034 1.00 93.19 316 LEU A O 1
ATOM 2473 N N . LYS A 1 317 ? -3.891 -9.038 19.007 1.00 93.00 317 LYS A N 1
ATOM 2474 C CA . LYS A 1 317 ? -3.992 -10.481 18.774 1.00 93.00 317 LYS A CA 1
ATOM 2475 C C . LYS A 1 317 ? -4.923 -10.793 17.602 1.00 93.00 317 LYS A C 1
ATOM 2477 O O . LYS A 1 317 ? -4.577 -11.589 16.737 1.00 93.00 317 LYS A O 1
ATOM 2482 N N . ARG A 1 318 ? -6.090 -10.146 17.530 1.00 93.44 318 ARG A N 1
ATOM 2483 C CA . ARG A 1 318 ? -7.046 -10.366 16.432 1.00 93.44 318 ARG A CA 1
ATOM 2484 C C . ARG A 1 318 ? -6.492 -9.915 15.082 1.00 93.44 318 ARG A C 1
ATOM 2486 O O . ARG A 1 318 ? -6.680 -10.633 14.101 1.00 93.44 318 ARG A O 1
ATOM 2493 N N . MET A 1 319 ? -5.782 -8.788 15.044 1.00 92.12 319 MET A N 1
ATOM 2494 C CA . MET A 1 319 ? -5.075 -8.307 13.852 1.00 92.12 319 MET A CA 1
ATOM 2495 C C . MET A 1 319 ? -4.038 -9.323 13.360 1.00 92.12 319 MET A C 1
ATOM 2497 O O . MET A 1 319 ? -3.937 -9.568 12.163 1.00 92.12 319 MET A O 1
ATOM 2501 N N . GLU A 1 320 ? -3.306 -9.957 14.279 1.00 88.62 320 GLU A N 1
ATOM 2502 C CA . GLU A 1 320 ? -2.329 -10.998 13.948 1.00 88.62 320 GLU A CA 1
ATOM 2503 C C . GLU A 1 320 ? -2.981 -12.249 13.353 1.00 88.62 320 GLU A C 1
ATOM 2505 O O . GLU A 1 320 ? -2.536 -12.755 12.326 1.00 88.62 320 GLU A O 1
ATOM 2510 N N . ASP A 1 321 ? -4.059 -12.720 13.977 1.00 89.94 321 ASP A N 1
ATOM 2511 C CA . ASP A 1 321 ? -4.738 -13.955 13.585 1.00 89.94 321 ASP A CA 1
ATOM 2512 C C . ASP A 1 321 ? -5.526 -13.812 12.261 1.00 89.94 321 ASP A C 1
ATOM 2514 O O . ASP A 1 321 ? -5.907 -14.818 11.663 1.00 89.94 321 ASP A O 1
ATOM 2518 N N . ASN A 1 322 ? -5.824 -12.582 11.808 1.00 87.88 322 ASN A N 1
ATOM 2519 C CA . ASN A 1 322 ? -6.748 -12.310 10.691 1.00 87.88 322 ASN A CA 1
ATOM 2520 C C . ASN A 1 322 ? -6.196 -11.300 9.658 1.00 87.88 322 ASN A C 1
ATOM 2522 O O . ASN A 1 322 ? -6.980 -10.583 9.035 1.00 87.88 322 ASN A O 1
ATOM 2526 N N . ARG A 1 323 ? -4.871 -11.245 9.458 1.00 81.19 323 ARG A N 1
ATOM 2527 C CA . ARG A 1 323 ? -4.173 -10.251 8.606 1.00 81.19 323 ARG A CA 1
ATOM 2528 C C . ARG A 1 323 ? -4.778 -10.044 7.207 1.00 81.19 323 ARG A C 1
ATOM 2530 O O . ARG A 1 323 ? -4.867 -8.914 6.743 1.00 81.19 323 ARG A O 1
ATOM 2537 N N . ASP A 1 324 ? -5.229 -11.121 6.563 1.00 79.75 324 ASP A N 1
ATOM 2538 C CA . ASP A 1 324 ? -5.763 -11.093 5.189 1.00 79.75 324 ASP A CA 1
ATOM 2539 C C . ASP A 1 324 ? -7.289 -10.913 5.119 1.00 79.75 324 ASP A C 1
ATOM 2541 O O . ASP A 1 324 ? -7.885 -11.019 4.048 1.00 79.75 324 ASP A O 1
ATOM 2545 N N . GLN A 1 325 ? -7.955 -10.729 6.261 1.00 86.31 325 GLN A N 1
ATOM 2546 C CA . GLN A 1 325 ? -9.417 -10.747 6.342 1.00 86.31 325 GLN A CA 1
ATOM 2547 C C . GLN A 1 325 ? -10.006 -9.433 6.834 1.00 86.31 325 GLN A C 1
ATOM 2549 O O . GLN A 1 325 ? -11.225 -9.321 6.888 1.00 86.31 325 GLN A O 1
ATOM 2554 N N . ILE A 1 326 ? -9.191 -8.462 7.233 1.00 91.81 326 ILE A N 1
ATOM 2555 C CA . ILE A 1 326 ? -9.679 -7.189 7.756 1.00 91.81 326 ILE A CA 1
ATOM 2556 C C . ILE A 1 326 ? -8.593 -6.127 7.669 1.00 91.81 326 ILE A C 1
ATOM 2558 O O . ILE A 1 326 ? -7.417 -6.389 7.923 1.00 91.81 326 ILE A O 1
ATOM 2562 N N . VAL A 1 327 ? -9.003 -4.901 7.371 1.00 93.50 327 VAL A N 1
ATOM 2563 C CA . VAL A 1 327 ? -8.156 -3.726 7.548 1.00 93.50 327 VAL A CA 1
ATOM 2564 C C . VAL A 1 327 ? -8.597 -2.993 8.806 1.00 93.50 327 VAL A C 1
ATOM 2566 O O . VAL A 1 327 ? -9.780 -2.770 9.025 1.00 93.50 327 VAL A O 1
ATOM 2569 N N . VAL A 1 328 ? -7.632 -2.602 9.635 1.00 96.00 328 VAL A N 1
ATOM 2570 C CA . VAL A 1 328 ? -7.890 -1.808 10.844 1.00 96.00 328 VAL A CA 1
ATOM 2571 C C . VAL A 1 328 ? -7.271 -0.443 10.618 1.00 96.00 328 VAL A C 1
ATOM 2573 O O . VAL A 1 328 ? -6.096 -0.357 10.257 1.00 96.00 328 VAL A O 1
ATOM 2576 N N . ILE A 1 329 ? -8.061 0.606 10.804 1.00 96.31 329 ILE A N 1
ATOM 2577 C CA . ILE A 1 329 ? -7.631 1.993 10.679 1.00 96.31 329 ILE A CA 1
ATOM 2578 C C . ILE A 1 329 ? -7.831 2.651 12.037 1.00 96.31 329 ILE A C 1
ATOM 2580 O O . ILE A 1 329 ? -8.955 2.742 12.518 1.00 96.31 329 ILE A O 1
ATOM 2584 N N . VAL A 1 330 ? -6.743 3.101 12.656 1.00 96.88 330 VAL A N 1
ATOM 2585 C CA . VAL A 1 330 ? -6.800 3.880 13.901 1.00 96.88 330 VAL A CA 1
ATOM 2586 C C . VAL A 1 330 ? -6.653 5.358 13.578 1.00 96.88 330 VAL A C 1
ATOM 2588 O O . VAL A 1 330 ? -5.759 5.731 12.818 1.00 96.88 330 VAL A O 1
ATOM 2591 N N . ALA A 1 331 ? -7.513 6.200 14.141 1.00 96.69 331 ALA A N 1
ATOM 2592 C CA . ALA A 1 331 ? -7.537 7.630 13.872 1.00 96.69 331 ALA A CA 1
ATOM 2593 C C . ALA A 1 331 ? -7.383 8.472 15.145 1.00 96.69 331 ALA A C 1
ATOM 2595 O O . ALA A 1 331 ? -7.715 8.038 16.247 1.00 96.69 331 ALA A O 1
ATOM 2596 N N . GLY A 1 332 ? -6.849 9.686 14.994 1.00 96.00 332 GLY A N 1
ATOM 2597 C CA . GLY A 1 332 ? -6.788 10.661 16.081 1.00 96.00 332 GLY A CA 1
ATOM 2598 C C . GLY A 1 332 ? -5.879 11.856 15.802 1.00 96.00 332 GLY A C 1
ATOM 2599 O O . GLY A 1 332 ? -5.377 12.048 14.690 1.00 96.00 332 GLY A O 1
ATOM 2600 N N . TYR A 1 333 ? -5.642 12.665 16.834 1.00 94.38 333 TYR A N 1
ATOM 2601 C CA . TYR A 1 333 ? -4.728 13.804 16.757 1.00 94.38 333 TYR A CA 1
ATOM 2602 C C . TYR A 1 333 ? -3.270 13.341 16.625 1.00 94.38 333 TYR A C 1
ATOM 2604 O O . TYR A 1 333 ? -2.890 12.372 17.289 1.00 94.38 333 TYR A O 1
ATOM 2612 N N . PRO A 1 334 ? -2.428 14.028 15.827 1.00 92.31 334 PRO A N 1
ATOM 2613 C CA . PRO A 1 334 ? -1.056 13.595 15.562 1.00 92.31 334 PRO A CA 1
ATOM 2614 C C . PRO A 1 334 ? -0.233 13.293 16.823 1.00 92.31 334 PRO A C 1
ATOM 2616 O O . PRO A 1 334 ? 0.331 12.205 16.929 1.00 92.31 334 PRO A O 1
ATOM 2619 N N . GLU A 1 335 ? -0.212 14.213 17.790 1.00 92.81 335 GLU A N 1
ATOM 2620 C CA . GLU A 1 335 ? 0.584 14.081 19.019 1.00 92.81 335 GLU A CA 1
ATOM 2621 C C . GLU A 1 335 ? 0.081 12.949 19.926 1.00 92.81 335 GLU A C 1
ATOM 2623 O O . GLU A 1 335 ? 0.870 12.167 20.459 1.00 92.81 335 GLU A O 1
ATOM 2628 N N . LEU A 1 336 ? -1.240 12.815 20.069 1.00 94.44 336 LEU A N 1
ATOM 2629 C CA . LEU A 1 336 ? -1.850 11.779 20.904 1.00 94.44 336 LEU A CA 1
ATOM 2630 C C . LEU A 1 33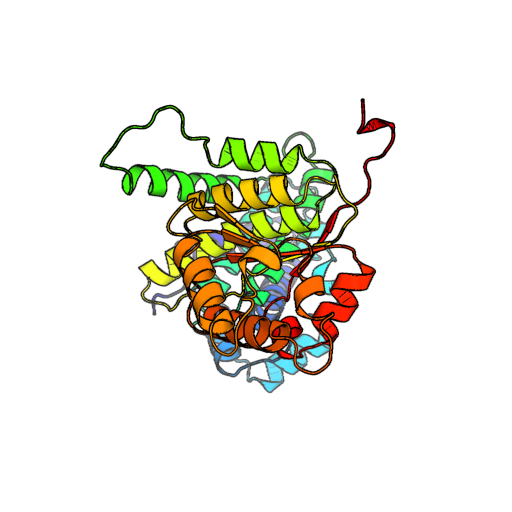6 ? -1.688 10.389 20.283 1.00 94.44 336 LEU A C 1
ATOM 2632 O O . LEU A 1 336 ? -1.440 9.417 20.995 1.00 94.44 336 LEU A O 1
ATOM 2636 N N . MET A 1 337 ? -1.750 10.291 18.954 1.00 94.81 337 MET A N 1
ATOM 2637 C CA . MET A 1 337 ? -1.489 9.038 18.248 1.00 94.81 337 MET A CA 1
ATOM 2638 C C . MET A 1 337 ? -0.032 8.595 18.382 1.00 94.81 337 MET A C 1
ATOM 2640 O O . MET A 1 337 ? 0.235 7.401 18.477 1.00 94.81 337 MET A O 1
ATOM 2644 N N . GLU A 1 338 ? 0.928 9.516 18.461 1.00 92.50 338 GLU A N 1
ATOM 2645 C CA . GLU A 1 338 ? 2.316 9.140 18.754 1.00 92.50 338 GLU A CA 1
ATOM 2646 C C . GLU A 1 338 ? 2.488 8.564 20.159 1.00 92.50 338 GLU A C 1
ATOM 2648 O O . GLU A 1 338 ? 3.239 7.603 20.340 1.00 92.50 338 GLU A O 1
ATOM 2653 N N . GLN A 1 339 ? 1.781 9.111 21.149 1.00 91.31 339 GLN A N 1
ATOM 2654 C CA . GLN A 1 339 ? 1.765 8.558 22.505 1.00 91.31 339 GLN A CA 1
ATOM 2655 C C . GLN A 1 339 ? 1.095 7.179 22.530 1.00 91.31 339 GLN A C 1
ATOM 2657 O O . GLN A 1 339 ? 1.645 6.240 23.106 1.00 91.31 339 GLN A O 1
ATOM 2662 N N . PHE A 1 340 ? -0.031 7.026 21.830 1.00 92.44 340 PHE A N 1
ATOM 2663 C CA . PHE A 1 340 ? -0.731 5.753 21.673 1.00 92.44 340 PHE A CA 1
ATOM 2664 C C . PHE A 1 340 ? 0.176 4.666 21.095 1.00 92.44 340 PHE A C 1
ATOM 2666 O O . PHE A 1 340 ? 0.297 3.593 21.677 1.00 92.44 340 PHE A O 1
ATOM 2673 N N . LEU A 1 341 ? 0.884 4.942 20.001 1.00 91.81 341 LEU A N 1
ATOM 2674 C CA . LEU A 1 341 ? 1.767 3.954 19.379 1.00 91.81 341 LEU A CA 1
ATOM 2675 C C . LEU A 1 341 ? 2.951 3.573 20.280 1.00 91.81 341 LEU A C 1
ATOM 2677 O O . LEU A 1 341 ? 3.397 2.427 20.260 1.00 91.81 341 LEU A O 1
ATOM 2681 N N . LYS A 1 342 ? 3.441 4.512 21.099 1.00 90.31 342 LYS A N 1
ATOM 2682 C CA . LYS A 1 342 ? 4.504 4.260 22.087 1.00 90.31 342 LYS A CA 1
ATOM 2683 C C . LYS A 1 342 ? 4.011 3.496 23.318 1.00 90.31 342 LYS A C 1
ATOM 2685 O O . LYS A 1 342 ? 4.839 2.936 24.030 1.00 90.31 342 LYS A O 1
ATOM 2690 N N . SER A 1 343 ? 2.700 3.449 23.564 1.00 86.56 343 SER A N 1
ATOM 2691 C CA . SER A 1 343 ? 2.127 2.753 24.725 1.00 86.56 343 SER A CA 1
ATOM 2692 C C . SER A 1 343 ? 2.302 1.233 24.659 1.00 86.56 343 SER A C 1
ATOM 2694 O O . SER A 1 343 ? 2.400 0.580 25.696 1.00 86.56 343 SER A O 1
ATOM 2696 N N . ASN A 1 344 ? 2.380 0.661 23.451 1.00 85.94 344 ASN A N 1
ATOM 2697 C CA . ASN A 1 344 ? 2.581 -0.769 23.249 1.00 85.94 344 ASN A CA 1
ATOM 2698 C C . ASN A 1 344 ? 3.453 -1.030 22.002 1.00 85.94 344 ASN A C 1
ATOM 2700 O O . ASN A 1 344 ? 3.018 -0.722 20.890 1.00 85.94 344 ASN A O 1
ATOM 2704 N N . PRO A 1 345 ? 4.642 -1.656 22.133 1.00 85.19 345 PRO A N 1
ATOM 2705 C CA . PRO A 1 345 ? 5.512 -1.974 20.994 1.00 85.19 345 PRO A CA 1
ATOM 2706 C C . PRO A 1 345 ? 4.827 -2.777 19.874 1.00 85.19 345 PRO A C 1
ATOM 2708 O O . PRO A 1 345 ? 5.186 -2.651 18.702 1.00 85.19 345 PRO A O 1
ATOM 2711 N N . GLY A 1 346 ? 3.810 -3.577 20.213 1.00 86.94 346 GLY A N 1
ATOM 2712 C CA . GLY A 1 346 ? 3.011 -4.337 19.257 1.00 86.94 346 GLY A CA 1
ATOM 2713 C C . GLY A 1 346 ? 2.230 -3.462 18.272 1.00 86.94 346 GLY A C 1
ATOM 2714 O O . GLY A 1 346 ? 2.052 -3.885 17.127 1.00 86.94 346 GLY A O 1
ATOM 2715 N N . LEU A 1 347 ? 1.829 -2.245 18.666 1.00 89.38 347 LEU A N 1
ATOM 2716 C CA . LEU A 1 347 ? 1.138 -1.291 17.790 1.00 89.38 347 LEU A CA 1
ATOM 2717 C C . LEU A 1 347 ? 2.056 -0.816 16.664 1.00 89.38 347 LEU A C 1
ATOM 2719 O O . LEU A 1 347 ? 1.690 -0.935 15.498 1.00 89.38 347 LEU A O 1
ATOM 2723 N N . MET A 1 348 ? 3.275 -0.378 16.995 1.00 85.19 348 MET A N 1
ATOM 2724 C CA . MET A 1 348 ? 4.272 0.066 16.009 1.00 85.19 348 MET A CA 1
ATOM 2725 C C . MET A 1 348 ? 4.587 -1.013 14.966 1.00 85.19 348 MET A C 1
ATOM 2727 O O . MET A 1 348 ? 4.771 -0.703 13.794 1.00 85.19 348 MET A O 1
ATOM 2731 N N . SER A 1 349 ? 4.622 -2.286 15.378 1.00 82.38 349 SER A N 1
ATOM 2732 C CA . SER A 1 349 ? 4.910 -3.398 14.460 1.00 82.38 349 SER A CA 1
ATOM 2733 C C . SER A 1 349 ? 3.780 -3.692 13.464 1.00 82.38 349 SER A C 1
ATOM 2735 O O . SER A 1 349 ? 4.048 -4.108 12.341 1.00 82.38 349 SER A O 1
ATOM 2737 N N . ARG A 1 350 ? 2.515 -3.489 13.861 1.00 86.56 350 ARG A N 1
ATOM 2738 C CA . ARG A 1 350 ? 1.340 -3.822 13.034 1.00 86.56 350 ARG A CA 1
ATOM 2739 C C . ARG A 1 350 ? 0.856 -2.645 12.202 1.00 86.56 350 ARG A C 1
ATOM 2741 O O . ARG A 1 350 ? 0.369 -2.851 11.095 1.00 86.56 350 ARG A O 1
ATOM 2748 N N . PHE A 1 351 ? 1.020 -1.432 12.711 1.00 87.31 351 PHE A N 1
ATOM 2749 C CA . PHE A 1 351 ? 0.639 -0.197 12.044 1.00 87.31 351 PHE A CA 1
ATOM 2750 C C . PHE A 1 351 ? 1.863 0.488 11.428 1.00 87.31 351 PHE A C 1
ATOM 2752 O O . PHE A 1 351 ? 2.380 1.474 11.950 1.00 87.31 351 PHE A O 1
ATOM 2759 N N . SER A 1 352 ? 2.338 -0.041 10.302 1.00 74.25 352 SER A N 1
ATOM 2760 C CA . SER A 1 352 ? 3.548 0.454 9.633 1.00 74.25 352 SER A CA 1
ATOM 2761 C C . SER A 1 352 ? 3.321 1.695 8.761 1.00 74.25 352 SER A C 1
ATOM 2763 O O . SER A 1 352 ? 4.284 2.355 8.377 1.00 74.25 352 SER A O 1
ATOM 2765 N N . LYS A 1 353 ? 2.064 2.039 8.445 1.00 84.06 353 LYS A N 1
ATOM 2766 C CA . LYS A 1 353 ? 1.713 3.131 7.523 1.00 84.06 353 LYS A CA 1
ATOM 2767 C C . LYS A 1 353 ? 0.925 4.231 8.230 1.00 84.06 353 LYS A C 1
ATOM 2769 O O . LYS A 1 353 ? -0.203 4.014 8.673 1.00 84.06 353 LYS A O 1
ATOM 2774 N N . LYS A 1 354 ? 1.513 5.431 8.293 1.00 88.44 354 LYS A N 1
ATOM 2775 C CA . LYS A 1 354 ? 0.897 6.651 8.837 1.00 88.44 354 LYS A CA 1
ATOM 2776 C C . LYS A 1 354 ? 0.512 7.602 7.709 1.00 88.44 354 LYS A C 1
ATOM 2778 O O . LYS A 1 354 ? 1.322 7.911 6.839 1.00 88.44 354 LYS A O 1
ATOM 2783 N N . ILE A 1 355 ? -0.723 8.081 7.753 1.00 88.31 355 ILE A N 1
ATOM 2784 C CA . ILE A 1 355 ? -1.298 9.041 6.819 1.00 88.31 355 ILE A CA 1
ATOM 2785 C C . ILE A 1 355 ? -1.643 10.300 7.608 1.00 88.31 355 ILE A C 1
ATOM 2787 O O . ILE A 1 355 ? -2.351 10.254 8.618 1.00 88.31 355 ILE A O 1
ATOM 2791 N N . TYR A 1 356 ? -1.107 11.425 7.148 1.00 89.50 356 TYR A N 1
ATOM 2792 C CA . TYR A 1 356 ? -1.397 12.737 7.703 1.00 89.50 356 TYR A CA 1
ATOM 2793 C C . TYR A 1 356 ? -2.445 13.443 6.843 1.00 89.50 356 TYR A C 1
ATOM 2795 O O . TYR A 1 356 ? -2.290 13.546 5.627 1.00 89.50 356 TYR A O 1
ATOM 2803 N N . PHE A 1 357 ? -3.502 13.904 7.500 1.00 89.12 357 PHE A N 1
ATOM 2804 C CA . PHE A 1 357 ? -4.603 14.671 6.947 1.00 89.12 357 PHE A CA 1
ATOM 2805 C C . PHE A 1 357 ? -4.395 16.130 7.361 1.00 89.12 357 PHE A C 1
ATOM 2807 O O . PHE A 1 357 ? -4.636 16.449 8.534 1.00 89.12 357 PHE A O 1
ATOM 2814 N N . PRO A 1 358 ? -3.890 16.982 6.451 1.00 84.50 358 PRO A N 1
ATOM 2815 C CA . PRO A 1 358 ? -3.689 18.393 6.741 1.00 84.50 358 PRO A CA 1
ATOM 2816 C C . PRO A 1 358 ? -5.029 19.099 6.962 1.00 84.50 358 PRO A C 1
ATOM 2818 O O . PRO A 1 358 ? -6.085 18.600 6.567 1.00 84.50 358 PRO A O 1
ATOM 2821 N N . ASP A 1 359 ? -4.969 20.265 7.597 1.00 83.69 359 ASP A N 1
ATOM 2822 C CA . ASP A 1 359 ? -6.113 21.170 7.648 1.00 83.69 359 ASP A CA 1
ATOM 2823 C C . ASP A 1 359 ? -6.427 21.694 6.249 1.00 83.69 359 ASP A C 1
ATOM 2825 O O . ASP A 1 359 ? -5.509 21.944 5.463 1.00 83.69 359 ASP A O 1
ATOM 2829 N N . TYR A 1 360 ? -7.716 21.883 5.968 1.00 75.88 360 TYR A N 1
ATOM 2830 C CA . TYR A 1 360 ? -8.143 22.502 4.721 1.00 75.88 360 TYR A CA 1
ATOM 2831 C C . TYR A 1 360 ? -7.620 23.933 4.635 1.00 75.88 360 TYR A C 1
ATOM 2833 O O . TYR A 1 360 ? -7.731 24.705 5.598 1.00 75.88 360 TYR A O 1
ATOM 2841 N N . THR A 1 361 ? -7.072 24.307 3.482 1.00 76.38 361 THR A N 1
ATOM 2842 C CA . THR A 1 361 ? -6.744 25.710 3.228 1.00 76.38 361 THR A CA 1
ATOM 2843 C C . THR A 1 361 ? -8.032 26.519 3.023 1.00 76.38 361 THR A C 1
ATOM 2845 O O . THR A 1 361 ? -9.083 25.955 2.706 1.00 76.38 361 THR A O 1
ATOM 2848 N N . PRO A 1 362 ? -8.006 27.853 3.198 1.00 73.88 362 PRO A N 1
ATOM 2849 C CA . PRO A 1 362 ? -9.180 28.692 2.955 1.00 73.88 362 PRO A CA 1
ATOM 2850 C C . PRO A 1 362 ? -9.794 28.507 1.561 1.00 73.88 362 PRO A C 1
ATOM 2852 O O . PRO A 1 362 ? -11.007 28.603 1.419 1.00 73.88 362 PRO A O 1
ATOM 2855 N N . GLU A 1 363 ? -8.973 28.222 0.550 1.00 73.12 363 GLU A N 1
ATOM 2856 C CA . GLU A 1 363 ? -9.394 27.960 -0.829 1.00 73.12 363 GLU A CA 1
ATOM 2857 C C . GLU A 1 363 ? -10.108 26.608 -0.997 1.00 73.12 363 GLU A C 1
ATOM 2859 O O . GLU A 1 363 ? -10.858 26.431 -1.953 1.00 73.12 363 GLU A O 1
ATOM 2864 N N . GLU A 1 364 ? -9.895 25.668 -0.074 1.00 65.94 364 GLU A N 1
ATOM 2865 C CA . GLU A 1 364 ? -10.489 24.324 -0.069 1.00 65.94 364 GLU A CA 1
ATOM 2866 C C . GLU A 1 364 ? -11.814 24.261 0.715 1.00 65.94 364 GLU A C 1
ATOM 2868 O O . GLU A 1 364 ? -12.524 23.260 0.646 1.00 65.94 364 GLU A O 1
ATOM 2873 N N . LEU A 1 365 ? -12.162 25.322 1.454 1.00 62.78 365 LEU A N 1
ATOM 2874 C CA . LEU A 1 365 ? -13.387 25.441 2.260 1.00 62.78 365 LEU A CA 1
ATOM 2875 C C . LEU A 1 365 ? -14.553 26.140 1.523 1.00 62.78 365 LEU A C 1
ATOM 2877 O O . LEU A 1 365 ? -15.543 26.494 2.170 1.00 62.78 365 LEU A O 1
ATOM 2881 N N . VAL A 1 366 ? -14.421 26.392 0.213 1.00 45.91 366 VAL A N 1
ATOM 2882 C CA . VAL A 1 366 ? -15.311 27.262 -0.591 1.00 45.91 366 VAL A CA 1
ATOM 2883 C C . VAL A 1 366 ? -16.433 26.506 -1.290 1.00 45.91 366 VAL A C 1
ATOM 2885 O O . VAL A 1 366 ? -16.141 25.497 -1.969 1.00 45.91 366 VAL A O 1
#

Radius of gyration: 23.18 Å; Cα contacts (8 Å, |Δi|>4): 459; chains: 1; bounding box: 58×52×70 Å